Protein AF-A0A4Q1BHK3-F1 (afdb_monomer)

Radius of gyration: 21.24 Å; Cα contacts (8 Å, |Δi|>4): 429; chains: 1; bounding box: 51×48×65 Å

Organism: Tremella mesenterica (NCBI:txid5217)

Structure (mmCIF, N/CA/C/O backbone):
data_AF-A0A4Q1BHK3-F1
#
_entry.id   AF-A0A4Q1BHK3-F1
#
loop_
_atom_site.group_PDB
_atom_site.id
_atom_site.type_symbol
_atom_site.label_atom_id
_atom_site.label_alt_id
_atom_site.label_comp_id
_atom_site.label_asym_id
_atom_site.label_entity_id
_atom_site.label_seq_id
_atom_site.pdbx_PDB_ins_code
_atom_site.Cartn_x
_atom_site.Cartn_y
_atom_site.Cartn_z
_atom_site.occupancy
_atom_site.B_iso_or_equiv
_atom_site.auth_seq_id
_atom_site.auth_comp_id
_atom_site.auth_asym_id
_atom_site.auth_atom_id
_atom_site.pdbx_PDB_model_num
ATOM 1 N N . MET A 1 1 ? -4.646 9.595 -15.421 1.00 79.25 1 MET A N 1
ATOM 2 C CA . MET A 1 1 ? -4.174 10.794 -14.686 1.00 79.25 1 MET A CA 1
ATOM 3 C C . MET A 1 1 ? -5.323 11.740 -14.351 1.00 79.25 1 MET A C 1
ATOM 5 O O . MET A 1 1 ? -5.475 12.046 -13.177 1.00 79.25 1 MET A O 1
ATOM 9 N N . LEU A 1 2 ? -6.158 12.133 -15.327 1.00 90.75 2 LEU A N 1
ATOM 10 C CA . LEU A 1 2 ? -7.298 13.041 -15.104 1.00 90.75 2 LEU A CA 1
ATOM 11 C C . LEU A 1 2 ? -8.224 12.600 -13.963 1.00 90.75 2 LEU A C 1
ATOM 13 O O . LEU A 1 2 ? -8.441 13.387 -13.058 1.00 90.75 2 LEU A O 1
ATOM 17 N N . ALA A 1 3 ? -8.651 11.332 -13.921 1.00 91.81 3 ALA A N 1
ATOM 18 C CA . ALA A 1 3 ? -9.481 10.805 -12.828 1.00 91.81 3 ALA A CA 1
ATOM 19 C C . ALA A 1 3 ? -8.933 11.127 -11.424 1.00 91.81 3 ALA A C 1
ATOM 21 O O . ALA A 1 3 ? -9.648 11.621 -10.561 1.00 91.81 3 ALA A O 1
ATOM 22 N N . HIS A 1 4 ? -7.638 10.892 -11.206 1.00 90.06 4 HIS A N 1
ATOM 23 C CA . HIS A 1 4 ? -6.989 11.114 -9.916 1.00 90.06 4 HIS A CA 1
ATOM 24 C C . HIS A 1 4 ? -6.848 12.609 -9.587 1.00 90.06 4 HIS A C 1
ATOM 26 O O . HIS A 1 4 ? -7.145 13.021 -8.470 1.00 90.06 4 HIS A O 1
ATOM 32 N N . VAL A 1 5 ? -6.449 13.429 -10.565 1.00 90.69 5 VAL A N 1
ATOM 33 C CA . VAL A 1 5 ? -6.315 14.886 -10.388 1.00 90.69 5 VAL A CA 1
ATOM 34 C C . VAL A 1 5 ? -7.675 15.532 -10.123 1.00 90.69 5 VAL A C 1
ATOM 36 O O . VAL A 1 5 ? -7.808 16.290 -9.167 1.00 90.69 5 VAL A O 1
ATOM 39 N N . THR A 1 6 ? -8.694 15.184 -10.913 1.00 92.50 6 THR A N 1
ATOM 40 C CA . THR A 1 6 ? -10.071 15.654 -10.727 1.00 92.50 6 THR A CA 1
ATOM 41 C C . THR A 1 6 ? -10.613 15.228 -9.374 1.00 92.50 6 THR A C 1
ATOM 43 O O . THR A 1 6 ? -11.227 16.046 -8.697 1.00 92.50 6 THR A O 1
ATOM 46 N N . LEU A 1 7 ? -10.338 13.995 -8.932 1.00 90.25 7 LEU A N 1
ATOM 47 C CA . LEU A 1 7 ? -10.741 13.578 -7.596 1.00 90.25 7 LEU A CA 1
ATOM 48 C C . LEU A 1 7 ? -10.094 14.475 -6.539 1.00 90.25 7 LEU A C 1
ATOM 50 O O . LEU A 1 7 ? -10.815 15.035 -5.735 1.00 90.25 7 LEU A O 1
ATOM 54 N N . ILE A 1 8 ? -8.778 14.691 -6.571 1.00 88.75 8 ILE A N 1
ATOM 55 C CA . ILE A 1 8 ? -8.079 15.522 -5.573 1.00 88.75 8 ILE A CA 1
ATOM 56 C C . ILE A 1 8 ? -8.559 16.986 -5.576 1.00 88.75 8 ILE A C 1
ATOM 58 O O . ILE A 1 8 ? -8.608 17.609 -4.517 1.00 88.75 8 ILE A O 1
ATOM 62 N N . GLN A 1 9 ? -8.895 17.545 -6.739 1.00 89.50 9 GLN A N 1
ATOM 63 C CA . GLN A 1 9 ? -9.240 18.965 -6.878 1.00 89.50 9 GLN A CA 1
ATOM 64 C C . GLN A 1 9 ? -10.729 19.266 -6.674 1.00 89.50 9 GLN A C 1
ATOM 66 O O . GLN A 1 9 ? -11.065 20.301 -6.104 1.00 89.50 9 GLN A O 1
ATOM 71 N N . GLU A 1 10 ? -11.616 18.388 -7.146 1.00 90.06 10 GLU A N 1
ATOM 72 C CA . GLU A 1 10 ? -13.067 18.626 -7.213 1.00 90.06 10 GLU A CA 1
ATOM 73 C C . GLU A 1 10 ? -13.886 17.573 -6.443 1.00 90.06 10 GLU A C 1
ATOM 75 O O . GLU A 1 10 ? -15.105 17.702 -6.296 1.00 90.06 10 GLU A O 1
ATOM 80 N N . GLY A 1 11 ? -13.247 16.506 -5.953 1.00 84.81 11 GLY A N 1
ATOM 81 C CA . GLY A 1 11 ? -13.920 15.359 -5.341 1.00 84.81 11 GLY A CA 1
ATOM 82 C C . GLY A 1 11 ? -14.490 15.607 -3.944 1.00 84.81 11 GLY A C 1
ATOM 83 O O . GLY A 1 11 ? -15.094 14.705 -3.367 1.00 84.81 11 GLY A O 1
ATOM 84 N N . ASN A 1 12 ? -14.381 16.830 -3.427 1.00 83.44 12 ASN A N 1
ATOM 85 C CA . ASN A 1 12 ? -15.172 17.289 -2.287 1.00 83.44 12 ASN A CA 1
ATOM 86 C C . ASN A 1 12 ? -16.639 17.594 -2.653 1.00 83.44 12 ASN A C 1
ATOM 88 O O . ASN A 1 12 ? -17.452 17.892 -1.783 1.00 83.44 12 ASN A O 1
ATOM 92 N N . THR A 1 13 ? -16.994 17.524 -3.938 1.00 88.69 13 THR A N 1
ATOM 93 C CA . THR A 1 13 ? -18.364 17.694 -4.431 1.00 88.69 13 THR A CA 1
ATOM 94 C C . THR A 1 13 ? -18.832 16.449 -5.179 1.00 88.69 13 THR A C 1
ATOM 96 O O . THR A 1 13 ? -18.040 15.776 -5.840 1.00 88.69 13 THR A O 1
ATOM 99 N N . LEU A 1 14 ? -20.137 16.154 -5.139 1.00 88.69 14 LEU A N 1
ATOM 100 C CA . LEU A 1 14 ? -20.700 15.038 -5.908 1.00 88.69 14 LEU A CA 1
ATOM 101 C C . LEU A 1 14 ? -20.415 15.161 -7.423 1.00 88.69 14 LEU A C 1
ATOM 103 O O . LEU A 1 14 ? -19.957 14.176 -7.999 1.00 88.69 14 LEU A O 1
ATOM 107 N N . PRO A 1 15 ? -20.587 16.331 -8.080 1.00 93.31 15 PRO A N 1
ATOM 108 C CA . PRO A 1 15 ? -20.240 16.478 -9.494 1.00 93.31 15 PRO A CA 1
ATOM 109 C C . PRO A 1 15 ? -18.767 16.190 -9.806 1.00 93.31 15 PRO A C 1
ATOM 111 O O . PRO A 1 15 ? -18.480 15.531 -10.804 1.00 93.31 15 PRO A O 1
ATOM 114 N N . GLY A 1 16 ? -17.835 16.642 -8.962 1.00 92.56 16 GLY A N 1
ATOM 115 C CA . GLY A 1 16 ? -16.410 16.367 -9.154 1.00 92.56 16 GLY A CA 1
ATOM 116 C C . GLY A 1 16 ? -16.063 14.890 -8.968 1.00 92.56 16 GLY A C 1
ATOM 117 O O . GLY A 1 16 ? -15.279 14.338 -9.739 1.00 92.56 16 GLY A O 1
ATOM 118 N N . GLN A 1 17 ? -16.702 14.209 -8.010 1.00 91.00 17 GLN A N 1
ATOM 119 C CA . GLN A 1 17 ? -16.547 12.760 -7.839 1.00 91.00 17 GLN A CA 1
ATOM 120 C C . GLN A 1 17 ? -17.079 11.968 -9.038 1.00 91.00 17 GLN A C 1
ATOM 122 O O . GLN A 1 17 ? -16.397 11.055 -9.502 1.00 91.00 17 GLN A O 1
ATOM 127 N N . LEU A 1 18 ? -18.260 12.323 -9.557 1.00 93.44 18 LEU A N 1
ATOM 128 C CA . LEU A 1 18 ? -18.840 11.679 -10.741 1.00 93.44 18 LEU A CA 1
ATOM 129 C C . LEU A 1 18 ? -17.968 11.906 -11.980 1.00 93.44 18 LEU A C 1
ATOM 131 O O . LEU A 1 18 ? -17.665 10.963 -12.698 1.00 93.44 18 LEU A O 1
ATOM 135 N N . ARG A 1 19 ? -17.451 13.123 -12.175 1.00 95.25 19 ARG A N 1
ATOM 136 C CA . ARG A 1 19 ? -16.523 13.418 -13.275 1.00 95.25 19 ARG A CA 1
ATOM 137 C C . ARG A 1 19 ? -15.222 12.619 -13.169 1.00 95.25 19 ARG A C 1
ATOM 139 O O . ARG A 1 19 ? -14.713 12.112 -14.166 1.00 95.25 19 ARG A O 1
ATOM 146 N N . ALA A 1 20 ? -14.669 12.503 -11.963 1.00 94.88 20 ALA A N 1
ATOM 147 C CA . ALA A 1 20 ? -13.485 11.687 -11.723 1.00 94.88 20 ALA A CA 1
ATOM 148 C C . ALA A 1 20 ? -13.742 10.203 -12.033 1.00 94.88 20 ALA A C 1
ATOM 150 O O . ALA A 1 20 ? -12.866 9.537 -12.588 1.00 94.88 20 ALA A O 1
ATOM 151 N N . LEU A 1 21 ? -14.939 9.708 -11.701 1.00 94.44 21 LEU A N 1
ATOM 152 C CA . LEU A 1 21 ? -15.392 8.356 -12.022 1.00 94.44 21 LEU A CA 1
ATOM 153 C C . LEU A 1 21 ? -15.520 8.145 -13.536 1.00 94.44 21 LEU A C 1
ATOM 155 O O . LEU A 1 21 ? -14.950 7.185 -14.049 1.00 94.44 21 LEU A O 1
ATOM 159 N N . ASP A 1 22 ? -16.148 9.074 -14.258 1.00 96.06 22 ASP A N 1
ATOM 160 C CA . ASP A 1 22 ? -16.273 9.009 -15.720 1.00 96.06 22 ASP A CA 1
ATOM 161 C C . ASP A 1 22 ? -14.896 8.923 -16.398 1.00 96.06 22 ASP A C 1
ATOM 163 O O . ASP A 1 22 ? -14.675 8.104 -17.293 1.00 96.06 22 ASP A O 1
ATOM 167 N N . PHE A 1 23 ? -13.921 9.715 -15.932 1.00 97.25 23 PHE A N 1
ATOM 168 C CA . PHE A 1 23 ? -12.545 9.626 -16.424 1.00 97.25 23 PHE A CA 1
ATOM 169 C C . PHE A 1 23 ? -11.869 8.292 -16.094 1.00 97.25 23 PHE A C 1
ATOM 171 O O . PHE A 1 23 ? -11.034 7.829 -16.875 1.00 97.25 23 PHE A O 1
ATOM 178 N N . ALA A 1 24 ? -12.172 7.687 -14.943 1.00 96.25 24 ALA A N 1
ATOM 179 C CA . ALA A 1 24 ? -11.624 6.386 -14.571 1.00 96.25 24 ALA A CA 1
ATOM 180 C C . ALA A 1 24 ? -12.192 5.275 -15.468 1.00 96.25 24 ALA A C 1
ATOM 182 O O . ALA A 1 24 ? -11.433 4.440 -15.968 1.00 96.25 24 ALA A O 1
ATOM 183 N N . ASP A 1 25 ? -13.500 5.307 -15.723 1.00 96.00 25 ASP A N 1
ATOM 184 C CA . ASP A 1 25 ? -14.195 4.335 -16.565 1.00 96.00 25 ASP A CA 1
ATOM 185 C C . ASP A 1 25 ? -13.793 4.468 -18.041 1.00 96.00 25 ASP A C 1
ATOM 187 O O . ASP A 1 25 ? -13.564 3.462 -18.716 1.00 96.00 25 ASP A O 1
ATOM 191 N N . GLU A 1 26 ? -13.618 5.692 -18.546 1.00 97.56 26 GLU A N 1
ATOM 192 C CA . GLU A 1 26 ? -13.078 5.928 -19.890 1.00 97.56 26 GLU A CA 1
ATOM 193 C C . GLU A 1 26 ? -11.641 5.413 -20.024 1.00 97.56 26 GLU A C 1
ATOM 195 O O . GLU A 1 26 ? -11.322 4.681 -20.962 1.00 97.56 26 GLU A O 1
ATOM 200 N N . ALA A 1 27 ? -10.773 5.719 -19.054 1.00 97.00 27 ALA A N 1
ATOM 201 C CA . ALA A 1 27 ? -9.394 5.240 -19.070 1.00 97.00 27 ALA A CA 1
ATOM 202 C C . ALA A 1 27 ? -9.314 3.706 -19.039 1.00 97.00 27 ALA A C 1
ATOM 204 O O . ALA A 1 27 ? -8.468 3.123 -19.725 1.00 97.00 27 ALA A O 1
ATOM 205 N N . ARG A 1 28 ? -10.202 3.042 -18.284 1.00 96.62 28 ARG A N 1
ATOM 206 C CA . ARG A 1 28 ? -10.313 1.578 -18.295 1.00 96.62 28 ARG A CA 1
ATOM 207 C C . ARG A 1 28 ? -10.723 1.069 -19.677 1.00 96.62 28 ARG A C 1
ATOM 209 O O . ARG A 1 28 ? -10.004 0.238 -20.217 1.00 96.62 28 ARG A O 1
ATOM 216 N N . ARG A 1 29 ? -11.787 1.615 -20.281 1.00 97.38 29 ARG A N 1
ATOM 217 C CA . ARG A 1 29 ? -12.268 1.209 -21.618 1.00 97.38 29 ARG A CA 1
ATOM 218 C C . ARG A 1 29 ? -11.205 1.350 -22.707 1.00 97.38 29 ARG A C 1
ATOM 220 O O . ARG A 1 29 ? -11.032 0.436 -23.510 1.00 97.38 29 ARG A O 1
ATOM 227 N N . ILE A 1 30 ? -10.471 2.463 -22.717 1.00 96.88 30 ILE A N 1
ATOM 228 C CA . ILE A 1 30 ? -9.374 2.684 -23.670 1.00 96.88 30 ILE A CA 1
ATOM 229 C C . ILE A 1 30 ? -8.263 1.653 -23.450 1.00 96.88 30 ILE A C 1
ATOM 231 O O . ILE A 1 30 ? -7.786 1.043 -24.404 1.00 96.88 30 ILE A O 1
ATOM 235 N N . THR A 1 31 ? -7.873 1.423 -22.193 1.00 96.94 31 THR A N 1
ATOM 236 C CA . THR A 1 31 ? -6.829 0.444 -21.861 1.00 96.94 31 THR A CA 1
ATOM 237 C C . THR A 1 31 ? -7.243 -0.969 -22.283 1.00 96.94 31 THR A C 1
ATOM 239 O O . THR A 1 31 ? -6.446 -1.672 -22.903 1.00 96.94 31 THR A O 1
ATOM 242 N N . ASP A 1 32 ? -8.493 -1.360 -22.023 1.00 96.81 32 ASP A N 1
ATOM 243 C CA . ASP A 1 32 ? -9.063 -2.641 -22.448 1.00 96.81 32 ASP A CA 1
ATOM 244 C C . ASP A 1 32 ? -9.014 -2.803 -23.969 1.00 96.81 32 ASP A C 1
ATOM 246 O O . ASP A 1 32 ? -8.532 -3.820 -24.468 1.00 96.81 32 ASP A O 1
ATOM 250 N N . TYR A 1 33 ? -9.450 -1.785 -24.714 1.00 97.31 33 TYR A N 1
ATOM 251 C CA . TYR A 1 33 ? -9.403 -1.790 -26.174 1.00 97.31 33 TYR A CA 1
ATOM 252 C C . TYR A 1 33 ? -7.969 -1.953 -26.704 1.00 97.31 33 TYR A C 1
ATOM 254 O O . TYR A 1 33 ? -7.712 -2.778 -27.588 1.00 97.31 33 TYR A O 1
ATOM 262 N N . CYS A 1 34 ? -7.004 -1.223 -26.141 1.00 97.00 34 CYS A N 1
ATOM 263 C CA . CYS A 1 34 ? -5.602 -1.340 -26.537 1.00 97.00 34 CYS A CA 1
ATOM 264 C C . CYS A 1 34 ? -5.037 -2.741 -26.251 1.00 97.00 34 CYS A C 1
ATOM 266 O O . CYS A 1 34 ? -4.365 -3.330 -27.097 1.00 97.00 34 CYS A O 1
ATOM 268 N N . LEU A 1 35 ? -5.340 -3.322 -25.088 1.00 96.25 35 LEU A N 1
ATOM 269 C CA . LEU A 1 35 ? -4.883 -4.670 -24.742 1.00 96.25 35 LEU A CA 1
ATOM 270 C C . LEU A 1 35 ? -5.531 -5.744 -25.628 1.00 96.25 35 LEU A C 1
ATOM 272 O O . LEU A 1 35 ? -4.846 -6.680 -26.055 1.00 96.25 35 LEU A O 1
ATOM 276 N N . GLN A 1 36 ? -6.823 -5.609 -25.934 1.00 96.31 36 GLN A N 1
ATOM 277 C CA . GLN A 1 36 ? -7.566 -6.529 -26.801 1.00 96.31 36 GLN A CA 1
ATOM 278 C C . GLN A 1 36 ? -7.115 -6.452 -28.263 1.00 96.31 36 GLN A C 1
ATOM 280 O O . GLN A 1 36 ? -7.047 -7.479 -28.932 1.00 96.31 36 GLN A O 1
ATOM 285 N N . SER A 1 37 ? -6.728 -5.266 -28.739 1.00 96.88 37 SER A N 1
ATOM 286 C CA . SER A 1 37 ? -6.130 -5.081 -30.072 1.00 96.88 37 SER A CA 1
ATOM 287 C C . SER A 1 37 ? -4.673 -5.560 -30.168 1.00 96.88 37 SER A C 1
ATOM 289 O O . SER A 1 37 ? -4.075 -5.509 -31.240 1.00 96.88 37 SER A O 1
ATOM 291 N N . GLY A 1 38 ? -4.109 -6.080 -29.072 1.00 95.88 38 GLY A N 1
ATOM 292 C CA . GLY A 1 38 ? -2.796 -6.722 -29.044 1.00 95.88 38 GLY A CA 1
ATOM 293 C C . GLY A 1 38 ? -1.662 -5.838 -28.532 1.00 95.88 38 GLY A C 1
ATOM 294 O O . GLY A 1 38 ? -0.532 -6.316 -28.459 1.00 95.88 38 GLY A O 1
ATOM 295 N N . SER A 1 39 ? -1.931 -4.592 -28.124 1.00 96.50 39 SER A N 1
ATOM 296 C CA . SER A 1 39 ? -0.898 -3.731 -27.545 1.00 96.50 39 SER A CA 1
ATOM 297 C C . SER A 1 39 ? -0.375 -4.301 -26.225 1.00 96.50 39 SER A C 1
ATOM 299 O O . SER A 1 39 ? -1.128 -4.838 -25.407 1.00 96.50 39 SER A O 1
ATOM 301 N N . ARG A 1 40 ? 0.939 -4.210 -26.015 1.00 95.19 40 ARG A N 1
ATOM 302 C CA . ARG A 1 40 ? 1.636 -4.689 -24.807 1.00 95.19 40 ARG A CA 1
ATOM 303 C C . ARG A 1 40 ? 2.547 -3.621 -24.207 1.00 95.19 40 ARG A C 1
ATOM 305 O O . ARG A 1 40 ? 3.458 -3.938 -23.453 1.00 95.19 40 ARG A O 1
ATOM 312 N N . GLU A 1 41 ? 2.303 -2.352 -24.527 1.00 95.12 41 GLU A N 1
ATOM 313 C CA . GLU A 1 41 ? 3.148 -1.264 -24.036 1.00 95.12 41 GLU A CA 1
ATOM 314 C C . GLU A 1 41 ? 3.037 -1.099 -22.510 1.00 95.12 41 GLU A C 1
ATOM 316 O O . GLU A 1 41 ? 1.922 -1.166 -21.976 1.00 95.12 41 GLU A O 1
ATOM 321 N N . PRO A 1 42 ? 4.143 -0.798 -21.803 1.00 94.81 42 PRO A N 1
ATOM 322 C CA . PRO A 1 42 ? 4.137 -0.608 -20.350 1.00 94.81 42 PRO A CA 1
ATOM 323 C C . PRO A 1 42 ? 3.188 0.494 -19.851 1.00 94.81 42 PRO A C 1
ATOM 325 O O . PRO A 1 42 ? 2.707 0.425 -18.719 1.00 94.81 42 PRO A O 1
ATOM 328 N N . ALA A 1 43 ? 2.852 1.472 -20.698 1.00 94.69 43 ALA A N 1
ATOM 329 C CA . ALA A 1 43 ? 1.917 2.550 -20.373 1.00 94.69 43 ALA A CA 1
ATOM 330 C C . ALA A 1 43 ? 0.521 2.040 -19.956 1.00 94.69 43 ALA A C 1
ATOM 332 O O . ALA A 1 43 ? -0.134 2.655 -19.113 1.00 94.69 43 ALA A O 1
ATOM 333 N N . HIS A 1 44 ? 0.077 0.886 -20.467 1.00 95.94 44 HIS A N 1
ATOM 334 C CA . HIS A 1 44 ? -1.193 0.269 -20.063 1.00 95.94 44 HIS A CA 1
ATOM 335 C C . HIS A 1 44 ? -1.145 -0.238 -18.615 1.00 95.94 44 HIS A C 1
ATOM 337 O O . HIS A 1 44 ? -2.097 -0.045 -17.856 1.00 95.94 44 HIS A O 1
ATOM 343 N N . ALA A 1 45 ? -0.021 -0.831 -18.197 1.00 95.81 45 ALA A N 1
ATOM 344 C CA . ALA A 1 45 ? 0.188 -1.210 -16.801 1.00 95.81 45 ALA A CA 1
ATOM 345 C C . ALA A 1 45 ? 0.262 0.029 -15.900 1.00 95.81 45 ALA A C 1
ATOM 347 O O . ALA A 1 45 ? -0.359 0.046 -14.839 1.00 95.81 45 ALA A O 1
ATOM 348 N N . GLN A 1 46 ? 0.938 1.094 -16.342 1.00 95.50 46 GLN A N 1
ATOM 349 C CA . GLN A 1 46 ? 0.973 2.365 -15.616 1.00 95.50 46 GLN A CA 1
ATOM 350 C C . GLN A 1 46 ? -0.436 2.938 -15.404 1.00 95.50 46 GLN A C 1
ATOM 352 O O . GLN A 1 46 ? -0.791 3.322 -14.287 1.00 95.50 46 GLN A O 1
ATOM 357 N N . ALA A 1 47 ? -1.261 2.963 -16.456 1.00 96.25 47 ALA A N 1
ATOM 358 C CA . ALA A 1 47 ? -2.649 3.406 -16.373 1.00 96.25 47 ALA A CA 1
ATOM 359 C C . ALA A 1 47 ? -3.452 2.552 -15.381 1.00 96.25 47 ALA A C 1
ATOM 361 O O . ALA A 1 47 ? -4.157 3.098 -14.531 1.00 96.25 47 ALA A O 1
ATOM 362 N N . ALA A 1 48 ? -3.293 1.227 -15.428 1.00 96.94 48 ALA A N 1
ATOM 363 C CA . ALA A 1 48 ? -3.969 0.311 -14.518 1.00 96.94 48 ALA A CA 1
ATOM 364 C C . ALA A 1 48 ? -3.534 0.492 -13.050 1.00 96.94 48 ALA A C 1
ATOM 366 O O . ALA A 1 48 ? -4.382 0.435 -12.161 1.00 96.94 48 ALA A O 1
ATOM 367 N N . ILE A 1 49 ? -2.254 0.785 -12.784 1.00 96.75 49 ILE A N 1
ATOM 368 C CA . ILE A 1 49 ? -1.759 1.122 -11.436 1.00 96.75 49 ILE A CA 1
ATOM 369 C C . ILE A 1 49 ? -2.413 2.408 -10.926 1.00 96.75 49 ILE A C 1
ATOM 371 O O . ILE A 1 49 ? -2.898 2.446 -9.796 1.00 96.75 49 ILE A O 1
ATOM 375 N N . ILE A 1 50 ? -2.483 3.450 -11.760 1.00 95.44 50 ILE A N 1
ATOM 376 C CA . ILE A 1 50 ? -3.130 4.719 -11.392 1.00 95.44 50 ILE A CA 1
ATOM 377 C C . ILE A 1 50 ? -4.623 4.506 -11.102 1.00 95.44 50 ILE A C 1
ATOM 379 O O . ILE A 1 50 ? -5.143 5.091 -10.153 1.00 95.44 50 ILE A O 1
ATOM 383 N N . LEU A 1 51 ? -5.308 3.657 -11.874 1.00 95.56 51 LEU A N 1
ATOM 384 C CA . LEU A 1 51 ? -6.700 3.277 -11.607 1.00 95.56 51 LEU A CA 1
ATOM 385 C C . LEU A 1 51 ? -6.839 2.490 -10.294 1.00 95.56 51 LEU A C 1
ATOM 387 O O . LEU A 1 51 ? -7.774 2.735 -9.537 1.00 95.56 51 LEU A O 1
ATOM 391 N N . GLY A 1 52 ? -5.898 1.595 -9.984 1.00 95.56 52 GLY A N 1
ATOM 392 C CA . GLY A 1 52 ? -5.846 0.905 -8.693 1.00 95.56 52 GLY A CA 1
ATOM 393 C C . GLY A 1 52 ? -5.714 1.881 -7.520 1.00 95.56 52 GLY A C 1
ATOM 394 O O . GLY A 1 52 ? -6.459 1.784 -6.550 1.00 95.56 52 GLY A O 1
ATOM 395 N N . VAL A 1 53 ? -4.826 2.873 -7.637 1.00 94.12 53 VAL A N 1
ATOM 396 C CA . VAL A 1 53 ? -4.654 3.936 -6.633 1.00 94.12 53 VAL A CA 1
ATOM 397 C C . VAL A 1 53 ? -5.890 4.836 -6.543 1.00 94.12 53 VAL A C 1
ATOM 399 O O . VAL A 1 53 ? -6.271 5.227 -5.442 1.00 94.12 53 VAL A O 1
ATOM 402 N N . TYR A 1 54 ? -6.548 5.150 -7.663 1.00 94.56 54 TYR A N 1
ATOM 403 C CA . TYR A 1 54 ? -7.818 5.884 -7.665 1.00 94.56 54 TYR A CA 1
ATOM 404 C C . TYR A 1 54 ? -8.871 5.172 -6.805 1.00 94.56 54 TYR A C 1
ATOM 406 O O . TYR A 1 54 ? -9.447 5.801 -5.924 1.00 94.56 54 TYR A O 1
ATOM 414 N N . GLU A 1 55 ? -9.035 3.857 -6.960 1.00 94.56 55 GLU A N 1
ATOM 415 C CA . GLU A 1 55 ? -9.979 3.076 -6.146 1.00 94.56 55 GLU A CA 1
ATOM 416 C C . GLU A 1 55 ? -9.580 2.974 -4.668 1.00 94.56 55 GLU A C 1
ATOM 418 O O . GLU A 1 55 ? -10.405 2.603 -3.842 1.00 94.56 55 GLU A O 1
ATOM 423 N N . MET A 1 56 ? -8.342 3.316 -4.295 1.00 92.62 56 MET A N 1
ATOM 424 C CA . MET A 1 56 ? -7.945 3.461 -2.889 1.00 92.62 56 MET A CA 1
ATOM 425 C C . MET A 1 56 ? -8.342 4.815 -2.291 1.00 92.62 56 MET A C 1
ATOM 427 O O . MET A 1 56 ? -8.126 5.036 -1.105 1.00 92.62 56 MET A O 1
ATOM 431 N N . HIS A 1 57 ? -8.908 5.745 -3.056 1.00 91.75 57 HIS A N 1
ATOM 432 C CA . HIS A 1 57 ? -9.406 6.996 -2.489 1.00 91.75 57 HIS A CA 1
ATOM 433 C C . HIS A 1 57 ? -10.812 6.812 -1.907 1.00 91.75 57 HIS A C 1
ATOM 435 O O . HIS A 1 57 ? -11.584 5.984 -2.397 1.00 91.75 57 HIS A O 1
ATOM 441 N N . PRO A 1 58 ? -11.185 7.601 -0.886 1.00 91.12 58 PRO A N 1
ATOM 442 C CA . PRO A 1 58 ? -12.581 7.750 -0.521 1.00 91.12 58 PRO A CA 1
ATOM 443 C C . PRO A 1 58 ? -13.317 8.499 -1.639 1.00 91.12 58 PRO A C 1
ATOM 445 O O . PRO A 1 58 ? -12.921 9.592 -2.039 1.00 91.12 58 PRO A O 1
ATOM 448 N N . HIS A 1 59 ? -14.388 7.900 -2.146 1.00 90.44 59 HIS A N 1
ATOM 449 C CA . HIS A 1 59 ? -15.305 8.519 -3.100 1.00 90.44 59 HIS A CA 1
ATOM 450 C C . HIS A 1 59 ? -16.683 7.844 -2.995 1.00 90.44 59 HIS A C 1
ATOM 452 O O . HIS A 1 59 ? -16.797 6.717 -2.514 1.00 90.44 59 HIS A O 1
ATOM 458 N N . SER A 1 60 ? -17.733 8.505 -3.477 1.00 88.50 60 SER A N 1
ATOM 459 C CA . SER A 1 60 ? -19.143 8.086 -3.354 1.00 88.50 60 SER A CA 1
ATOM 460 C C . SER A 1 60 ? -19.424 6.657 -3.815 1.00 88.50 60 SER A C 1
ATOM 462 O O . SER A 1 60 ? -20.192 5.942 -3.178 1.00 88.50 60 SER A O 1
ATOM 464 N N . HIS A 1 61 ? -18.777 6.218 -4.894 1.00 91.56 61 HIS A N 1
ATOM 465 C CA . HIS A 1 61 ? -18.945 4.866 -5.437 1.00 91.56 61 HIS A CA 1
ATOM 466 C C . HIS A 1 61 ? -17.964 3.828 -4.870 1.00 91.56 61 HIS A C 1
ATOM 468 O O . HIS A 1 61 ? -17.902 2.705 -5.371 1.00 91.56 61 HIS A O 1
ATOM 474 N N . HIS A 1 62 ? -17.172 4.172 -3.851 1.00 93.62 62 HIS A N 1
ATOM 475 C CA . HIS A 1 62 ? -16.171 3.260 -3.308 1.00 93.62 62 HIS A CA 1
ATOM 476 C C . HIS A 1 62 ? -16.846 2.026 -2.716 1.00 93.62 62 HIS A C 1
ATOM 478 O O . HIS A 1 62 ? -17.791 2.110 -1.934 1.00 93.62 62 HIS A O 1
ATOM 484 N N . SER A 1 63 ? -16.329 0.852 -3.065 1.00 93.81 63 SER A N 1
ATOM 485 C CA . SER A 1 63 ? -16.737 -0.404 -2.449 1.00 93.81 63 SER A CA 1
ATOM 486 C C . SER A 1 63 ? -15.595 -1.407 -2.478 1.00 93.81 63 SER A C 1
ATOM 488 O O . SER A 1 63 ? -14.746 -1.386 -3.372 1.00 93.81 63 SER A O 1
ATOM 490 N N . ALA A 1 64 ? -15.627 -2.363 -1.546 1.00 92.62 64 ALA A N 1
ATOM 491 C CA . ALA A 1 64 ? -14.673 -3.466 -1.536 1.00 92.62 64 ALA A CA 1
ATOM 492 C C . ALA A 1 64 ? -14.680 -4.250 -2.862 1.00 92.62 64 ALA A C 1
ATOM 494 O O . ALA A 1 64 ? -13.634 -4.722 -3.300 1.00 92.62 64 ALA A O 1
ATOM 495 N N . ALA A 1 65 ? -15.839 -4.377 -3.519 1.00 94.88 65 ALA A N 1
ATOM 496 C CA . ALA A 1 65 ? -15.957 -5.047 -4.812 1.00 94.88 65 ALA A CA 1
ATOM 497 C C . ALA A 1 65 ? -15.206 -4.292 -5.922 1.00 94.88 65 ALA A C 1
ATOM 499 O O . ALA A 1 65 ? -14.425 -4.913 -6.643 1.00 94.88 65 ALA A O 1
ATOM 500 N N . ARG A 1 66 ? -15.383 -2.965 -6.021 1.00 95.31 66 ARG A N 1
ATOM 501 C CA . ARG A 1 66 ? -14.678 -2.138 -7.017 1.00 95.31 66 ARG A CA 1
ATOM 502 C C . ARG A 1 66 ? -13.171 -2.118 -6.781 1.00 95.31 66 ARG A C 1
ATOM 504 O O . ARG A 1 66 ? -12.424 -2.333 -7.733 1.00 95.31 66 ARG A O 1
ATOM 511 N N . LEU A 1 67 ? -12.736 -1.977 -5.526 1.00 95.44 67 LEU A N 1
ATOM 512 C CA . LEU A 1 67 ? -11.318 -2.049 -5.176 1.00 95.44 67 LEU A CA 1
ATOM 513 C C . LEU A 1 67 ? -10.716 -3.404 -5.575 1.00 95.44 67 LEU A C 1
ATOM 515 O O . LEU A 1 67 ? -9.706 -3.444 -6.270 1.00 95.44 67 LEU A O 1
ATOM 519 N N . ASN A 1 68 ? -11.355 -4.524 -5.215 1.00 96.25 68 ASN A N 1
ATOM 520 C CA . ASN A 1 68 ? -10.848 -5.851 -5.583 1.00 96.25 68 ASN A CA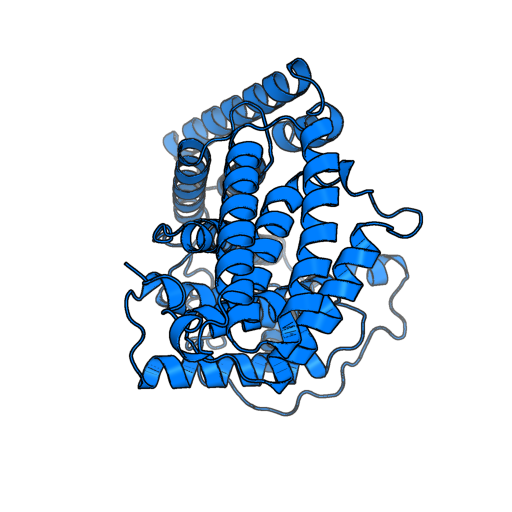 1
ATOM 521 C C . ASN A 1 68 ? -10.784 -6.039 -7.104 1.00 96.25 68 ASN A C 1
ATOM 523 O O . ASN A 1 68 ? -9.782 -6.537 -7.612 1.00 96.25 68 ASN A O 1
ATOM 527 N N . ALA A 1 69 ? -11.827 -5.623 -7.829 1.00 97.19 69 ALA A N 1
ATOM 528 C CA . ALA A 1 69 ? -11.855 -5.701 -9.285 1.00 97.19 69 ALA A CA 1
ATOM 529 C C . ALA A 1 69 ? -10.724 -4.876 -9.915 1.00 97.19 69 ALA A C 1
ATOM 531 O O . ALA A 1 69 ? -10.063 -5.346 -10.836 1.00 97.19 69 ALA A O 1
ATOM 532 N N . ALA A 1 70 ? -10.445 -3.682 -9.388 1.00 97.06 70 ALA A N 1
AT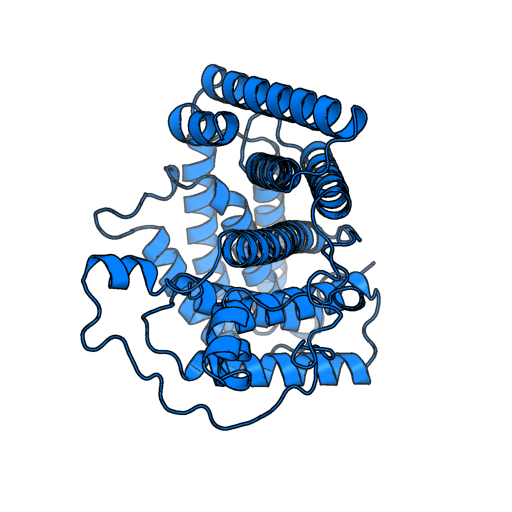OM 533 C CA . ALA A 1 70 ? -9.351 -2.849 -9.869 1.00 97.06 70 ALA A CA 1
ATOM 534 C C . ALA A 1 70 ? -7.967 -3.433 -9.570 1.00 97.06 70 ALA A C 1
ATOM 536 O O . ALA A 1 70 ? -7.082 -3.316 -10.410 1.00 97.06 70 ALA A O 1
ATOM 537 N N . LEU A 1 71 ? -7.776 -4.104 -8.430 1.00 97.62 71 LEU A N 1
ATOM 538 C CA . LEU A 1 71 ? -6.515 -4.784 -8.115 1.00 97.62 71 LEU A CA 1
ATOM 539 C C . LEU A 1 71 ? -6.282 -6.007 -9.012 1.00 97.62 71 LEU A C 1
ATOM 541 O O . LEU A 1 71 ? -5.172 -6.198 -9.503 1.00 97.62 71 LEU A O 1
ATOM 545 N N . VAL A 1 72 ? -7.325 -6.802 -9.276 1.00 97.88 72 VAL A N 1
ATOM 546 C CA . VAL A 1 72 ? -7.264 -7.929 -10.227 1.00 97.88 72 VAL A CA 1
ATOM 547 C C . VAL A 1 72 ? -6.982 -7.430 -11.645 1.00 97.88 72 VAL A C 1
ATOM 549 O O . VAL A 1 72 ? -6.164 -8.011 -12.363 1.00 97.88 72 VAL A O 1
ATOM 552 N N . TYR A 1 73 ? -7.632 -6.336 -12.043 1.00 97.62 73 TYR A N 1
ATOM 553 C CA . TYR A 1 73 ? -7.398 -5.679 -13.324 1.00 97.62 73 TYR A CA 1
ATOM 554 C C . TYR A 1 73 ? -5.955 -5.172 -13.438 1.00 97.62 73 TYR A C 1
ATOM 556 O O . TYR A 1 73 ? -5.264 -5.496 -14.399 1.00 97.62 73 TYR A O 1
ATOM 564 N N . MET A 1 74 ? -5.468 -4.460 -12.418 1.00 97.62 74 MET A N 1
ATOM 565 C CA . MET A 1 74 ? -4.089 -3.980 -12.338 1.00 97.62 74 MET A CA 1
ATOM 566 C C . MET A 1 74 ? -3.079 -5.122 -12.468 1.00 97.62 74 MET A C 1
ATOM 568 O O . MET A 1 74 ? -2.159 -5.007 -13.271 1.00 97.62 74 MET A O 1
ATOM 572 N N . ASP A 1 75 ? -3.256 -6.227 -11.737 1.00 96.56 75 ASP A N 1
ATOM 573 C CA . ASP A 1 75 ? -2.370 -7.395 -11.836 1.00 96.56 75 ASP A CA 1
ATOM 574 C C . ASP A 1 75 ? -2.392 -8.023 -13.238 1.00 96.56 75 ASP A C 1
ATOM 576 O O . ASP A 1 75 ? -1.350 -8.404 -13.772 1.00 96.56 75 ASP A O 1
ATOM 580 N N . SER A 1 76 ? -3.568 -8.086 -13.866 1.00 96.25 76 SER A N 1
ATOM 581 C CA . SER A 1 76 ? -3.724 -8.630 -15.219 1.00 96.25 76 SER A CA 1
ATOM 582 C C . SER A 1 76 ? -3.019 -7.764 -16.267 1.00 96.25 76 SER A C 1
ATOM 584 O O . SER A 1 76 ? -2.268 -8.292 -17.088 1.00 96.25 76 SER A O 1
ATOM 586 N N . CYS A 1 77 ? -3.189 -6.441 -16.205 1.00 96.62 77 CYS A N 1
ATOM 587 C CA . CYS A 1 77 ? -2.485 -5.497 -17.077 1.00 96.62 77 CYS A CA 1
ATOM 588 C C . CYS A 1 77 ? -0.976 -5.518 -16.828 1.00 96.62 77 CYS A C 1
ATOM 590 O O . CYS A 1 77 ? -0.191 -5.511 -17.775 1.00 96.62 77 CYS A O 1
ATOM 592 N N . LEU A 1 78 ? -0.560 -5.594 -15.560 1.00 95.25 78 LEU A N 1
ATOM 593 C CA . LEU A 1 78 ? 0.846 -5.699 -15.195 1.00 95.25 78 LEU A CA 1
ATOM 594 C C . LEU A 1 78 ? 1.470 -6.945 -15.823 1.00 95.25 78 LEU A C 1
ATOM 596 O O . LEU A 1 78 ? 2.485 -6.822 -16.490 1.00 95.25 78 LEU A O 1
ATOM 600 N N . ARG A 1 79 ? 0.839 -8.119 -15.700 1.00 94.00 79 ARG A N 1
ATOM 601 C CA . ARG A 1 79 ? 1.328 -9.357 -16.330 1.00 94.00 79 ARG A CA 1
ATOM 602 C C . ARG A 1 79 ? 1.357 -9.301 -17.854 1.00 94.00 79 ARG A C 1
ATOM 604 O O . ARG A 1 79 ? 2.218 -9.933 -18.458 1.00 94.00 79 ARG A O 1
ATOM 611 N N . ALA A 1 80 ? 0.419 -8.586 -18.471 1.00 95.06 80 ALA A N 1
ATOM 612 C CA . ALA A 1 80 ? 0.377 -8.444 -19.920 1.00 95.06 80 ALA A CA 1
ATOM 613 C C . ALA A 1 80 ? 1.510 -7.550 -20.450 1.00 95.06 80 ALA A C 1
ATOM 615 O O . ALA A 1 80 ? 2.049 -7.830 -21.517 1.00 95.06 80 ALA A O 1
ATOM 616 N N . CYS A 1 81 ? 1.874 -6.489 -19.726 1.00 95.12 81 CYS A N 1
ATOM 617 C CA . CYS A 1 81 ? 2.771 -5.444 -20.236 1.00 95.12 81 CYS A CA 1
ATOM 618 C C . CYS A 1 81 ? 4.157 -5.414 -19.576 1.00 95.12 81 CYS A C 1
ATOM 620 O O . CYS A 1 81 ? 5.078 -4.805 -20.114 1.00 95.12 81 CYS A O 1
ATOM 622 N N . VAL A 1 82 ? 4.320 -6.028 -18.403 1.00 92.44 82 VAL A N 1
ATOM 623 C CA . VAL A 1 82 ? 5.551 -5.996 -17.606 1.00 92.44 82 VAL A CA 1
ATOM 624 C C . VAL A 1 82 ? 5.897 -7.403 -17.127 1.00 92.44 82 VAL A C 1
ATOM 626 O O . VAL A 1 82 ? 5.177 -8.021 -16.344 1.00 92.44 82 VAL A O 1
ATOM 629 N N . SER A 1 83 ? 7.046 -7.913 -17.575 1.00 87.88 83 SER A N 1
ATOM 630 C CA . SER A 1 83 ? 7.532 -9.221 -17.137 1.00 87.88 83 SER A CA 1
ATOM 631 C C . SER A 1 83 ? 7.927 -9.188 -15.660 1.00 87.88 83 SER A C 1
ATOM 633 O O . SER A 1 83 ? 8.796 -8.419 -15.257 1.00 87.88 83 SER A O 1
ATOM 635 N N . GLN A 1 84 ? 7.365 -10.096 -14.860 1.00 84.94 84 GLN A N 1
ATOM 636 C CA . GLN A 1 84 ? 7.812 -10.349 -13.479 1.00 84.94 84 GLN A CA 1
ATOM 637 C C . GLN A 1 84 ? 9.189 -11.022 -13.418 1.00 84.94 84 GLN A C 1
ATOM 639 O O . GLN A 1 84 ? 9.743 -11.232 -12.344 1.00 84.94 84 GLN A O 1
ATOM 644 N N . ARG A 1 85 ? 9.732 -11.378 -14.583 1.00 87.31 85 ARG A N 1
ATOM 645 C CA . ARG A 1 85 ? 11.037 -12.001 -14.775 1.00 87.31 85 ARG A CA 1
ATOM 646 C C . ARG A 1 85 ? 11.954 -11.114 -15.619 1.00 87.31 85 ARG A C 1
ATOM 648 O O . ARG A 1 85 ? 12.778 -11.627 -16.368 1.00 87.31 85 ARG A O 1
ATOM 655 N N . LEU A 1 86 ? 11.757 -9.795 -15.547 1.00 91.12 86 LEU A N 1
ATOM 656 C CA . LEU A 1 86 ? 12.465 -8.800 -16.358 1.00 91.12 86 LEU A CA 1
ATOM 657 C C . LEU A 1 86 ? 13.991 -8.936 -16.280 1.00 91.12 86 LEU A C 1
ATOM 659 O O . LEU A 1 86 ? 14.672 -8.723 -17.276 1.00 91.12 86 LEU A O 1
ATOM 663 N N . ASP A 1 87 ? 14.508 -9.307 -15.111 1.00 93.19 87 ASP A N 1
ATOM 664 C CA . ASP A 1 87 ? 15.934 -9.407 -14.815 1.00 93.19 87 ASP A CA 1
ATOM 665 C C . ASP A 1 87 ? 16.362 -10.866 -14.553 1.00 93.19 87 ASP A C 1
ATOM 667 O O . ASP A 1 87 ? 17.322 -11.105 -13.829 1.00 93.19 87 ASP A O 1
ATOM 671 N N . VAL A 1 88 ? 15.657 -11.862 -15.109 1.00 91.44 88 VAL A N 1
ATOM 672 C CA . VAL A 1 88 ? 15.919 -13.299 -14.856 1.00 91.44 88 VAL A CA 1
ATOM 673 C C . VAL A 1 88 ? 17.354 -13.736 -15.157 1.00 91.44 88 VAL A C 1
ATOM 675 O O . VAL A 1 88 ? 17.886 -14.588 -14.451 1.00 91.44 88 VAL A O 1
ATOM 678 N N . ASP A 1 89 ? 17.980 -13.133 -16.164 1.00 90.94 89 ASP A N 1
ATOM 679 C CA . ASP A 1 89 ? 19.347 -13.458 -16.581 1.00 90.94 89 ASP A CA 1
ATOM 680 C C . ASP A 1 89 ? 20.410 -12.676 -15.791 1.00 90.94 89 ASP A C 1
ATOM 682 O O . ASP A 1 89 ? 21.609 -12.851 -16.010 1.00 90.94 89 ASP A O 1
ATOM 686 N N . ASN A 1 90 ? 20.001 -11.791 -14.875 1.00 89.69 90 ASN A N 1
ATOM 687 C CA . ASN A 1 90 ? 20.934 -11.019 -14.068 1.00 89.69 90 ASN A CA 1
ATOM 688 C C . ASN A 1 90 ? 21.420 -11.866 -12.871 1.00 89.69 90 ASN A C 1
ATOM 690 O O . ASN A 1 90 ? 20.619 -12.245 -12.015 1.00 89.69 90 ASN A O 1
ATOM 694 N N . PRO A 1 91 ? 22.732 -12.138 -12.747 1.00 87.50 91 PRO A N 1
ATOM 695 C CA . PRO A 1 91 ? 23.262 -13.010 -11.696 1.00 87.50 91 PRO A CA 1
ATOM 696 C C . PRO A 1 91 ? 23.170 -12.398 -10.291 1.00 87.50 91 PRO A C 1
ATOM 698 O O . PRO A 1 91 ? 23.324 -13.105 -9.297 1.00 87.50 91 PRO A O 1
ATOM 701 N N . HIS A 1 92 ? 22.929 -11.091 -10.192 1.00 85.06 92 HIS A N 1
ATOM 702 C CA . HIS A 1 92 ? 22.874 -10.361 -8.932 1.00 85.06 92 HIS A CA 1
ATOM 703 C C . HIS A 1 92 ? 21.452 -10.185 -8.393 1.00 85.06 92 HIS A C 1
ATOM 705 O O . HIS A 1 92 ? 21.301 -9.587 -7.324 1.00 85.06 92 HIS A O 1
ATOM 711 N N . ILE A 1 93 ? 20.415 -10.730 -9.050 1.00 86.00 93 ILE A N 1
ATOM 712 C CA . ILE A 1 93 ? 19.053 -10.689 -8.502 1.00 86.00 93 ILE A CA 1
ATOM 713 C C . ILE A 1 93 ? 19.003 -11.291 -7.096 1.00 86.00 93 ILE A C 1
ATOM 715 O O . ILE A 1 93 ? 19.737 -12.218 -6.744 1.00 86.00 93 ILE A O 1
ATOM 719 N N . SER A 1 94 ? 18.111 -10.767 -6.262 1.00 75.19 94 SER A N 1
ATOM 720 C CA . SER A 1 94 ? 17.840 -11.348 -4.948 1.00 75.19 94 SER A CA 1
ATOM 721 C C . SER A 1 94 ? 17.035 -12.644 -5.104 1.00 75.19 94 SER A C 1
ATOM 723 O O . SER A 1 94 ? 15.818 -12.644 -4.967 1.00 75.19 94 SER A O 1
ATOM 725 N N . ALA A 1 95 ? 17.726 -13.748 -5.410 1.00 65.19 95 ALA A N 1
ATOM 726 C CA . ALA A 1 95 ? 17.121 -15.071 -5.598 1.00 65.19 95 ALA A CA 1
ATOM 727 C C . ALA A 1 95 ? 16.487 -15.637 -4.313 1.00 65.19 95 ALA A C 1
ATOM 729 O O . ALA A 1 95 ? 15.577 -16.460 -4.381 1.00 65.19 95 ALA A O 1
ATOM 730 N N . SER A 1 96 ? 16.947 -15.183 -3.141 1.00 70.44 96 SER A N 1
ATOM 731 C CA . SER A 1 96 ? 16.314 -15.460 -1.852 1.00 70.44 96 SER A CA 1
ATOM 732 C C . SER A 1 96 ? 15.981 -14.160 -1.131 1.00 70.44 96 SER A C 1
ATOM 734 O O . SER A 1 96 ? 16.812 -13.259 -1.023 1.00 70.44 96 SER A O 1
ATOM 736 N N . LEU A 1 97 ? 14.762 -14.093 -0.599 1.00 72.94 97 LEU A N 1
ATOM 737 C CA . LEU A 1 97 ? 14.279 -12.979 0.221 1.00 72.94 97 LEU A CA 1
ATOM 738 C C . LEU A 1 97 ? 14.699 -13.093 1.684 1.00 72.94 97 LEU A C 1
ATOM 740 O O . LEU A 1 97 ? 14.549 -12.128 2.421 1.00 72.94 97 LEU A O 1
ATOM 744 N N . VAL A 1 98 ? 15.206 -14.259 2.095 1.00 64.56 98 VAL A N 1
ATOM 745 C CA . VAL A 1 98 ? 15.729 -14.509 3.440 1.00 64.56 98 VAL A CA 1
ATOM 746 C C . VAL A 1 98 ? 17.180 -14.966 3.353 1.00 64.56 98 VAL A C 1
ATOM 748 O O . VAL A 1 98 ? 17.554 -15.692 2.430 1.00 64.56 98 VAL A O 1
ATOM 751 N N . GLY A 1 99 ? 17.995 -14.560 4.325 1.00 57.88 99 GLY A N 1
ATOM 752 C CA . GLY A 1 99 ? 19.393 -14.983 4.409 1.00 57.88 99 GLY A CA 1
ATOM 753 C C . GLY A 1 99 ? 20.309 -14.166 3.503 1.00 57.88 99 GLY A C 1
ATOM 754 O O . GLY A 1 99 ? 21.403 -14.617 3.169 1.00 57.88 99 GLY A O 1
ATOM 755 N N . SER A 1 100 ? 19.863 -12.971 3.103 1.00 58.16 100 SER A N 1
ATOM 756 C CA . SER A 1 100 ? 20.679 -12.028 2.337 1.00 58.16 100 SER A CA 1
ATOM 757 C C . SER A 1 100 ? 21.839 -11.466 3.177 1.00 58.16 100 SER A C 1
ATOM 759 O O . SER A 1 100 ? 21.776 -11.395 4.406 1.00 58.16 100 SER A O 1
ATOM 761 N N . LEU A 1 101 ? 22.921 -11.110 2.480 1.00 52.62 101 LEU A N 1
ATOM 762 C CA . LEU A 1 101 ? 24.269 -10.851 2.997 1.00 52.62 101 LEU A CA 1
ATOM 763 C C . LEU A 1 101 ? 24.325 -9.789 4.109 1.00 52.62 101 LEU A C 1
ATOM 765 O O . LEU A 1 101 ? 23.766 -8.700 4.004 1.00 52.62 101 LEU A O 1
ATOM 769 N N . ARG A 1 102 ? 25.054 -10.131 5.181 1.00 53.91 102 ARG A N 1
ATOM 770 C CA . ARG A 1 102 ? 25.313 -9.306 6.374 1.00 53.91 102 ARG A CA 1
ATOM 771 C C . ARG A 1 102 ? 26.675 -8.617 6.280 1.00 53.91 102 ARG A C 1
ATOM 773 O O . ARG A 1 102 ? 27.533 -8.825 7.137 1.00 53.91 102 ARG A O 1
ATOM 780 N N . GLN A 1 103 ? 26.923 -7.863 5.215 1.00 53.28 103 GLN A N 1
ATOM 781 C CA . GLN A 1 103 ? 28.132 -7.043 5.162 1.00 53.28 103 GLN A CA 1
ATOM 782 C C . GLN A 1 103 ? 27.880 -5.688 5.820 1.00 53.28 103 GLN A C 1
ATOM 784 O O . GLN A 1 103 ? 26.834 -5.071 5.625 1.00 53.28 103 GLN A O 1
ATOM 789 N N . GLN A 1 104 ? 28.850 -5.245 6.622 1.00 49.41 104 GLN A N 1
ATOM 790 C CA . GLN A 1 104 ? 28.883 -3.890 7.159 1.00 49.41 104 GLN A CA 1
ATOM 791 C C . GLN A 1 104 ? 28.877 -2.915 5.982 1.00 49.41 104 GLN A C 1
ATOM 793 O O . GLN A 1 104 ? 29.822 -2.870 5.195 1.00 49.41 104 GLN A O 1
ATOM 798 N N . LEU A 1 105 ? 27.787 -2.163 5.848 1.00 53.12 105 LEU A N 1
ATOM 799 C CA . LEU A 1 105 ? 27.706 -1.062 4.902 1.00 53.12 105 LEU A CA 1
ATOM 800 C C . LEU A 1 105 ? 28.834 -0.066 5.198 1.00 53.12 105 LEU A C 1
ATOM 802 O O . LEU A 1 105 ? 29.031 0.297 6.362 1.00 53.12 105 LEU A O 1
ATOM 806 N N . PRO A 1 106 ? 29.532 0.444 4.171 1.00 46.66 106 PRO A N 1
ATOM 807 C CA . PRO A 1 106 ? 30.259 1.691 4.321 1.00 46.66 106 PRO A CA 1
ATOM 808 C C . PRO A 1 106 ? 29.283 2.775 4.799 1.00 46.66 106 PRO A C 1
ATOM 810 O O . PRO A 1 106 ? 28.116 2.775 4.392 1.00 46.66 106 PRO A O 1
ATOM 813 N N . SER A 1 107 ? 29.758 3.702 5.637 1.00 44.81 107 SER A N 1
ATOM 814 C CA . SER A 1 107 ? 28.995 4.879 6.072 1.00 44.81 107 SER A CA 1
ATOM 815 C C . SER A 1 107 ? 28.233 5.508 4.900 1.00 44.81 107 SER A C 1
ATOM 817 O O . SER A 1 107 ? 28.778 5.539 3.791 1.00 44.81 107 SER A O 1
ATOM 819 N N . PRO A 1 108 ? 27.013 6.037 5.109 1.00 48.16 108 PRO A N 1
ATOM 820 C CA . PRO A 1 108 ? 26.222 6.647 4.046 1.00 48.16 108 PRO A CA 1
ATOM 821 C C . PRO A 1 108 ? 26.950 7.872 3.473 1.00 48.16 108 PRO A C 1
ATOM 823 O O . PRO A 1 108 ? 26.753 9.003 3.902 1.00 48.16 108 PRO A O 1
ATOM 826 N N . SER A 1 109 ? 27.819 7.667 2.484 1.00 41.91 109 SER A N 1
ATOM 827 C CA . SER A 1 109 ? 28.459 8.748 1.752 1.00 41.91 109 SER A CA 1
ATOM 828 C C . SER A 1 109 ? 27.600 9.079 0.533 1.00 41.91 109 SER A C 1
ATOM 830 O O . SER A 1 109 ? 27.556 8.334 -0.448 1.00 41.91 109 SER A O 1
ATOM 832 N N . ARG A 1 110 ? 26.832 10.169 0.658 1.00 51.28 110 ARG A N 1
ATOM 833 C CA . ARG A 1 110 ? 27.008 11.441 -0.077 1.00 51.28 110 ARG A CA 1
ATOM 834 C C . ARG A 1 110 ? 25.677 12.176 -0.283 1.00 51.28 110 ARG A C 1
ATOM 836 O O . ARG A 1 110 ? 24.882 11.819 -1.143 1.00 51.28 110 ARG A O 1
ATOM 843 N N . THR A 1 111 ? 25.539 13.310 0.402 1.00 44.03 111 THR A N 1
ATOM 844 C CA . THR A 1 111 ? 24.846 14.508 -0.117 1.00 44.03 111 THR A CA 1
ATOM 845 C C . THR A 1 111 ? 25.702 15.772 -0.008 1.00 44.03 111 THR A C 1
ATOM 847 O O . THR A 1 111 ? 25.231 16.862 -0.341 1.00 44.03 111 THR A O 1
ATOM 850 N N . GLU A 1 112 ? 26.958 15.663 0.435 1.00 40.88 112 GLU A N 1
ATOM 851 C CA . GLU A 1 112 ? 27.900 16.780 0.380 1.00 40.88 112 GLU A CA 1
ATOM 852 C C . GLU A 1 112 ? 28.153 17.142 -1.091 1.00 40.88 112 GLU A C 1
ATOM 854 O O . GLU A 1 112 ? 28.705 16.351 -1.852 1.00 40.88 112 GLU A O 1
ATOM 859 N N . GLY A 1 113 ? 27.670 18.317 -1.503 1.00 42.88 113 GLY A N 1
ATOM 860 C CA . GLY A 1 113 ? 27.845 18.855 -2.857 1.00 42.88 113 GLY A CA 1
ATOM 861 C C . GLY A 1 113 ? 26.696 18.623 -3.848 1.00 42.88 113 GLY A C 1
ATOM 862 O O . GLY A 1 113 ? 26.764 19.148 -4.955 1.00 42.88 113 GLY A O 1
ATOM 863 N N . ALA A 1 114 ? 25.622 17.905 -3.492 1.00 47.53 114 ALA A N 1
ATOM 864 C CA . ALA A 1 114 ? 24.472 17.753 -4.393 1.00 47.53 114 ALA A CA 1
ATOM 865 C C . ALA A 1 114 ? 23.702 19.081 -4.542 1.00 47.53 114 ALA A C 1
ATOM 867 O O . ALA A 1 114 ? 23.377 19.737 -3.545 1.00 47.53 114 ALA A O 1
ATOM 868 N N . ALA A 1 115 ? 23.387 19.470 -5.781 1.00 46.69 115 ALA A N 1
ATOM 869 C CA . ALA A 1 115 ? 22.638 20.692 -6.064 1.00 46.69 115 ALA A CA 1
ATOM 870 C C . ALA A 1 115 ? 21.255 20.681 -5.366 1.00 46.69 115 ALA A C 1
ATOM 872 O O . ALA A 1 115 ? 20.656 19.615 -5.212 1.00 46.69 115 ALA A O 1
ATOM 873 N N . PRO A 1 116 ? 20.693 21.838 -4.961 1.00 50.75 116 PRO A N 1
ATOM 874 C CA . PRO A 1 116 ? 19.436 21.898 -4.202 1.00 50.75 116 PRO A CA 1
ATOM 875 C C . PRO A 1 116 ? 18.243 21.191 -4.863 1.00 50.75 116 PRO A C 1
ATOM 877 O O . PRO A 1 116 ? 17.415 20.608 -4.170 1.00 50.75 116 PRO A O 1
ATOM 880 N N . HIS A 1 117 ? 18.164 21.193 -6.198 1.00 47.84 117 HIS A N 1
ATOM 881 C CA . HIS A 1 117 ? 17.128 20.450 -6.914 1.00 47.84 117 HIS A CA 1
ATOM 882 C C . HIS A 1 117 ? 17.359 18.937 -6.804 1.00 47.84 117 HIS A C 1
ATOM 884 O O . HIS A 1 117 ? 16.411 18.228 -6.494 1.00 47.84 117 HIS A O 1
ATOM 890 N N . VAL A 1 118 ? 18.604 18.454 -6.929 1.00 43.53 118 VAL A N 1
ATOM 891 C CA . VAL A 1 118 ? 18.986 17.044 -6.715 1.00 43.53 118 VAL A CA 1
ATOM 892 C C . VAL A 1 118 ? 18.671 16.603 -5.290 1.00 43.53 118 VAL A C 1
ATOM 894 O O . VAL A 1 118 ? 18.144 15.514 -5.125 1.00 43.53 118 VAL A O 1
ATOM 897 N N . LYS A 1 119 ? 18.862 17.458 -4.271 1.00 48.09 119 LYS A N 1
ATOM 898 C CA . LYS A 1 119 ? 18.453 17.167 -2.879 1.00 48.09 119 LYS A CA 1
ATOM 899 C C . LYS A 1 119 ? 16.966 16.819 -2.743 1.00 48.09 119 LYS A C 1
ATOM 901 O O . LYS A 1 119 ? 16.615 16.002 -1.902 1.00 48.09 119 LYS A O 1
ATOM 906 N N . ARG A 1 120 ? 16.104 17.374 -3.601 1.00 46.47 120 ARG A N 1
ATOM 907 C CA . ARG A 1 120 ? 14.669 17.040 -3.670 1.00 46.47 120 ARG A CA 1
ATOM 908 C C . ARG A 1 120 ? 14.410 15.663 -4.299 1.00 46.47 120 ARG A C 1
ATOM 910 O O . ARG A 1 120 ? 13.382 15.054 -4.020 1.00 46.47 120 ARG A O 1
ATOM 917 N N . TRP A 1 121 ? 15.354 15.176 -5.107 1.00 48.66 121 TRP A N 1
ATOM 918 C CA . TRP A 1 121 ? 15.358 13.851 -5.735 1.00 48.66 121 TRP A CA 1
ATOM 919 C C . TRP A 1 121 ? 16.163 12.796 -4.964 1.00 48.66 121 TRP A C 1
ATOM 921 O O . TRP A 1 121 ? 16.047 11.620 -5.287 1.00 48.66 121 TRP A O 1
ATOM 931 N N . VAL A 1 122 ? 16.929 13.174 -3.929 1.00 48.16 122 VAL A N 1
ATOM 932 C CA . VAL A 1 122 ? 17.717 12.246 -3.080 1.00 48.16 122 VAL A CA 1
ATOM 933 C C . VAL A 1 122 ? 16.839 11.149 -2.458 1.00 48.16 122 VAL A C 1
ATOM 935 O O . VAL A 1 122 ? 17.331 10.074 -2.129 1.00 48.16 122 VAL A O 1
ATOM 938 N N . ASN A 1 123 ? 15.526 11.392 -2.381 1.00 54.22 123 ASN A N 1
ATOM 939 C CA . ASN A 1 123 ? 14.523 10.460 -1.863 1.00 54.22 123 ASN A CA 1
ATOM 940 C C . ASN A 1 123 ? 13.873 9.574 -2.929 1.00 54.22 123 ASN A C 1
ATOM 942 O O . ASN A 1 123 ? 12.938 8.825 -2.625 1.00 54.22 123 ASN A O 1
ATOM 946 N N . PHE A 1 124 ? 14.391 9.605 -4.152 1.00 64.19 124 PHE A N 1
ATOM 947 C CA . PHE A 1 124 ? 14.002 8.705 -5.221 1.00 64.19 124 PHE A CA 1
ATOM 948 C C . PHE A 1 124 ? 15.138 7.727 -5.519 1.00 64.19 124 PHE A C 1
ATOM 950 O O . PHE A 1 124 ? 16.309 8.098 -5.418 1.00 64.19 124 PHE A O 1
ATOM 957 N N . PRO A 1 125 ? 14.810 6.485 -5.917 1.00 67.75 125 PRO A N 1
ATOM 958 C CA . PRO A 1 125 ? 15.838 5.534 -6.298 1.00 67.75 125 PRO A CA 1
ATOM 959 C C . PRO A 1 125 ? 16.687 6.110 -7.435 1.00 67.75 125 PRO A C 1
ATOM 961 O O . PRO A 1 125 ? 16.158 6.791 -8.325 1.00 67.75 125 PRO A O 1
ATOM 964 N N . ALA A 1 126 ? 17.992 5.847 -7.384 1.00 69.75 126 ALA A N 1
ATOM 965 C CA . ALA A 1 126 ? 18.970 6.455 -8.275 1.00 69.75 126 ALA A CA 1
ATOM 966 C C . ALA A 1 126 ? 18.662 6.189 -9.760 1.00 69.75 126 ALA A C 1
ATOM 968 O O . ALA A 1 126 ? 18.183 5.115 -10.130 1.00 69.75 126 ALA A O 1
ATOM 969 N N . TRP A 1 127 ? 18.953 7.188 -10.591 1.00 79.31 127 TRP A N 1
ATOM 970 C CA . TRP A 1 127 ? 18.953 7.112 -12.051 1.00 79.31 127 TRP A CA 1
ATOM 971 C C . TRP A 1 127 ? 20.371 7.382 -12.550 1.00 79.31 127 TRP A C 1
ATOM 973 O O . TRP A 1 127 ? 21.089 8.176 -11.942 1.00 79.31 127 TRP A O 1
ATOM 983 N N . SER A 1 128 ? 20.765 6.750 -13.654 1.00 81.38 128 SER A N 1
ATOM 984 C CA . SER A 1 128 ? 22.011 7.093 -14.344 1.00 81.38 128 SER A CA 1
ATOM 985 C C . SER A 1 128 ? 21.716 8.050 -15.491 1.00 81.38 128 SER A C 1
ATOM 987 O O . SER A 1 128 ? 20.840 7.773 -16.307 1.00 81.38 128 SER A O 1
ATOM 989 N N . GLU A 1 129 ? 22.476 9.139 -15.599 1.00 80.75 129 GLU A N 1
ATOM 990 C CA . GLU A 1 129 ? 22.452 10.003 -16.792 1.00 80.75 129 GLU A CA 1
ATOM 991 C C . GLU A 1 129 ? 23.055 9.300 -18.019 1.00 80.75 129 GLU A C 1
ATOM 993 O O . GLU A 1 129 ? 22.789 9.678 -19.155 1.00 80.75 129 GLU A O 1
ATOM 998 N N . GLU A 1 130 ? 23.845 8.248 -17.789 1.00 85.69 130 GLU A N 1
ATOM 999 C CA . GLU A 1 130 ? 24.496 7.447 -18.828 1.00 85.69 130 GLU A CA 1
ATOM 1000 C C . GLU A 1 130 ? 23.557 6.381 -19.430 1.00 85.69 130 GLU A C 1
ATOM 1002 O O . GLU A 1 130 ? 23.957 5.667 -20.348 1.00 85.69 130 GLU A O 1
ATOM 1007 N N . TRP A 1 131 ? 22.330 6.230 -18.914 1.00 87.62 131 TRP A N 1
ATOM 1008 C CA . TRP A 1 131 ? 21.403 5.202 -19.386 1.00 87.62 131 TRP A CA 1
ATOM 1009 C C . TRP A 1 131 ? 20.813 5.520 -20.754 1.00 87.62 131 TRP A C 1
ATOM 1011 O O . TRP A 1 131 ? 20.301 6.605 -21.028 1.00 87.62 131 TRP A O 1
ATOM 1021 N N . THR A 1 132 ? 20.796 4.496 -21.597 1.00 92.94 132 THR A N 1
ATOM 1022 C CA . THR A 1 132 ? 20.040 4.486 -22.844 1.00 92.94 132 THR A CA 1
ATOM 1023 C C . THR A 1 132 ? 18.530 4.564 -22.574 1.00 92.94 132 THR A C 1
ATOM 1025 O O . THR A 1 132 ? 18.062 4.134 -21.514 1.00 92.94 132 THR A O 1
ATOM 1028 N N . PRO A 1 133 ? 17.712 5.006 -23.549 1.00 91.56 133 PRO A N 1
ATOM 1029 C CA . PRO A 1 133 ? 16.253 4.997 -23.410 1.00 91.56 133 PRO A CA 1
ATOM 1030 C C . PRO A 1 133 ? 15.674 3.623 -23.030 1.00 91.56 133 PRO A C 1
ATOM 1032 O O . PRO A 1 133 ? 14.713 3.542 -22.271 1.00 91.56 133 PRO A O 1
ATOM 1035 N N . ALA A 1 134 ? 16.284 2.533 -23.504 1.00 91.25 134 ALA A N 1
ATOM 1036 C CA . ALA A 1 134 ? 15.873 1.173 -23.157 1.00 91.25 134 ALA A CA 1
ATOM 1037 C C . ALA A 1 134 ? 16.205 0.802 -21.698 1.00 91.25 134 ALA A C 1
ATOM 1039 O O . ALA A 1 134 ? 15.469 0.055 -21.058 1.00 91.25 134 ALA A O 1
ATOM 1040 N N . GLU A 1 135 ? 17.313 1.298 -21.147 1.00 90.75 135 GLU A N 1
ATOM 1041 C CA . GLU A 1 135 ? 17.652 1.118 -19.728 1.00 90.75 135 GLU A CA 1
ATOM 1042 C C . GLU A 1 135 ? 16.741 1.937 -18.822 1.00 90.75 135 GLU A C 1
ATOM 1044 O O . GLU A 1 135 ? 16.267 1.408 -17.816 1.00 90.75 135 GLU A O 1
ATOM 1049 N N . VAL A 1 136 ? 16.427 3.171 -19.228 1.00 90.19 136 VAL A N 1
ATOM 1050 C CA . VAL A 1 136 ? 15.433 4.010 -18.553 1.00 90.19 136 VAL A CA 1
ATOM 1051 C C . VAL A 1 136 ? 14.085 3.293 -18.517 1.00 90.19 136 VAL A C 1
ATOM 1053 O O . VAL A 1 136 ? 13.544 3.075 -17.437 1.00 90.19 136 VAL A O 1
ATOM 1056 N N . GLN A 1 137 ? 13.591 2.824 -19.666 1.00 91.19 137 GLN A N 1
ATOM 1057 C CA . GLN A 1 137 ? 12.321 2.102 -19.748 1.00 91.19 137 GLN A CA 1
ATOM 1058 C C . GLN A 1 137 ? 12.318 0.824 -18.895 1.00 91.19 137 GLN A C 1
ATOM 1060 O O . GLN A 1 137 ? 11.332 0.532 -18.215 1.00 91.19 137 GLN A O 1
ATOM 1065 N N . ARG A 1 138 ? 13.422 0.062 -18.873 1.00 93.06 138 ARG A N 1
ATOM 1066 C CA . ARG A 1 138 ? 13.545 -1.107 -17.985 1.00 93.06 138 ARG A CA 1
ATOM 1067 C C . ARG A 1 138 ? 13.429 -0.706 -16.518 1.00 93.06 138 ARG A C 1
ATOM 1069 O O . ARG A 1 138 ? 12.706 -1.362 -15.774 1.00 93.06 138 ARG A O 1
ATOM 1076 N N . GLU A 1 139 ? 14.086 0.370 -16.098 1.00 92.44 139 GLU A N 1
ATOM 1077 C CA . GLU A 1 139 ? 13.973 0.870 -14.727 1.00 92.44 139 GLU A CA 1
ATOM 1078 C C . GLU A 1 139 ? 12.555 1.362 -14.390 1.00 92.44 139 GLU A C 1
ATOM 1080 O O . GLU A 1 139 ? 12.041 1.069 -13.307 1.00 92.44 139 GLU A O 1
ATOM 1085 N N . GLU A 1 140 ? 11.872 2.034 -15.319 1.00 92.44 140 GLU A N 1
ATOM 1086 C CA . GLU A 1 140 ? 10.460 2.404 -15.164 1.00 92.44 140 GLU A CA 1
ATOM 1087 C C . GLU A 1 140 ? 9.581 1.166 -14.950 1.00 92.44 140 GLU A C 1
ATOM 1089 O O . GLU A 1 140 ? 8.742 1.147 -14.046 1.00 92.44 140 GLU A O 1
ATOM 1094 N N . MET A 1 141 ? 9.804 0.099 -15.723 1.00 94.69 141 MET A N 1
ATOM 1095 C CA . MET A 1 141 ? 9.084 -1.170 -15.587 1.00 94.69 141 MET A CA 1
ATOM 1096 C C . MET A 1 141 ? 9.301 -1.829 -14.222 1.00 94.69 141 MET A C 1
ATOM 1098 O O . MET A 1 141 ? 8.328 -2.290 -13.616 1.00 94.69 141 MET A O 1
ATOM 1102 N N . ARG A 1 142 ? 10.528 -1.809 -13.681 1.00 94.06 142 ARG A N 1
ATOM 1103 C CA . ARG A 1 142 ? 10.800 -2.282 -12.309 1.00 94.06 142 ARG A CA 1
ATOM 1104 C C . ARG A 1 142 ? 10.008 -1.484 -11.284 1.00 94.06 142 ARG A C 1
ATOM 1106 O O . ARG A 1 142 ? 9.355 -2.056 -10.413 1.00 94.06 142 ARG A O 1
ATOM 1113 N N . ARG A 1 143 ? 10.021 -0.154 -11.397 1.00 92.56 143 ARG A N 1
ATOM 1114 C CA . ARG A 1 143 ? 9.300 0.741 -10.479 1.00 92.56 143 ARG A CA 1
ATOM 1115 C C . ARG A 1 143 ? 7.792 0.552 -10.562 1.00 92.56 143 ARG A C 1
ATOM 1117 O O . ARG A 1 143 ? 7.136 0.554 -9.522 1.00 92.56 143 ARG A O 1
ATOM 1124 N N . MET A 1 144 ? 7.243 0.339 -11.757 1.00 94.12 144 MET A N 1
ATOM 1125 C CA . MET A 1 144 ? 5.829 0.004 -11.942 1.00 94.12 144 MET A CA 1
ATOM 1126 C C . MET A 1 144 ? 5.470 -1.301 -11.234 1.00 94.12 144 MET A C 1
ATOM 1128 O O . MET A 1 144 ? 4.515 -1.334 -10.459 1.00 94.12 144 MET A O 1
ATOM 1132 N N . PHE A 1 145 ? 6.266 -2.349 -11.440 1.00 95.31 145 PHE A N 1
ATOM 1133 C CA . PHE A 1 145 ? 6.072 -3.637 -10.783 1.00 95.31 145 PHE A CA 1
ATOM 1134 C C . PHE A 1 145 ? 6.076 -3.511 -9.250 1.00 95.31 145 PHE A C 1
ATOM 1136 O O . PHE A 1 145 ? 5.130 -3.930 -8.578 1.00 95.31 145 PHE A O 1
ATOM 1143 N N . TRP A 1 146 ? 7.101 -2.865 -8.694 1.00 94.38 146 TRP A N 1
ATOM 1144 C CA . TRP A 1 146 ? 7.232 -2.686 -7.249 1.00 94.38 146 TRP A CA 1
ATOM 1145 C C . TRP A 1 146 ? 6.156 -1.764 -6.656 1.00 94.38 146 TRP A C 1
ATOM 1147 O O . TRP A 1 146 ? 5.694 -2.003 -5.538 1.00 94.38 146 TRP A O 1
ATOM 1157 N N . SER A 1 147 ? 5.679 -0.775 -7.418 1.00 94.44 147 SER A N 1
ATOM 1158 C CA . SER A 1 147 ? 4.535 0.065 -7.035 1.00 94.44 147 SER A CA 1
ATOM 1159 C C . SER A 1 147 ? 3.238 -0.741 -6.973 1.00 94.44 147 SER A C 1
ATOM 1161 O O . SER A 1 147 ? 2.505 -0.650 -5.990 1.00 94.44 147 SER A O 1
ATOM 1163 N N . ALA A 1 148 ? 2.972 -1.585 -7.974 1.00 96.00 148 ALA A N 1
ATOM 1164 C CA . ALA A 1 148 ? 1.814 -2.478 -7.967 1.00 96.00 148 ALA A CA 1
ATOM 1165 C C . ALA A 1 148 ? 1.857 -3.458 -6.778 1.00 96.00 148 ALA A C 1
ATOM 1167 O O . ALA A 1 148 ? 0.836 -3.700 -6.125 1.00 96.00 148 ALA A O 1
ATOM 1168 N N . SER A 1 149 ? 3.043 -3.976 -6.435 1.00 95.62 149 SER A N 1
ATOM 1169 C CA . SER A 1 149 ? 3.220 -4.831 -5.254 1.00 95.62 149 SER A CA 1
ATOM 1170 C C . SER A 1 149 ? 2.939 -4.082 -3.940 1.00 95.62 149 SER A C 1
ATOM 1172 O O . SER A 1 149 ? 2.285 -4.628 -3.054 1.00 95.62 149 SER A O 1
ATOM 1174 N N . ALA A 1 150 ? 3.345 -2.813 -3.819 1.00 95.12 150 ALA A N 1
ATOM 1175 C CA . ALA A 1 150 ? 3.053 -1.984 -2.643 1.00 95.12 150 ALA A CA 1
ATOM 1176 C C . ALA A 1 150 ? 1.559 -1.615 -2.518 1.00 95.12 150 ALA A C 1
ATOM 1178 O O . ALA A 1 150 ? 0.992 -1.643 -1.420 1.00 95.12 150 ALA A O 1
ATOM 1179 N N . VAL A 1 151 ? 0.892 -1.326 -3.643 1.00 95.50 151 VAL A N 1
ATOM 1180 C CA . VAL A 1 151 ? -0.562 -1.083 -3.703 1.00 95.50 151 VAL A CA 1
ATOM 1181 C C . VAL A 1 151 ? -1.331 -2.328 -3.256 1.00 95.50 151 VAL A C 1
ATOM 1183 O O . VAL A 1 151 ? -2.186 -2.252 -2.371 1.00 95.50 151 VAL A O 1
ATOM 1186 N N . THR A 1 152 ? -0.987 -3.495 -3.808 1.00 96.19 152 THR A N 1
ATOM 1187 C CA . THR A 1 152 ? -1.617 -4.768 -3.419 1.00 96.19 152 THR A CA 1
ATOM 1188 C C . THR A 1 152 ? -1.319 -5.154 -1.974 1.00 96.19 152 THR A C 1
ATOM 1190 O O . THR A 1 152 ? -2.217 -5.649 -1.296 1.00 96.19 152 THR A O 1
ATOM 1193 N N . ALA A 1 153 ? -0.119 -4.870 -1.458 1.00 95.81 153 ALA A N 1
ATOM 1194 C CA . ALA A 1 153 ? 0.207 -5.073 -0.048 1.00 95.81 153 ALA A CA 1
ATOM 1195 C C . ALA A 1 153 ? -0.688 -4.234 0.867 1.00 95.81 153 ALA A C 1
ATOM 1197 O O . ALA A 1 153 ? -1.281 -4.778 1.794 1.00 95.81 153 ALA A O 1
ATOM 1198 N N . SER A 1 154 ? -0.836 -2.939 0.574 1.00 94.31 154 SER A N 1
ATOM 1199 C CA . SER A 1 154 ? -1.653 -2.015 1.373 1.00 94.31 154 SER A CA 1
ATOM 1200 C C . SER A 1 154 ? -3.125 -2.435 1.402 1.00 94.31 154 SER A C 1
ATOM 1202 O O . SER A 1 154 ? -3.742 -2.488 2.465 1.00 94.31 154 SER A O 1
ATOM 1204 N N . ALA A 1 155 ? -3.681 -2.815 0.248 1.00 94.19 155 ALA A N 1
ATOM 1205 C CA . ALA A 1 155 ? -5.030 -3.370 0.185 1.00 94.19 155 ALA A CA 1
ATOM 1206 C C . ALA A 1 155 ? -5.138 -4.724 0.909 1.00 94.19 155 ALA A C 1
ATOM 1208 O O . ALA A 1 155 ? -6.140 -4.996 1.570 1.00 94.19 155 ALA A O 1
ATOM 1209 N N . GLY A 1 156 ? -4.105 -5.566 0.817 1.00 93.50 156 GLY A N 1
ATOM 1210 C CA . GLY A 1 156 ? -4.006 -6.829 1.545 1.00 93.50 156 GLY A CA 1
ATOM 1211 C C . GLY A 1 156 ? -4.030 -6.628 3.059 1.00 93.50 156 GLY A C 1
ATOM 1212 O O . GLY A 1 156 ? -4.794 -7.302 3.742 1.00 93.50 156 GLY A O 1
ATOM 1213 N N . LEU A 1 157 ? -3.273 -5.656 3.577 1.00 92.69 157 LEU A N 1
ATOM 1214 C CA . LEU A 1 157 ? -3.288 -5.289 4.992 1.00 92.69 157 LEU A CA 1
ATOM 1215 C C . LEU A 1 157 ? -4.684 -4.860 5.430 1.00 92.69 157 LEU A C 1
ATOM 1217 O O . LEU A 1 157 ? -5.208 -5.422 6.388 1.00 92.69 157 LEU A O 1
ATOM 1221 N N . TRP A 1 158 ? -5.319 -3.946 4.690 1.00 91.56 158 TRP A N 1
ATOM 1222 C CA . TRP A 1 158 ? -6.687 -3.524 4.985 1.00 91.56 158 TRP A CA 1
ATOM 1223 C C . TRP A 1 158 ? -7.655 -4.714 5.066 1.00 91.56 158 TRP A C 1
ATOM 1225 O O . TRP A 1 158 ? -8.419 -4.830 6.024 1.00 91.56 158 TRP A O 1
ATOM 1235 N N . ARG A 1 159 ? -7.583 -5.644 4.104 1.00 91.94 159 ARG A N 1
ATOM 1236 C CA . ARG A 1 159 ? -8.399 -6.867 4.098 1.00 91.94 159 ARG A CA 1
ATOM 1237 C C . ARG A 1 159 ? -8.150 -7.723 5.337 1.00 91.94 159 ARG A C 1
ATOM 1239 O O . ARG A 1 159 ? -9.113 -8.082 6.016 1.00 91.94 159 ARG A O 1
ATOM 1246 N N . CYS A 1 160 ? -6.890 -7.988 5.671 1.00 89.50 160 CYS A N 1
ATOM 1247 C CA . CYS A 1 160 ? -6.537 -8.754 6.863 1.00 89.50 160 CYS A CA 1
ATOM 1248 C C . CYS A 1 160 ? -7.050 -8.076 8.145 1.00 89.50 160 CYS A C 1
ATOM 1250 O O . CYS A 1 160 ? -7.592 -8.742 9.025 1.00 89.50 160 CYS A O 1
ATOM 1252 N N . THR A 1 161 ? -6.964 -6.745 8.234 1.00 85.00 161 THR A N 1
ATOM 1253 C CA . THR A 1 161 ? -7.461 -5.951 9.369 1.00 85.00 161 THR A CA 1
ATOM 1254 C C . THR A 1 161 ? -8.967 -6.111 9.603 1.00 85.00 161 THR A C 1
ATOM 1256 O O . THR A 1 161 ? -9.417 -6.096 10.754 1.00 85.00 161 THR A O 1
ATOM 1259 N N . ILE A 1 162 ? -9.751 -6.309 8.541 1.00 84.75 162 ILE A N 1
ATOM 1260 C CA . ILE A 1 162 ? -11.198 -6.567 8.620 1.00 84.75 162 ILE A CA 1
ATOM 1261 C C . ILE A 1 162 ? -11.547 -8.066 8.602 1.00 84.75 162 ILE A C 1
ATOM 1263 O O . ILE A 1 162 ? -12.703 -8.426 8.379 1.00 84.75 162 ILE A O 1
ATOM 1267 N N . GLY A 1 163 ? -10.569 -8.949 8.836 1.00 84.75 163 GLY A N 1
ATOM 1268 C CA . GLY A 1 163 ? -10.779 -10.398 8.909 1.00 84.75 163 GLY A CA 1
ATOM 1269 C C . GLY A 1 163 ? -11.082 -11.053 7.559 1.00 84.75 163 GLY A C 1
ATOM 1270 O O . GLY A 1 163 ? -11.802 -12.047 7.497 1.00 84.75 163 GLY A O 1
ATOM 1271 N N . ARG A 1 164 ? -10.587 -10.481 6.459 1.00 88.56 164 ARG A N 1
ATOM 1272 C CA . ARG A 1 164 ? -10.692 -11.049 5.110 1.00 88.56 164 ARG A CA 1
ATOM 1273 C C . ARG A 1 164 ? -9.315 -11.497 4.637 1.00 88.56 164 ARG A C 1
ATOM 1275 O O . ARG A 1 164 ? -8.344 -10.765 4.793 1.00 88.56 164 ARG A O 1
ATOM 1282 N N . ALA A 1 165 ? -9.251 -12.654 3.983 1.00 89.06 165 ALA A N 1
ATOM 1283 C CA . ALA A 1 165 ? -8.024 -13.110 3.339 1.00 89.06 165 ALA A CA 1
ATOM 1284 C C . ALA A 1 165 ? -7.533 -12.085 2.294 1.00 89.06 165 ALA A C 1
ATOM 1286 O O . ALA A 1 165 ? -8.372 -11.466 1.610 1.00 89.06 165 ALA A O 1
ATOM 1287 N N . PRO A 1 166 ? -6.209 -11.891 2.150 1.00 91.69 166 PRO A N 1
ATOM 1288 C CA . PRO A 1 166 ? -5.641 -11.058 1.095 1.00 91.69 166 PRO A CA 1
ATOM 1289 C C . PRO A 1 166 ? -5.994 -11.626 -0.288 1.00 91.69 166 PRO A C 1
ATOM 1291 O O . PRO A 1 166 ? -6.375 -12.788 -0.430 1.00 91.69 166 PRO A O 1
ATOM 1294 N N . LEU A 1 167 ? -5.898 -10.794 -1.325 1.00 92.31 167 LEU A N 1
ATOM 1295 C CA . LEU A 1 167 ? -6.007 -11.289 -2.696 1.00 92.31 167 LEU A CA 1
ATOM 1296 C C . LEU A 1 167 ? -4.678 -11.931 -3.090 1.00 92.31 167 LEU A C 1
ATOM 1298 O O . LEU A 1 167 ? -3.642 -11.272 -3.026 1.00 92.31 167 LEU A O 1
ATOM 1302 N N . VAL A 1 168 ? -4.723 -13.186 -3.532 1.00 92.62 168 VAL A N 1
ATOM 1303 C CA . VAL A 1 168 ? -3.555 -13.861 -4.101 1.00 92.62 168 VAL A CA 1
ATOM 1304 C C . VAL A 1 168 ? -3.458 -13.469 -5.573 1.00 92.62 168 VAL A C 1
ATOM 1306 O O . VAL A 1 168 ? -4.194 -13.980 -6.415 1.00 92.62 168 VAL A O 1
ATOM 1309 N N . LEU A 1 169 ? -2.582 -12.512 -5.864 1.00 94.25 169 LEU A N 1
ATOM 1310 C CA . LEU A 1 169 ? -2.320 -11.980 -7.200 1.00 94.25 169 LEU A CA 1
ATOM 1311 C C . LEU A 1 169 ? -0.881 -12.305 -7.598 1.00 94.25 169 LEU A C 1
ATOM 1313 O O . LEU A 1 169 ? -0.044 -12.627 -6.755 1.00 94.25 169 LEU A O 1
ATOM 1317 N N . SER A 1 170 ? -0.541 -12.197 -8.879 1.00 92.31 170 SER A N 1
ATOM 1318 C CA . SER A 1 170 ? 0.841 -12.455 -9.284 1.00 92.31 170 SER A CA 1
ATOM 1319 C C . SER A 1 170 ? 1.811 -11.429 -8.691 1.00 92.31 170 SER A C 1
ATOM 1321 O O . SER A 1 170 ? 2.930 -11.797 -8.360 1.00 92.31 170 SER A O 1
ATOM 1323 N N . SER A 1 171 ? 1.401 -10.175 -8.477 1.00 91.94 171 SER A N 1
ATOM 1324 C CA . SER A 1 171 ? 2.202 -9.140 -7.799 1.00 91.94 171 SER A CA 1
ATOM 1325 C C . SER A 1 171 ? 2.365 -9.338 -6.283 1.00 91.94 171 SER A C 1
ATOM 1327 O O . SER A 1 171 ? 3.057 -8.545 -5.639 1.00 91.94 171 SER A O 1
ATOM 1329 N N . THR A 1 172 ? 1.729 -10.361 -5.702 1.00 93.88 172 THR A N 1
ATOM 1330 C CA . THR A 1 172 ? 1.807 -10.706 -4.272 1.00 93.88 172 THR A CA 1
ATOM 1331 C C . THR A 1 172 ? 2.521 -12.038 -4.040 1.00 93.88 172 THR A C 1
ATOM 1333 O O . THR A 1 172 ? 2.460 -12.588 -2.945 1.00 93.88 172 THR A O 1
ATOM 1336 N N . LEU A 1 173 ? 3.188 -12.600 -5.051 1.00 91.31 173 LEU A N 1
ATOM 1337 C CA . LEU A 1 173 ? 3.884 -13.885 -4.955 1.00 91.31 173 LEU A CA 1
ATOM 1338 C C . LEU A 1 173 ? 5.390 -13.694 -5.160 1.00 91.31 173 LEU A C 1
ATOM 1340 O O . LEU A 1 173 ? 5.883 -13.954 -6.256 1.00 91.31 173 LEU A O 1
ATOM 1344 N N . PRO A 1 174 ? 6.142 -13.283 -4.120 1.00 88.50 174 PRO A N 1
ATOM 1345 C CA . PRO A 1 174 ? 7.554 -12.938 -4.266 1.00 88.50 174 PRO A CA 1
ATOM 1346 C C . PRO A 1 174 ? 8.450 -14.058 -4.801 1.00 88.50 174 PRO A C 1
ATOM 1348 O O . PRO A 1 174 ? 9.478 -13.785 -5.407 1.00 88.50 174 PRO A O 1
ATOM 1351 N N . VAL A 1 175 ? 8.036 -15.319 -4.642 1.00 83.88 175 VAL A N 1
ATOM 1352 C CA . VAL A 1 175 ? 8.684 -16.496 -5.250 1.00 83.88 175 VAL A CA 1
ATOM 1353 C C . VAL A 1 175 ? 8.757 -16.432 -6.783 1.00 83.88 175 VAL A C 1
ATOM 1355 O O . VAL A 1 175 ? 9.628 -17.051 -7.384 1.00 83.88 175 VAL A O 1
ATOM 1358 N N . ASN A 1 176 ? 7.877 -15.662 -7.423 1.00 85.25 176 ASN A N 1
ATOM 1359 C CA . ASN A 1 176 ? 7.829 -15.517 -8.877 1.00 85.25 176 ASN A CA 1
ATOM 1360 C C . ASN A 1 176 ? 8.652 -14.327 -9.389 1.00 85.25 176 ASN A C 1
ATOM 1362 O O . ASN A 1 176 ? 8.669 -14.078 -10.595 1.00 85.25 176 ASN A O 1
ATOM 1366 N N . PHE A 1 177 ? 9.287 -13.556 -8.501 1.00 89.69 177 PHE A N 1
ATOM 1367 C CA . PHE A 1 177 ? 9.933 -12.304 -8.877 1.00 89.69 177 PHE A CA 1
ATOM 1368 C C . PHE A 1 177 ? 11.371 -12.573 -9.322 1.00 89.69 177 PHE A C 1
ATOM 1370 O O . PHE A 1 177 ? 12.176 -13.153 -8.599 1.00 89.69 177 PHE A O 1
ATOM 1377 N N . SER A 1 178 ? 11.721 -12.105 -10.514 1.00 90.50 178 SER A N 1
ATOM 1378 C CA . SER A 1 178 ? 13.108 -11.943 -10.958 1.00 90.50 178 SER A CA 1
ATOM 1379 C C . SER A 1 178 ? 13.255 -10.526 -11.499 1.00 90.50 178 SER A C 1
ATOM 1381 O O . SER A 1 178 ? 13.363 -10.305 -12.703 1.00 90.50 178 SER A O 1
ATOM 1383 N N . VAL A 1 179 ? 13.133 -9.563 -10.583 1.00 90.94 179 VAL A N 1
ATOM 1384 C CA . VAL A 1 179 ? 13.141 -8.120 -10.849 1.00 90.94 179 VAL A CA 1
ATOM 1385 C C . VAL A 1 179 ? 14.064 -7.464 -9.830 1.00 90.94 179 VAL A C 1
ATOM 1387 O O . VAL A 1 179 ? 13.933 -7.723 -8.632 1.00 90.94 179 VAL A O 1
ATOM 1390 N N . LEU A 1 180 ? 14.986 -6.621 -10.289 1.00 92.75 180 LEU A N 1
ATOM 1391 C CA . LEU A 1 180 ? 15.837 -5.835 -9.396 1.00 92.75 180 LEU A CA 1
ATOM 1392 C C . LEU A 1 180 ? 15.001 -4.839 -8.583 1.00 92.75 180 LEU A C 1
ATOM 1394 O O . LEU A 1 180 ? 13.956 -4.364 -9.042 1.00 92.75 180 LEU A O 1
ATOM 1398 N N . TYR A 1 181 ? 15.459 -4.492 -7.381 1.00 91.62 181 TYR A N 1
ATOM 1399 C CA . TYR A 1 181 ? 14.818 -3.433 -6.606 1.00 91.62 181 TYR A CA 1
ATOM 1400 C C . TYR A 1 181 ? 14.983 -2.069 -7.296 1.00 91.62 181 TYR A C 1
ATOM 1402 O O . TYR A 1 181 ? 15.936 -1.871 -8.057 1.00 91.62 181 TYR A O 1
ATOM 1410 N N . PRO A 1 182 ? 14.084 -1.099 -7.040 1.00 89.19 182 PRO A N 1
ATOM 1411 C CA . PRO A 1 182 ? 14.204 0.232 -7.625 1.00 89.19 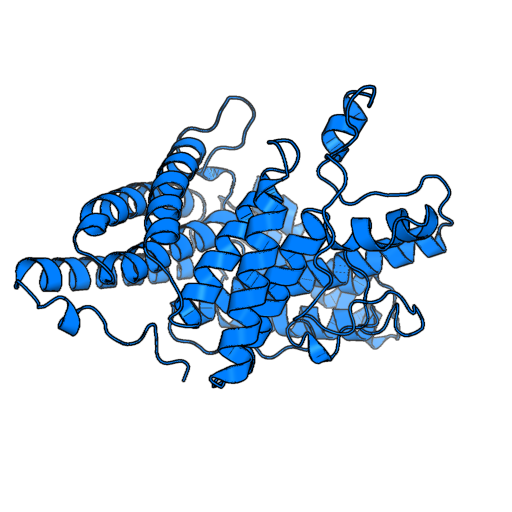182 PRO A CA 1
ATOM 1412 C C . PRO A 1 182 ? 15.579 0.853 -7.347 1.00 89.19 182 PRO A C 1
ATOM 1414 O O . PRO A 1 182 ? 16.022 0.906 -6.200 1.00 89.19 182 PRO A O 1
ATOM 1417 N N . GLY A 1 183 ? 16.249 1.330 -8.397 1.00 85.31 183 GLY A N 1
ATOM 1418 C CA . GLY A 1 183 ? 17.581 1.935 -8.339 1.00 85.31 183 GLY A CA 1
ATOM 1419 C C . GLY A 1 183 ? 18.747 0.947 -8.216 1.00 85.31 183 GLY A C 1
ATOM 1420 O O . GLY A 1 183 ? 19.896 1.365 -8.320 1.00 85.31 183 GLY A O 1
ATOM 1421 N N . GLU A 1 184 ? 18.510 -0.355 -8.037 1.00 89.06 184 GLU A N 1
ATOM 1422 C CA . GLU A 1 184 ? 19.587 -1.344 -7.879 1.00 89.06 184 GLU A CA 1
ATOM 1423 C C . GLU A 1 184 ? 20.468 -1.441 -9.136 1.00 89.06 184 GLU A C 1
ATOM 1425 O O . GLU A 1 184 ? 21.690 -1.526 -9.023 1.00 89.06 184 GLU A O 1
ATOM 1430 N N . ALA A 1 185 ? 19.876 -1.323 -10.331 1.00 89.94 185 ALA A N 1
ATOM 1431 C CA . ALA A 1 185 ? 20.608 -1.327 -11.600 1.00 89.94 185 ALA A CA 1
ATOM 1432 C C . ALA A 1 185 ? 21.673 -0.215 -11.682 1.00 89.94 185 ALA A C 1
ATOM 1434 O O . ALA A 1 185 ? 22.740 -0.423 -12.258 1.00 89.94 185 ALA A O 1
ATOM 1435 N N . TYR A 1 186 ? 21.418 0.945 -11.066 1.00 88.00 186 TYR A N 1
ATOM 1436 C CA . TYR A 1 186 ? 22.375 2.055 -11.030 1.00 88.00 186 TYR A CA 1
ATOM 1437 C C . TYR A 1 186 ? 23.622 1.674 -10.229 1.00 88.00 186 TYR A C 1
ATOM 1439 O O . TYR A 1 186 ? 24.750 1.865 -10.681 1.00 88.00 186 TYR A O 1
ATOM 1447 N N . TYR A 1 187 ? 23.424 1.071 -9.057 1.00 85.50 187 TYR A N 1
ATOM 1448 C CA . TYR A 1 187 ? 24.529 0.614 -8.221 1.00 85.50 187 TYR A CA 1
ATOM 1449 C C . TYR A 1 187 ? 25.291 -0.542 -8.872 1.00 85.50 187 TYR A C 1
ATOM 1451 O O . TYR A 1 187 ? 26.519 -0.562 -8.818 1.00 85.50 187 TYR A O 1
ATOM 1459 N N . GLN A 1 188 ? 24.598 -1.457 -9.559 1.00 88.06 188 GLN A N 1
ATOM 1460 C CA . GLN A 1 188 ? 25.248 -2.523 -10.326 1.00 88.06 188 GLN A CA 1
ATOM 1461 C C . GLN A 1 188 ? 26.149 -1.970 -11.440 1.00 88.06 188 GLN A C 1
ATOM 1463 O O . GLN A 1 188 ? 27.277 -2.437 -11.581 1.00 88.06 188 GLN A O 1
ATOM 1468 N N . GLN A 1 189 ? 25.715 -0.934 -12.170 1.00 86.56 189 GLN A N 1
ATOM 1469 C CA . GLN A 1 189 ? 26.537 -0.274 -13.196 1.00 86.56 189 GLN A CA 1
ATOM 1470 C C . GLN A 1 189 ? 27.843 0.301 -12.619 1.00 86.56 189 GLN A C 1
ATOM 1472 O O . GLN A 1 189 ? 28.870 0.304 -13.294 1.00 86.56 189 GLN A O 1
ATOM 1477 N N . LYS A 1 190 ? 27.827 0.767 -11.364 1.00 85.31 190 LYS A N 1
ATOM 1478 C CA . LYS A 1 190 ? 29.016 1.281 -10.661 1.00 85.31 190 LYS A CA 1
ATOM 1479 C C . LYS A 1 190 ? 29.832 0.185 -9.952 1.00 85.31 190 LYS A C 1
ATOM 1481 O O . LYS A 1 190 ? 30.802 0.500 -9.273 1.00 85.31 190 LYS A O 1
ATOM 1486 N N . GLY A 1 191 ? 29.464 -1.090 -10.103 1.00 85.50 191 GLY A N 1
ATOM 1487 C CA . GLY A 1 191 ? 30.113 -2.216 -9.423 1.00 85.50 191 GLY A CA 1
ATOM 1488 C C . GLY A 1 191 ? 29.741 -2.363 -7.940 1.00 85.50 191 GLY A C 1
ATOM 1489 O O . GLY A 1 191 ? 30.314 -3.197 -7.247 1.00 85.50 191 GLY A O 1
ATOM 1490 N N . GLU A 1 192 ? 28.761 -1.600 -7.449 1.00 84.00 192 GLU A N 1
ATOM 1491 C CA . GLU A 1 192 ? 28.316 -1.549 -6.048 1.00 84.00 192 GLU A CA 1
ATOM 1492 C C . GLU A 1 192 ? 27.046 -2.392 -5.808 1.00 84.00 192 GLU A C 1
ATOM 1494 O O . GLU A 1 192 ? 26.109 -1.968 -5.129 1.00 84.00 192 GLU A O 1
ATOM 1499 N N . TRP A 1 193 ? 26.975 -3.593 -6.384 1.00 82.00 193 TRP A N 1
ATOM 1500 C CA . TRP A 1 193 ? 25.758 -4.418 -6.399 1.00 82.00 193 TRP A CA 1
ATOM 1501 C C . TRP A 1 193 ? 25.186 -4.725 -4.998 1.00 82.00 193 TRP A C 1
ATOM 1503 O O . TRP A 1 193 ? 23.969 -4.688 -4.825 1.00 82.00 193 TRP A O 1
ATOM 1513 N N . GLU A 1 194 ? 26.028 -4.936 -3.980 1.00 81.56 194 GLU A N 1
ATOM 1514 C CA . GLU A 1 194 ? 25.583 -5.122 -2.584 1.00 81.56 194 GLU A CA 1
ATOM 1515 C C . GLU A 1 194 ? 24.892 -3.880 -2.016 1.00 81.56 194 GLU A C 1
ATOM 1517 O O . GLU A 1 194 ? 23.870 -3.965 -1.331 1.00 81.56 194 GLU A O 1
ATOM 1522 N N . ARG A 1 195 ? 25.417 -2.692 -2.337 1.00 80.44 195 ARG A N 1
ATOM 1523 C CA . ARG A 1 195 ? 24.870 -1.425 -1.847 1.00 80.44 195 ARG A CA 1
ATOM 1524 C C . ARG A 1 195 ? 23.469 -1.177 -2.397 1.00 80.44 195 ARG A C 1
ATOM 1526 O O . ARG A 1 195 ? 22.612 -0.680 -1.668 1.00 80.44 195 ARG A O 1
ATOM 1533 N N . GLY A 1 196 ? 23.214 -1.572 -3.646 1.00 81.31 196 GLY A N 1
ATOM 1534 C CA . GLY A 1 196 ? 21.896 -1.454 -4.275 1.00 81.31 196 GLY A CA 1
ATOM 1535 C C . GLY A 1 196 ? 20.782 -2.148 -3.480 1.00 81.31 196 GLY A C 1
ATOM 1536 O O . GLY A 1 196 ? 19.684 -1.603 -3.349 1.00 81.31 196 GLY A O 1
ATOM 1537 N N . LYS A 1 197 ? 21.091 -3.290 -2.851 1.00 85.12 197 LYS A N 1
ATOM 1538 C CA . LYS A 1 197 ? 20.149 -4.103 -2.052 1.00 85.12 197 LYS A CA 1
ATOM 1539 C C . LYS A 1 197 ? 19.847 -3.543 -0.665 1.00 85.12 197 LYS A C 1
ATOM 1541 O O . LYS A 1 197 ? 18.947 -4.031 0.028 1.00 85.12 197 LYS A O 1
ATOM 1546 N N . LEU A 1 198 ? 20.619 -2.545 -0.253 1.00 82.25 198 LEU A N 1
ATOM 1547 C CA . LEU A 1 198 ? 20.570 -1.944 1.071 1.00 82.25 198 LEU A CA 1
ATOM 1548 C C . LEU A 1 198 ? 20.052 -0.509 1.035 1.00 82.25 198 LEU A C 1
ATOM 1550 O O . LEU A 1 198 ? 19.961 0.127 2.076 1.00 82.25 198 LEU A O 1
ATOM 1554 N N . THR A 1 199 ? 19.665 -0.005 -0.136 1.00 82.19 199 THR A N 1
ATOM 1555 C CA . THR A 1 199 ? 19.000 1.294 -0.249 1.00 82.19 199 THR A CA 1
ATOM 1556 C C . THR A 1 199 ? 17.661 1.304 0.508 1.00 82.19 199 THR A C 1
ATOM 1558 O O . THR A 1 199 ? 17.007 0.260 0.606 1.00 82.19 199 THR A O 1
ATOM 1561 N N . PRO A 1 200 ? 17.180 2.466 0.992 1.00 84.12 200 PRO A N 1
ATOM 1562 C CA . PRO A 1 200 ? 15.884 2.556 1.667 1.00 84.12 200 PRO A CA 1
ATOM 1563 C C . PRO A 1 200 ? 14.715 1.979 0.850 1.00 84.12 200 PRO A C 1
ATOM 1565 O O . PRO A 1 200 ? 13.825 1.350 1.421 1.00 84.12 200 PRO A O 1
ATOM 1568 N N . TRP A 1 201 ? 14.732 2.119 -0.483 1.00 86.00 201 TRP A N 1
ATOM 1569 C CA . TRP A 1 201 ? 13.711 1.545 -1.375 1.00 86.00 201 TRP A CA 1
ATOM 1570 C C . TRP A 1 201 ? 13.787 0.024 -1.446 1.00 86.00 201 TRP A C 1
ATOM 1572 O O . TRP A 1 201 ? 12.758 -0.641 -1.342 1.00 86.00 201 TRP A O 1
ATOM 1582 N N . ALA A 1 202 ? 14.993 -0.533 -1.594 1.00 88.06 202 ALA A N 1
ATOM 1583 C CA . ALA A 1 202 ? 15.182 -1.979 -1.595 1.00 88.06 202 ALA A CA 1
ATOM 1584 C C . ALA A 1 202 ? 14.742 -2.585 -0.256 1.00 88.06 202 ALA A C 1
ATOM 1586 O O . ALA A 1 202 ? 13.996 -3.561 -0.235 1.00 88.06 202 ALA A O 1
ATOM 1587 N N . LEU A 1 203 ? 15.121 -1.964 0.865 1.00 90.19 203 LEU A N 1
ATOM 1588 C CA . LEU A 1 203 ? 14.708 -2.393 2.203 1.00 90.19 203 LEU A CA 1
ATOM 1589 C C . LEU A 1 203 ? 13.184 -2.322 2.386 1.00 90.19 203 LEU A C 1
ATOM 1591 O O . LEU A 1 203 ? 12.592 -3.276 2.886 1.00 90.19 203 LEU A O 1
ATOM 1595 N N . TYR A 1 204 ? 12.530 -1.256 1.922 1.00 92.12 204 TYR A N 1
ATOM 1596 C CA . TYR A 1 204 ? 11.068 -1.148 1.922 1.00 92.12 204 TYR A CA 1
ATOM 1597 C C . TYR A 1 204 ? 10.387 -2.247 1.089 1.00 92.12 204 TYR A C 1
ATOM 1599 O O . TYR A 1 204 ? 9.481 -2.926 1.563 1.00 92.12 204 TYR A O 1
ATOM 1607 N N . HIS A 1 205 ? 10.830 -2.493 -0.144 1.00 93.00 205 HIS A N 1
ATOM 1608 C CA . HIS A 1 205 ? 10.214 -3.528 -0.980 1.00 93.00 205 HIS A CA 1
ATOM 1609 C C . HIS A 1 205 ? 10.511 -4.955 -0.491 1.00 93.00 205 HIS A C 1
ATOM 1611 O O . HIS A 1 205 ? 9.694 -5.863 -0.687 1.00 93.00 205 HIS A O 1
ATOM 1617 N N . ARG A 1 206 ? 11.622 -5.158 0.226 1.00 93.06 206 ARG A N 1
ATOM 1618 C CA . ARG A 1 206 ? 11.892 -6.402 0.959 1.00 93.06 206 ARG A CA 1
ATOM 1619 C C . ARG A 1 206 ? 10.879 -6.620 2.078 1.00 93.06 206 ARG A C 1
ATOM 1621 O O . ARG A 1 206 ? 10.335 -7.718 2.167 1.00 93.06 206 ARG A O 1
ATOM 1628 N N . THR A 1 207 ? 10.548 -5.605 2.883 1.00 94.94 207 THR A N 1
ATOM 1629 C CA . THR A 1 207 ? 9.525 -5.764 3.939 1.00 94.94 207 THR A CA 1
ATOM 1630 C C . THR A 1 207 ? 8.141 -6.043 3.354 1.00 94.94 207 THR A C 1
ATOM 1632 O O . THR A 1 207 ? 7.443 -6.916 3.864 1.00 94.94 207 THR A O 1
ATOM 1635 N N . ILE A 1 208 ? 7.780 -5.404 2.235 1.00 95.44 208 ILE A N 1
ATOM 1636 C CA . ILE A 1 208 ? 6.559 -5.715 1.468 1.00 95.44 208 ILE A CA 1
ATOM 1637 C C . ILE A 1 208 ? 6.544 -7.178 0.997 1.00 95.44 208 ILE A C 1
ATOM 1639 O O . ILE A 1 208 ? 5.526 -7.863 1.096 1.00 95.44 208 ILE A O 1
ATOM 1643 N N . SER A 1 209 ? 7.674 -7.689 0.510 1.00 94.31 209 SER A N 1
ATOM 1644 C CA . SER A 1 209 ? 7.783 -9.083 0.065 1.00 94.31 209 SER A CA 1
ATOM 1645 C C . SER A 1 209 ? 7.630 -10.067 1.231 1.00 94.31 209 SER A C 1
ATOM 1647 O O . SER A 1 209 ? 6.910 -11.058 1.117 1.00 94.31 209 SER A O 1
ATOM 1649 N N . LEU A 1 210 ? 8.235 -9.774 2.385 1.00 94.38 210 LEU A N 1
ATOM 1650 C CA . LEU A 1 210 ? 8.076 -10.579 3.602 1.00 94.38 210 LEU A CA 1
ATOM 1651 C C . LEU A 1 210 ? 6.637 -10.545 4.136 1.00 94.38 210 LEU A C 1
ATOM 1653 O O . LEU A 1 210 ? 6.132 -11.569 4.605 1.00 94.38 210 LEU A O 1
ATOM 1657 N N . TRP A 1 211 ? 5.956 -9.402 4.018 1.00 94.94 211 TRP A N 1
ATOM 1658 C CA . TRP A 1 211 ? 4.527 -9.286 4.297 1.00 94.94 211 TRP A CA 1
ATOM 1659 C C . TRP A 1 211 ? 3.715 -10.232 3.408 1.00 94.94 211 TRP A C 1
ATOM 1661 O O . TRP A 1 211 ? 2.974 -11.068 3.924 1.00 94.94 211 TRP A O 1
ATOM 1671 N N . HIS A 1 212 ? 3.904 -10.169 2.088 1.00 94.12 212 HIS A N 1
ATOM 1672 C CA . HIS A 1 212 ? 3.211 -11.047 1.140 1.00 94.12 212 HIS A CA 1
ATOM 1673 C C . HIS A 1 212 ? 3.445 -12.527 1.446 1.00 94.12 212 HIS A C 1
ATOM 1675 O O . HIS A 1 212 ? 2.500 -13.312 1.473 1.00 94.12 212 HIS A O 1
ATOM 1681 N N . MET A 1 213 ? 4.690 -12.910 1.743 1.00 90.75 213 MET A N 1
ATOM 1682 C CA . MET A 1 213 ? 5.021 -14.275 2.160 1.00 90.75 213 MET A CA 1
ATOM 1683 C C . MET A 1 213 ? 4.295 -14.688 3.442 1.00 90.75 213 MET A C 1
ATOM 1685 O O . MET A 1 213 ? 3.879 -15.839 3.565 1.00 90.75 213 MET A O 1
ATOM 1689 N N . THR A 1 214 ? 4.132 -13.759 4.384 1.00 91.50 214 THR A N 1
ATOM 1690 C CA . THR A 1 214 ? 3.454 -14.013 5.657 1.00 91.50 214 THR A CA 1
ATOM 1691 C C . THR A 1 214 ? 1.974 -14.308 5.453 1.00 91.50 214 THR A C 1
ATOM 1693 O O . THR A 1 214 ? 1.466 -15.276 6.012 1.00 91.50 214 THR A O 1
ATOM 1696 N N . VAL A 1 215 ? 1.283 -13.508 4.638 1.00 89.94 215 VAL A N 1
ATOM 1697 C CA . VAL A 1 215 ? -0.182 -13.592 4.531 1.00 89.94 215 VAL A CA 1
ATOM 1698 C C . VAL A 1 215 ? -0.693 -14.509 3.424 1.00 89.94 215 VAL A C 1
ATOM 1700 O O . VAL A 1 215 ? -1.819 -14.986 3.520 1.00 89.94 215 VAL A O 1
ATOM 1703 N N . ASN A 1 216 ? 0.114 -14.804 2.401 1.00 86.81 216 ASN A N 1
ATOM 1704 C CA . ASN A 1 216 ? -0.310 -15.681 1.301 1.00 86.81 216 ASN A CA 1
ATOM 1705 C C . ASN A 1 216 ? -0.015 -17.162 1.552 1.00 86.81 216 ASN A C 1
ATOM 1707 O O . ASN A 1 216 ? -0.581 -18.014 0.874 1.00 86.81 216 ASN A O 1
ATOM 1711 N N . SER A 1 217 ? 0.843 -17.487 2.522 1.00 69.81 217 SER A N 1
ATOM 1712 C CA . SER A 1 217 ? 1.224 -18.879 2.800 1.00 69.81 217 SER A CA 1
ATOM 1713 C C . SER A 1 217 ? 0.194 -19.641 3.649 1.00 69.81 217 SER A C 1
ATOM 1715 O O . SER A 1 217 ? 0.403 -20.819 3.926 1.00 69.81 217 SER A O 1
ATOM 1717 N N . GLY A 1 218 ? -0.908 -18.998 4.066 1.00 66.25 218 GLY A N 1
ATOM 1718 C CA . GLY A 1 218 ? -1.949 -19.558 4.940 1.00 66.25 218 GLY A CA 1
ATOM 1719 C C . GLY A 1 218 ? -1.451 -19.806 6.367 1.00 66.25 218 GLY A C 1
ATOM 1720 O O . GLY A 1 218 ? -1.877 -19.139 7.304 1.00 66.25 218 GLY A O 1
ATOM 1721 N N . ASN A 1 219 ? -0.487 -20.717 6.522 1.00 70.19 219 ASN A N 1
ATOM 1722 C CA . ASN A 1 219 ? 0.188 -21.020 7.776 1.00 70.19 219 ASN A CA 1
ATOM 1723 C C . ASN A 1 219 ? 1.709 -21.068 7.566 1.00 70.19 219 ASN A C 1
ATOM 1725 O O . ASN A 1 219 ? 2.242 -21.977 6.929 1.00 70.19 219 ASN A O 1
ATOM 1729 N N . VAL A 1 220 ? 2.411 -20.067 8.095 1.00 81.25 220 VAL A N 1
ATOM 1730 C CA . VAL A 1 220 ? 3.875 -20.018 8.064 1.00 81.25 220 VAL A CA 1
ATOM 1731 C C . VAL A 1 220 ? 4.410 -20.966 9.137 1.00 81.25 220 VAL A C 1
ATOM 1733 O O . VAL A 1 220 ? 4.225 -20.720 10.331 1.00 81.25 220 VAL A O 1
ATOM 1736 N N . ASP A 1 221 ? 5.087 -22.041 8.725 1.00 87.00 221 ASP A N 1
ATOM 1737 C CA . ASP A 1 221 ? 5.685 -22.988 9.667 1.00 87.00 221 ASP A CA 1
ATOM 1738 C C . ASP A 1 221 ? 6.734 -22.325 10.585 1.00 87.00 221 ASP A C 1
ATOM 1740 O O . ASP A 1 221 ? 7.184 -21.194 10.376 1.00 87.00 221 ASP A O 1
ATOM 1744 N N . ARG A 1 222 ? 7.146 -23.033 11.642 1.00 87.31 222 ARG A N 1
ATOM 1745 C CA . ARG A 1 222 ? 8.074 -22.488 12.644 1.00 87.31 222 ARG A CA 1
ATOM 1746 C C . ARG A 1 222 ? 9.430 -22.085 12.050 1.00 87.31 222 ARG A C 1
ATOM 1748 O O . ARG A 1 222 ? 9.997 -21.086 12.499 1.00 87.31 222 ARG A O 1
ATOM 1755 N N . ALA A 1 223 ? 9.954 -22.850 11.094 1.00 89.19 223 ALA A N 1
ATOM 1756 C CA . ALA A 1 223 ? 11.253 -22.584 10.485 1.00 89.19 223 ALA A CA 1
ATOM 1757 C C . ALA A 1 223 ? 11.176 -21.326 9.612 1.00 89.19 223 ALA A C 1
ATOM 1759 O O . ALA A 1 223 ? 11.925 -20.372 9.831 1.00 89.19 223 ALA A O 1
ATOM 1760 N N . ARG A 1 224 ? 10.174 -21.262 8.733 1.00 87.69 224 ARG A N 1
ATOM 1761 C CA . ARG A 1 224 ? 9.913 -20.123 7.855 1.00 87.69 224 ARG A CA 1
ATOM 1762 C C . ARG A 1 224 ? 9.570 -18.855 8.632 1.00 87.69 224 ARG A C 1
ATOM 1764 O O . ARG A 1 224 ? 9.998 -17.762 8.270 1.00 87.69 224 ARG A O 1
ATOM 1771 N N . ARG A 1 225 ? 8.848 -18.984 9.747 1.00 90.31 225 ARG A N 1
ATOM 1772 C CA . ARG A 1 225 ? 8.575 -17.873 10.666 1.00 90.31 225 ARG A CA 1
ATOM 1773 C C . ARG A 1 225 ? 9.868 -17.329 11.266 1.00 90.31 225 ARG A C 1
ATOM 1775 O O . ARG A 1 225 ? 10.048 -16.116 11.303 1.00 90.31 225 ARG A O 1
ATOM 1782 N N . SER A 1 226 ? 10.762 -18.205 11.729 1.00 90.88 226 SER A N 1
ATOM 1783 C CA . SER A 1 226 ? 12.066 -17.800 12.267 1.00 90.88 226 SER A CA 1
ATOM 1784 C C . SER A 1 226 ? 12.905 -17.078 11.211 1.00 90.88 226 SER A C 1
ATOM 1786 O O . SER A 1 226 ? 13.467 -16.024 11.489 1.00 90.88 226 SER A O 1
ATOM 1788 N N . GLU A 1 227 ? 12.940 -17.616 9.996 1.00 90.94 227 GLU A N 1
ATOM 1789 C CA . GLU A 1 227 ? 13.579 -17.023 8.820 1.00 90.94 227 GLU A CA 1
ATOM 1790 C C . GLU A 1 227 ? 13.091 -15.593 8.539 1.00 90.94 227 GLU A C 1
ATOM 1792 O O . GLU A 1 227 ? 13.895 -14.662 8.491 1.00 90.94 227 GLU A O 1
ATOM 1797 N N . ILE A 1 228 ? 11.773 -15.392 8.432 1.00 91.88 228 ILE A N 1
ATOM 1798 C CA . ILE A 1 228 ? 11.192 -14.066 8.178 1.00 91.88 228 ILE A CA 1
ATOM 1799 C C . ILE A 1 228 ? 11.515 -13.100 9.325 1.00 91.88 228 ILE A C 1
ATOM 1801 O O . ILE A 1 228 ? 11.885 -11.955 9.082 1.00 91.88 228 ILE A O 1
ATOM 1805 N N . VAL A 1 229 ? 11.410 -13.538 10.584 1.00 91.94 229 VAL A N 1
ATOM 1806 C CA . VAL A 1 229 ? 11.695 -12.678 11.746 1.00 91.94 229 VAL A CA 1
ATOM 1807 C C . VAL A 1 229 ? 13.165 -12.249 11.795 1.00 91.94 229 VAL A C 1
ATOM 1809 O O . VAL A 1 229 ? 13.442 -11.091 12.117 1.00 91.94 229 VAL A O 1
ATOM 1812 N N . GLN A 1 230 ? 14.096 -13.148 11.464 1.00 91.38 230 GLN A N 1
ATOM 1813 C CA . GLN A 1 230 ? 15.522 -12.825 11.362 1.00 91.38 230 GLN A CA 1
ATOM 1814 C C . GLN A 1 230 ? 15.791 -11.823 10.237 1.00 91.38 230 GLN A C 1
ATOM 1816 O O . GLN A 1 230 ? 16.558 -10.881 10.426 1.00 91.38 230 GLN A O 1
ATOM 1821 N N . GLU A 1 231 ? 15.124 -11.978 9.096 1.00 91.94 231 GLU A N 1
ATOM 1822 C CA . GLU A 1 231 ? 15.254 -11.049 7.977 1.00 91.94 231 GLU A CA 1
ATOM 1823 C C . GLU A 1 231 ? 14.706 -9.655 8.319 1.00 91.94 231 GLU A C 1
ATOM 1825 O O . GLU A 1 231 ? 15.372 -8.648 8.087 1.00 91.94 231 GLU A O 1
ATOM 1830 N N . LEU A 1 232 ? 13.530 -9.578 8.958 1.00 92.94 232 LEU A N 1
ATOM 1831 C CA . LEU A 1 232 ? 12.969 -8.313 9.447 1.00 92.94 232 LEU A CA 1
ATOM 1832 C C . LEU A 1 232 ? 13.915 -7.617 10.431 1.00 92.94 232 LEU A C 1
ATOM 1834 O O . LEU A 1 232 ? 13.971 -6.389 10.456 1.00 92.94 232 LEU A O 1
ATOM 1838 N N . GLN A 1 233 ? 14.655 -8.386 11.237 1.00 91.06 233 GLN A N 1
ATOM 1839 C CA . GLN A 1 233 ? 15.663 -7.833 12.136 1.00 91.06 233 GLN A CA 1
ATOM 1840 C C . GLN A 1 233 ? 16.849 -7.233 11.380 1.00 91.06 233 GLN A C 1
ATOM 1842 O O . GLN A 1 233 ? 17.233 -6.103 11.668 1.00 91.06 233 GLN A O 1
ATOM 1847 N N . ALA A 1 234 ? 17.385 -7.950 10.394 1.00 88.56 234 ALA A N 1
ATOM 1848 C CA . ALA A 1 234 ? 18.489 -7.453 9.579 1.00 88.56 234 ALA A CA 1
ATOM 1849 C C . ALA A 1 234 ? 18.103 -6.177 8.809 1.00 88.56 234 ALA A C 1
ATOM 1851 O O . ALA A 1 234 ? 18.887 -5.233 8.725 1.00 88.56 234 ALA A O 1
ATOM 1852 N N . ILE A 1 235 ? 16.872 -6.116 8.288 1.00 90.62 235 ILE A N 1
ATOM 1853 C CA . ILE A 1 235 ? 16.356 -4.914 7.622 1.00 90.62 235 ILE A CA 1
ATOM 1854 C C . ILE A 1 235 ? 16.245 -3.748 8.611 1.00 90.62 235 ILE A C 1
ATOM 1856 O O . ILE A 1 235 ? 16.644 -2.635 8.286 1.00 90.62 235 ILE A O 1
ATOM 1860 N N . GLU A 1 236 ? 15.719 -3.978 9.816 1.00 88.75 236 GLU A N 1
ATOM 1861 C CA . GLU A 1 236 ? 15.595 -2.941 10.849 1.00 88.75 236 GLU A CA 1
ATOM 1862 C C . GLU A 1 236 ? 16.960 -2.374 11.273 1.00 88.75 236 GLU A C 1
ATOM 1864 O O . GLU A 1 236 ? 17.103 -1.157 11.405 1.00 88.75 236 GLU A O 1
ATOM 1869 N N . GLU A 1 237 ? 17.970 -3.235 11.417 1.00 86.75 237 GLU A N 1
ATOM 1870 C CA . GLU A 1 237 ? 19.359 -2.838 11.678 1.00 86.75 237 GLU A CA 1
ATOM 1871 C C . GLU A 1 237 ? 19.923 -1.994 10.529 1.00 86.75 237 GLU A C 1
ATOM 1873 O O . GLU A 1 237 ? 20.458 -0.914 10.775 1.00 86.75 237 GLU A O 1
ATOM 1878 N N . ALA A 1 238 ? 19.725 -2.405 9.274 1.00 84.75 238 ALA A N 1
ATOM 1879 C CA . ALA A 1 238 ? 20.160 -1.624 8.115 1.00 84.75 238 ALA A CA 1
ATOM 1880 C C . ALA A 1 238 ? 19.457 -0.255 8.037 1.00 84.75 238 ALA A C 1
ATOM 1882 O O . ALA A 1 238 ? 20.097 0.762 7.781 1.00 84.75 238 ALA A O 1
ATOM 1883 N N . LEU A 1 239 ? 18.154 -0.200 8.333 1.00 84.31 239 LEU A N 1
ATOM 1884 C CA . LEU A 1 239 ? 17.385 1.048 8.383 1.00 84.31 239 LEU A CA 1
ATOM 1885 C C . LEU A 1 239 ? 17.866 2.002 9.485 1.00 84.31 239 LEU A C 1
ATOM 1887 O O . LEU A 1 239 ? 17.667 3.208 9.361 1.00 84.31 239 LEU A O 1
ATOM 1891 N N . SER A 1 240 ? 18.476 1.489 10.559 1.00 81.75 240 SER A N 1
ATOM 1892 C CA . SER A 1 240 ? 19.031 2.315 11.641 1.00 81.75 240 SER A CA 1
ATOM 1893 C C . SER A 1 240 ? 20.298 3.079 11.235 1.00 81.75 240 SER A C 1
ATOM 1895 O O . SER A 1 240 ? 20.660 4.048 11.894 1.00 81.75 240 SER A O 1
ATOM 1897 N N . MET A 1 241 ? 20.944 2.676 10.134 1.00 76.69 241 MET A N 1
ATOM 1898 C CA . MET A 1 241 ? 22.170 3.303 9.627 1.00 76.69 241 MET A CA 1
ATOM 1899 C C . MET A 1 241 ? 21.914 4.561 8.788 1.00 76.69 241 MET A C 1
ATOM 1901 O O . MET A 1 241 ? 22.855 5.291 8.473 1.00 76.69 241 MET A O 1
ATOM 1905 N N . PHE A 1 242 ? 20.666 4.810 8.388 1.00 74.12 242 PHE A N 1
ATOM 1906 C CA . PHE A 1 242 ? 20.296 5.983 7.604 1.00 74.12 242 PHE A CA 1
ATOM 1907 C C . PHE A 1 242 ? 19.966 7.163 8.520 1.00 74.12 242 PHE A C 1
ATOM 1909 O O . PHE A 1 242 ? 19.178 7.021 9.453 1.00 74.12 242 PHE A O 1
ATOM 1916 N N . SER A 1 243 ? 20.542 8.331 8.220 1.00 61.38 243 SER A N 1
ATOM 1917 C CA . SER A 1 243 ? 20.061 9.616 8.737 1.00 61.38 243 SER A CA 1
ATOM 1918 C C . SER A 1 243 ? 18.828 10.093 7.956 1.00 61.38 243 SER A C 1
ATOM 1920 O O . SER A 1 243 ? 18.534 9.555 6.884 1.00 61.38 243 SER A O 1
ATOM 1922 N N . ASP A 1 244 ? 18.146 11.112 8.490 1.00 55.47 244 ASP A N 1
ATOM 1923 C CA . ASP A 1 244 ? 16.829 11.688 8.127 1.00 55.47 244 ASP A CA 1
ATOM 1924 C C . ASP A 1 244 ? 16.582 12.056 6.641 1.00 55.47 244 ASP A C 1
ATOM 1926 O O . ASP A 1 244 ? 15.583 12.667 6.276 1.00 55.47 244 ASP A O 1
ATOM 1930 N N . MET A 1 245 ? 17.495 11.742 5.723 1.00 49.19 245 MET A N 1
ATOM 1931 C CA . MET A 1 245 ? 17.350 12.121 4.322 1.00 49.19 245 MET A CA 1
ATOM 1932 C C . MET A 1 245 ? 16.203 11.352 3.648 1.00 49.19 245 MET A C 1
ATOM 1934 O O . MET A 1 245 ? 15.389 11.992 2.999 1.00 49.19 245 MET A O 1
ATOM 1938 N N . ALA A 1 246 ? 16.052 10.035 3.864 1.00 54.34 246 ALA A N 1
ATOM 1939 C CA . ALA A 1 246 ? 15.054 9.179 3.192 1.00 54.34 246 ALA A CA 1
ATOM 1940 C C . ALA A 1 246 ? 13.830 8.812 4.065 1.00 54.34 246 ALA A C 1
ATOM 1942 O O . ALA A 1 246 ? 13.352 7.670 4.044 1.00 54.34 246 ALA A O 1
ATOM 1943 N N . ASP A 1 247 ? 13.313 9.782 4.820 1.00 67.25 247 ASP A N 1
ATOM 1944 C CA . ASP A 1 247 ? 12.336 9.572 5.898 1.00 67.25 247 ASP A CA 1
ATOM 1945 C C . ASP A 1 247 ? 11.117 8.728 5.519 1.00 67.25 247 ASP A C 1
ATOM 1947 O O . ASP A 1 247 ? 10.736 7.829 6.265 1.00 67.25 247 ASP A O 1
ATOM 1951 N N . TYR A 1 248 ? 10.510 8.958 4.352 1.00 74.31 248 TYR A N 1
ATOM 1952 C CA . TYR A 1 248 ? 9.224 8.337 4.023 1.00 74.31 248 TYR A CA 1
ATOM 1953 C C . TYR A 1 248 ? 9.301 6.813 3.839 1.00 74.31 248 TYR A C 1
ATOM 1955 O O . TYR A 1 248 ? 8.477 6.081 4.388 1.00 74.31 248 TYR A O 1
ATOM 1963 N N . TYR A 1 249 ? 10.290 6.315 3.089 1.00 78.31 249 TYR A N 1
ATOM 1964 C CA . TYR A 1 249 ? 10.441 4.874 2.847 1.00 78.31 249 TYR A CA 1
ATOM 1965 C C . TYR A 1 249 ? 10.998 4.152 4.070 1.00 78.31 249 TYR A C 1
ATOM 1967 O O . TYR A 1 249 ? 10.585 3.028 4.348 1.00 78.31 249 TYR A O 1
ATOM 1975 N N . ILE A 1 250 ? 11.878 4.806 4.837 1.00 82.81 250 ILE A N 1
ATOM 1976 C CA . ILE A 1 250 ? 12.363 4.279 6.117 1.00 82.81 250 ILE A CA 1
ATOM 1977 C C . ILE A 1 250 ? 11.191 4.124 7.085 1.00 82.81 250 ILE A C 1
ATOM 1979 O O . ILE A 1 250 ? 11.015 3.067 7.692 1.00 82.81 250 ILE A O 1
ATOM 1983 N N . TRP A 1 251 ? 10.371 5.166 7.212 1.00 83.38 251 TRP A N 1
ATOM 1984 C CA . TRP A 1 251 ? 9.185 5.160 8.052 1.00 83.38 251 TRP A CA 1
ATOM 1985 C C . TRP A 1 251 ? 8.201 4.064 7.625 1.00 83.38 251 TRP A C 1
ATOM 1987 O O . TRP A 1 251 ? 7.842 3.218 8.447 1.00 83.38 251 TRP A O 1
ATOM 1997 N N . GLN A 1 252 ? 7.853 3.990 6.336 1.00 87.31 252 GLN A N 1
ATOM 1998 C CA . GLN A 1 252 ? 6.982 2.931 5.828 1.00 87.31 252 GLN A CA 1
ATOM 1999 C C . GLN A 1 252 ? 7.559 1.531 6.057 1.00 87.31 252 GLN A C 1
ATOM 2001 O O . GLN A 1 252 ? 6.832 0.624 6.455 1.00 87.31 252 GLN A O 1
ATOM 2006 N N . ALA A 1 253 ? 8.857 1.325 5.828 1.00 91.12 253 ALA A N 1
ATOM 2007 C CA . ALA A 1 253 ? 9.483 0.027 6.045 1.00 91.12 253 ALA A CA 1
ATOM 2008 C C . ALA A 1 253 ? 9.369 -0.407 7.514 1.00 91.12 253 ALA A C 1
ATOM 2010 O O . ALA A 1 253 ? 9.033 -1.561 7.782 1.00 91.12 253 ALA A O 1
ATOM 2011 N N . LYS A 1 254 ? 9.565 0.520 8.463 1.00 89.25 254 LYS A N 1
ATOM 2012 C CA . LYS A 1 254 ? 9.386 0.258 9.900 1.00 89.25 254 LYS A CA 1
ATOM 2013 C C . LYS A 1 254 ? 7.925 -0.060 10.261 1.00 89.25 254 LYS A C 1
ATOM 2015 O O . LYS A 1 254 ? 7.703 -0.920 11.115 1.00 89.25 254 LYS A O 1
ATOM 2020 N N . ASP A 1 255 ? 6.947 0.549 9.589 1.00 88.56 255 ASP A N 1
ATOM 2021 C CA . ASP A 1 255 ? 5.521 0.204 9.737 1.00 88.56 255 ASP A CA 1
ATOM 2022 C C . ASP A 1 255 ? 5.220 -1.215 9.241 1.00 88.56 255 ASP A C 1
ATOM 2024 O O . ASP A 1 255 ? 4.590 -2.010 9.940 1.00 88.56 255 ASP A O 1
ATOM 2028 N N . TRP A 1 256 ? 5.737 -1.585 8.070 1.00 93.81 256 TRP A N 1
ATOM 2029 C CA . TRP A 1 256 ? 5.580 -2.944 7.551 1.00 93.81 256 TRP A CA 1
ATOM 2030 C C . TRP A 1 256 ? 6.277 -3.990 8.418 1.00 93.81 256 TRP A C 1
ATOM 2032 O O . TRP A 1 256 ? 5.755 -5.093 8.581 1.00 93.81 256 TRP A O 1
ATOM 2042 N N . ILE A 1 257 ? 7.415 -3.651 9.028 1.00 93.81 257 ILE A N 1
ATOM 2043 C CA . ILE A 1 257 ? 8.122 -4.537 9.956 1.00 93.81 257 ILE A CA 1
ATOM 2044 C C . ILE A 1 257 ? 7.247 -4.894 11.163 1.00 93.81 257 ILE A C 1
ATOM 2046 O O . ILE A 1 257 ? 7.110 -6.078 11.486 1.00 93.81 257 ILE A O 1
ATOM 2050 N N . ILE A 1 258 ? 6.649 -3.905 11.836 1.00 91.38 258 ILE A N 1
ATOM 2051 C CA . ILE A 1 258 ? 5.828 -4.178 13.025 1.00 91.38 258 ILE A CA 1
ATOM 2052 C C . ILE A 1 258 ? 4.540 -4.919 12.657 1.00 91.38 258 ILE A C 1
ATOM 2054 O O . ILE A 1 258 ? 4.173 -5.868 13.346 1.00 91.38 258 ILE A O 1
ATOM 2058 N N . VAL A 1 259 ? 3.902 -4.555 11.539 1.00 91.75 259 VAL A N 1
ATOM 2059 C CA . VAL A 1 259 ? 2.685 -5.214 11.054 1.00 91.75 259 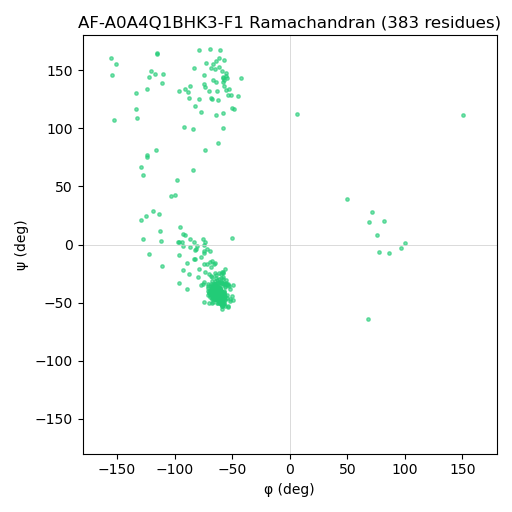VAL A CA 1
ATOM 2060 C C . VAL A 1 259 ? 2.981 -6.672 10.716 1.00 91.75 259 VAL A C 1
ATOM 2062 O O . VAL A 1 259 ? 2.278 -7.566 11.177 1.00 91.75 259 VAL A O 1
ATOM 2065 N N . THR A 1 260 ? 4.066 -6.946 9.995 1.00 93.25 260 THR A N 1
ATOM 2066 C CA . THR A 1 260 ? 4.451 -8.322 9.654 1.00 93.25 260 THR A CA 1
ATOM 2067 C C . THR A 1 260 ? 4.748 -9.138 10.915 1.00 93.25 260 THR A C 1
ATOM 2069 O O . THR A 1 260 ? 4.269 -10.263 11.053 1.00 93.25 260 THR A O 1
ATOM 2072 N N . ARG A 1 261 ? 5.458 -8.564 11.900 1.00 91.62 261 ARG A N 1
ATOM 2073 C CA . ARG A 1 261 ? 5.697 -9.224 13.198 1.00 91.62 261 ARG A CA 1
ATOM 2074 C C . ARG A 1 261 ? 4.408 -9.485 13.972 1.00 91.62 261 ARG A C 1
ATOM 2076 O O . ARG A 1 261 ? 4.308 -10.536 14.598 1.00 91.62 261 ARG A O 1
ATOM 2083 N N . MET A 1 262 ? 3.437 -8.575 13.924 1.00 88.94 262 MET A N 1
ATOM 2084 C CA . MET A 1 262 ? 2.125 -8.751 14.554 1.00 88.94 262 MET A CA 1
ATOM 2085 C C . MET A 1 262 ? 1.407 -9.981 13.985 1.00 88.94 262 MET A C 1
ATOM 2087 O O . MET A 1 262 ? 0.993 -10.849 14.749 1.00 88.94 262 MET A O 1
ATOM 2091 N N . PHE A 1 263 ? 1.348 -10.121 12.657 1.00 88.25 263 PHE A N 1
ATOM 2092 C CA . PHE A 1 263 ? 0.733 -11.285 12.000 1.00 88.25 263 PHE A CA 1
ATOM 2093 C C . PHE A 1 263 ? 1.508 -12.591 12.215 1.00 88.25 263 PHE A C 1
ATOM 2095 O O . PHE A 1 263 ? 0.916 -13.664 12.260 1.00 88.25 263 PHE A O 1
ATOM 2102 N N . LEU A 1 264 ? 2.822 -12.511 12.425 1.00 89.38 264 LEU A N 1
ATOM 2103 C CA . LEU A 1 264 ? 3.647 -13.653 12.823 1.00 89.38 264 LEU A CA 1
ATOM 2104 C C . LEU A 1 264 ? 3.619 -13.923 14.334 1.00 89.38 264 LEU A C 1
ATOM 2106 O O . LEU A 1 264 ? 4.35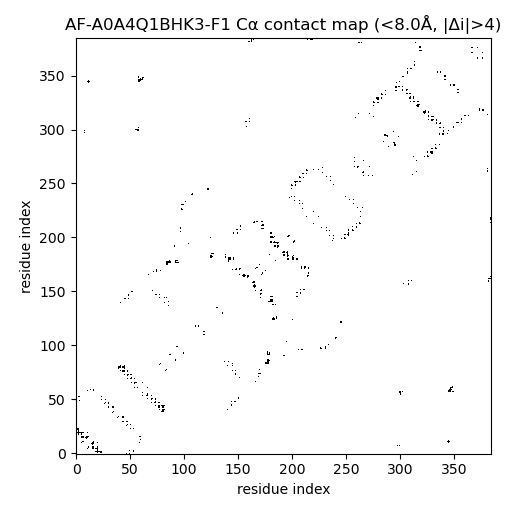3 -14.797 14.789 1.00 89.38 264 LEU A O 1
ATOM 2110 N N . ASN A 1 265 ? 2.856 -13.174 15.137 1.00 86.69 265 ASN A N 1
ATOM 2111 C CA . ASN A 1 265 ? 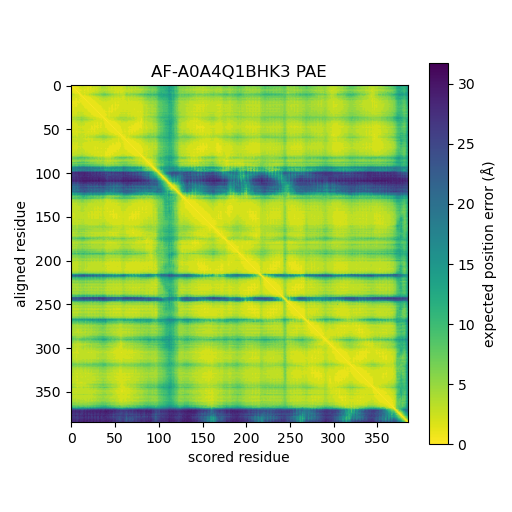2.886 -13.243 16.603 1.00 86.69 265 ASN A CA 1
ATOM 2112 C C . ASN A 1 265 ? 4.323 -13.161 17.182 1.00 86.69 265 ASN A C 1
ATOM 2114 O O . ASN A 1 265 ? 4.712 -13.928 18.060 1.00 86.69 265 ASN A O 1
ATOM 2118 N N . ALA A 1 266 ? 5.172 -12.310 16.603 1.00 88.50 266 ALA A N 1
ATOM 2119 C CA . ALA A 1 266 ? 6.612 -12.215 16.872 1.00 88.50 266 ALA A CA 1
ATOM 2120 C C . ALA A 1 266 ? 7.053 -10.796 17.288 1.00 88.50 266 ALA A C 1
ATOM 2122 O O . ALA A 1 266 ? 8.204 -10.400 17.087 1.00 88.50 266 ALA A O 1
ATOM 2123 N N . VAL A 1 267 ? 6.128 -10.005 17.834 1.00 87.12 267 VAL A N 1
ATOM 2124 C CA . VAL A 1 267 ? 6.412 -8.672 18.384 1.00 87.12 267 VAL A CA 1
ATOM 2125 C C . VAL A 1 267 ? 7.141 -8.822 19.725 1.00 87.12 267 VAL A C 1
ATOM 2127 O O . VAL A 1 267 ? 6.779 -9.677 20.528 1.00 87.12 267 VAL A O 1
ATOM 2130 N N . ASN A 1 268 ? 8.168 -8.003 19.975 1.00 83.31 268 ASN A N 1
ATOM 2131 C CA . ASN A 1 268 ? 8.858 -7.942 21.269 1.00 83.31 268 ASN A CA 1
ATOM 2132 C C . ASN A 1 268 ? 8.658 -6.571 21.944 1.00 83.31 268 ASN A C 1
ATOM 2134 O O . ASN A 1 268 ? 8.271 -5.602 21.290 1.00 83.31 268 ASN A O 1
ATOM 2138 N N . TRP A 1 269 ? 8.956 -6.498 23.244 1.00 77.12 269 TRP A N 1
ATOM 2139 C CA . TRP A 1 269 ? 8.673 -5.327 24.082 1.00 77.12 269 TRP A CA 1
ATOM 2140 C C . TRP A 1 269 ? 9.381 -4.044 23.633 1.00 77.12 269 TRP A C 1
ATOM 2142 O O . TRP A 1 269 ? 8.724 -3.031 23.425 1.00 77.12 269 TRP A O 1
ATOM 2152 N N . SER A 1 270 ? 10.695 -4.085 23.378 1.00 77.12 270 SER A N 1
ATOM 2153 C CA . SER A 1 270 ? 11.450 -2.877 23.001 1.00 77.12 270 SER A CA 1
ATOM 2154 C C . SER A 1 270 ? 10.962 -2.233 21.697 1.00 77.12 270 SER A C 1
ATOM 2156 O O . SER A 1 270 ? 10.992 -1.010 21.536 1.00 77.12 270 SER A O 1
ATOM 2158 N N . ARG A 1 271 ? 10.481 -3.045 20.750 1.00 80.88 271 ARG A N 1
ATOM 2159 C CA . ARG A 1 271 ? 9.931 -2.554 19.480 1.00 80.88 271 ARG A CA 1
ATOM 2160 C C . ARG A 1 271 ? 8.503 -2.048 19.620 1.00 80.88 271 ARG A C 1
ATOM 2162 O O . ARG A 1 271 ? 8.109 -1.176 18.850 1.00 80.88 271 ARG A O 1
ATOM 2169 N N . LEU A 1 272 ? 7.755 -2.584 20.580 1.00 85.75 272 LEU A N 1
ATOM 2170 C CA . LEU A 1 272 ? 6.406 -2.143 20.901 1.00 85.75 272 LEU A CA 1
ATOM 2171 C C . LEU A 1 272 ? 6.428 -0.721 21.480 1.00 85.75 272 LEU A C 1
ATOM 2173 O O . LEU A 1 272 ? 5.764 0.150 20.921 1.00 85.75 272 LEU A O 1
ATOM 2177 N N . ASP A 1 273 ? 7.289 -0.461 22.473 1.00 87.44 273 ASP A N 1
ATOM 2178 C CA . ASP A 1 273 ? 7.538 0.890 23.016 1.00 87.44 273 ASP A CA 1
ATOM 2179 C C . ASP A 1 273 ? 7.903 1.877 21.905 1.00 87.44 273 ASP A C 1
ATOM 2181 O O . ASP A 1 273 ? 7.266 2.917 21.715 1.00 87.44 273 ASP A O 1
ATOM 2185 N N . SER A 1 274 ? 8.902 1.499 21.104 1.00 86.50 274 SER A N 1
ATOM 2186 C CA . SER A 1 274 ? 9.400 2.328 20.008 1.00 86.50 274 SER A CA 1
ATOM 2187 C C . SER A 1 274 ? 8.329 2.612 18.954 1.00 86.50 274 SER A C 1
ATOM 2189 O O . SER A 1 274 ? 8.411 3.624 18.258 1.00 86.50 274 SER A O 1
ATOM 2191 N N . TRP A 1 275 ? 7.362 1.712 18.753 1.00 90.31 275 TRP A N 1
ATOM 2192 C CA . TRP A 1 275 ? 6.280 1.925 17.797 1.00 90.31 275 TRP A CA 1
ATOM 2193 C C . TRP A 1 275 ? 5.252 2.927 18.320 1.00 90.31 275 TRP A C 1
ATOM 2195 O O . TRP A 1 275 ? 4.950 3.876 17.598 1.00 90.31 275 TRP A O 1
ATOM 2205 N N . PHE A 1 276 ? 4.763 2.761 19.555 1.00 92.75 276 PHE A N 1
ATOM 2206 C CA . PHE A 1 276 ? 3.775 3.670 20.149 1.00 92.75 276 PHE A CA 1
ATOM 2207 C C . PHE A 1 276 ? 4.308 5.104 20.225 1.00 92.75 276 PHE A C 1
ATOM 2209 O O . PHE A 1 276 ? 3.662 6.025 19.723 1.00 92.75 276 PHE A O 1
ATOM 2216 N N . GLN A 1 277 ? 5.534 5.286 20.728 1.00 90.50 277 GLN A N 1
ATOM 2217 C CA . GLN A 1 277 ? 6.168 6.605 20.819 1.00 90.50 277 GLN A CA 1
ATOM 2218 C C . GLN A 1 277 ? 6.281 7.288 19.452 1.00 90.50 277 GLN A C 1
ATOM 2220 O O . GLN A 1 277 ? 5.867 8.435 19.282 1.00 90.50 277 GLN A O 1
ATOM 2225 N N . ARG A 1 278 ? 6.798 6.574 18.443 1.00 88.56 278 ARG A N 1
ATOM 2226 C CA . ARG A 1 278 ? 6.916 7.128 17.086 1.00 88.56 278 ARG A CA 1
ATOM 2227 C C . ARG A 1 278 ? 5.556 7.408 16.464 1.00 88.56 278 ARG A C 1
ATOM 2229 O O . ARG A 1 278 ? 5.414 8.415 15.780 1.00 88.56 278 ARG A O 1
ATOM 2236 N N . ARG A 1 279 ? 4.558 6.550 16.699 1.00 92.00 279 ARG A N 1
ATOM 2237 C CA . ARG A 1 279 ? 3.212 6.730 16.147 1.00 92.00 279 ARG A CA 1
ATOM 2238 C C . ARG A 1 279 ? 2.567 8.010 16.651 1.00 92.00 279 ARG A C 1
ATOM 2240 O O . ARG A 1 279 ? 2.007 8.739 15.838 1.00 92.00 279 ARG A O 1
ATOM 2247 N N . LEU A 1 280 ? 2.675 8.286 17.947 1.00 94.06 280 LEU A N 1
ATOM 2248 C CA . LEU A 1 280 ? 2.151 9.512 18.546 1.00 94.06 280 LEU A CA 1
ATOM 2249 C C . LEU A 1 280 ? 2.808 10.754 17.936 1.00 94.06 280 LEU A C 1
ATOM 2251 O O . LEU A 1 280 ? 2.104 11.663 17.506 1.00 94.06 280 LEU A O 1
ATOM 2255 N N . VAL A 1 281 ? 4.139 10.754 17.796 1.00 91.44 281 VAL A N 1
ATOM 2256 C CA . VAL A 1 281 ? 4.871 11.859 17.149 1.00 91.44 281 VAL A CA 1
ATOM 2257 C C . VAL A 1 281 ? 4.425 12.049 15.696 1.00 91.44 281 VAL A C 1
ATOM 2259 O O . VAL A 1 281 ? 4.128 13.169 15.285 1.00 91.44 281 VAL A O 1
ATOM 2262 N N . THR A 1 282 ? 4.332 10.969 14.914 1.00 89.56 282 THR A N 1
ATOM 2263 C CA . THR A 1 282 ? 3.901 11.046 13.511 1.00 89.56 282 THR A CA 1
ATOM 2264 C C . THR A 1 282 ? 2.464 11.548 13.384 1.00 89.56 282 THR A C 1
ATOM 2266 O O . THR A 1 282 ? 2.186 12.384 12.530 1.00 89.56 282 THR A O 1
ATOM 2269 N N . LEU A 1 283 ? 1.535 11.062 14.210 1.00 92.88 283 LEU A N 1
ATOM 2270 C CA . LEU A 1 283 ? 0.138 11.496 14.150 1.00 92.88 283 LEU A CA 1
ATOM 2271 C C . LEU A 1 283 ? -0.022 12.961 14.561 1.00 92.88 283 LEU A C 1
ATOM 2273 O O . LEU A 1 283 ? -0.752 13.679 13.882 1.00 92.88 283 LEU A O 1
ATOM 2277 N N . ALA A 1 284 ? 0.725 13.424 15.566 1.00 92.44 284 ALA A N 1
ATOM 2278 C CA . ALA A 1 284 ? 0.767 14.834 15.943 1.00 92.44 284 ALA A CA 1
ATOM 2279 C C . ALA A 1 284 ? 1.252 15.721 14.780 1.00 92.44 284 ALA A C 1
ATOM 2281 O O . ALA A 1 284 ? 0.586 16.689 14.424 1.00 92.44 284 ALA A O 1
ATOM 2282 N N . GLN A 1 285 ? 2.346 15.339 14.108 1.00 89.44 285 GLN A N 1
ATOM 2283 C CA . GLN A 1 285 ? 2.846 16.045 12.916 1.00 89.44 285 GLN A CA 1
ATOM 2284 C C . GLN A 1 285 ? 1.862 16.011 11.739 1.00 89.44 285 GLN A C 1
ATOM 2286 O O . GLN A 1 285 ? 1.847 16.908 10.902 1.00 89.44 285 GLN A O 1
ATOM 2291 N N . PHE A 1 286 ? 1.059 14.954 11.618 1.00 89.56 286 PHE A N 1
ATOM 2292 C CA . PHE A 1 286 ? 0.045 14.873 10.572 1.00 89.56 286 PHE A CA 1
ATOM 2293 C C . PHE A 1 286 ? -1.179 15.731 10.891 1.00 89.56 286 PHE A C 1
ATOM 2295 O O . PHE A 1 286 ? -1.768 16.265 9.948 1.00 89.56 286 PHE A O 1
ATOM 2302 N N . ALA A 1 287 ? -1.551 15.836 12.167 1.00 90.75 287 ALA A N 1
ATOM 2303 C CA . ALA A 1 287 ? -2.646 16.669 12.647 1.00 90.75 287 ALA A CA 1
ATOM 2304 C C . ALA A 1 287 ? -2.322 18.163 12.503 1.00 90.75 287 ALA A C 1
ATOM 2306 O O . ALA A 1 287 ? -3.164 18.911 12.008 1.00 90.75 287 ALA A O 1
ATOM 2307 N N . ASP A 1 288 ? -1.089 18.559 12.833 1.00 89.88 288 ASP A N 1
ATOM 2308 C CA . ASP A 1 288 ? -0.585 19.928 12.693 1.00 89.88 288 ASP A CA 1
ATOM 2309 C C . ASP A 1 288 ? 0.691 19.967 11.828 1.00 89.88 288 ASP A C 1
ATOM 2311 O O . ASP A 1 288 ? 1.815 20.009 12.340 1.00 89.88 288 ASP A O 1
ATOM 2315 N N . PRO A 1 289 ? 0.547 19.852 10.495 1.00 88.25 289 PRO A N 1
ATOM 2316 C CA . PRO A 1 289 ? 1.692 19.814 9.602 1.00 88.25 289 PRO A CA 1
ATOM 2317 C C . PRO A 1 289 ? 2.330 21.207 9.445 1.00 88.25 289 PRO A C 1
ATOM 2319 O O . PRO A 1 289 ? 1.602 22.200 9.391 1.00 88.25 289 PRO A O 1
ATOM 2322 N N . PRO A 1 290 ? 3.667 21.297 9.284 1.00 83.69 290 PRO A N 1
ATOM 2323 C CA . PRO A 1 290 ? 4.349 22.563 9.017 1.00 83.69 290 PRO A CA 1
ATOM 2324 C C . PRO A 1 290 ? 3.829 23.281 7.765 1.00 83.69 290 PRO A C 1
ATOM 2326 O O . PRO A 1 290 ? 3.302 22.653 6.840 1.00 83.69 290 PRO A O 1
ATOM 2329 N N . ASP A 1 291 ? 4.066 24.592 7.692 1.00 82.75 291 ASP A N 1
ATOM 2330 C CA . ASP A 1 291 ? 3.687 25.408 6.539 1.00 82.75 291 ASP A CA 1
ATOM 2331 C C . ASP A 1 291 ? 4.204 24.825 5.214 1.00 82.75 291 ASP A C 1
ATOM 2333 O O . ASP A 1 291 ? 5.363 24.428 5.070 1.00 82.75 291 ASP A O 1
ATOM 2337 N N . GLY A 1 292 ? 3.320 24.779 4.216 1.00 81.19 292 GLY A N 1
ATOM 2338 C CA . GLY A 1 292 ? 3.610 24.221 2.892 1.00 81.19 292 GLY A CA 1
ATOM 2339 C C . GLY A 1 292 ? 3.408 22.707 2.769 1.00 81.19 292 GLY A C 1
ATOM 2340 O O . GLY A 1 292 ? 3.435 22.192 1.649 1.00 81.19 292 GLY A O 1
ATOM 2341 N N . ILE A 1 293 ? 3.147 21.992 3.867 1.00 82.00 293 ILE A N 1
ATOM 2342 C CA . ILE A 1 293 ? 2.727 20.587 3.833 1.00 82.00 293 ILE A CA 1
ATOM 2343 C C . ILE A 1 293 ? 1.188 20.513 3.794 1.00 82.00 293 ILE A C 1
ATOM 2345 O O . ILE A 1 293 ? 0.522 21.203 4.567 1.00 82.00 293 ILE A O 1
ATOM 2349 N N . PRO A 1 294 ? 0.585 19.688 2.911 1.00 85.19 294 PRO A N 1
ATOM 2350 C CA . PRO A 1 294 ? -0.869 19.582 2.825 1.00 85.19 294 PRO A CA 1
ATOM 2351 C C . PRO A 1 294 ? -1.516 19.168 4.151 1.00 85.19 294 PRO A C 1
ATOM 2353 O O . PRO A 1 294 ? -1.031 18.264 4.834 1.00 85.19 294 PRO A O 1
ATOM 2356 N N . LYS A 1 295 ? -2.657 19.781 4.483 1.00 89.06 295 LYS A N 1
ATOM 2357 C CA . LYS A 1 295 ? -3.446 19.465 5.686 1.00 89.06 295 LYS A CA 1
ATOM 2358 C C . LYS A 1 295 ? -4.096 18.083 5.592 1.00 89.06 295 LYS A C 1
ATOM 2360 O O . LYS A 1 295 ? -4.124 17.455 4.534 1.00 89.06 295 LYS A O 1
ATOM 2365 N N . VAL A 1 296 ? -4.636 17.581 6.705 1.00 90.69 296 VAL A N 1
ATOM 2366 C CA . VAL A 1 296 ? -5.347 16.285 6.763 1.00 90.69 296 VAL A CA 1
ATOM 2367 C C . VAL A 1 296 ? -6.450 16.186 5.698 1.00 90.69 296 VAL A C 1
ATOM 2369 O O . VAL A 1 296 ? -6.487 15.224 4.935 1.00 90.69 296 VAL A O 1
ATOM 2372 N N . THR A 1 297 ? -7.273 17.227 5.557 1.00 90.69 297 THR A N 1
ATOM 2373 C CA . THR A 1 297 ? -8.379 17.282 4.583 1.00 90.69 297 THR A CA 1
ATOM 2374 C C . THR A 1 297 ? -7.929 17.288 3.120 1.00 90.69 297 THR A C 1
ATOM 2376 O O . THR A 1 297 ? -8.724 16.990 2.235 1.00 90.69 297 THR A O 1
ATOM 2379 N N . GLN A 1 298 ? -6.658 17.589 2.845 1.00 88.62 298 GLN A N 1
ATOM 2380 C CA . GLN A 1 298 ? -6.080 17.611 1.497 1.00 88.62 298 GLN A CA 1
ATOM 2381 C C . GLN A 1 298 ? -5.414 16.282 1.120 1.00 88.62 298 GLN A C 1
ATOM 2383 O O . GLN A 1 298 ? -4.829 16.164 0.045 1.00 88.62 2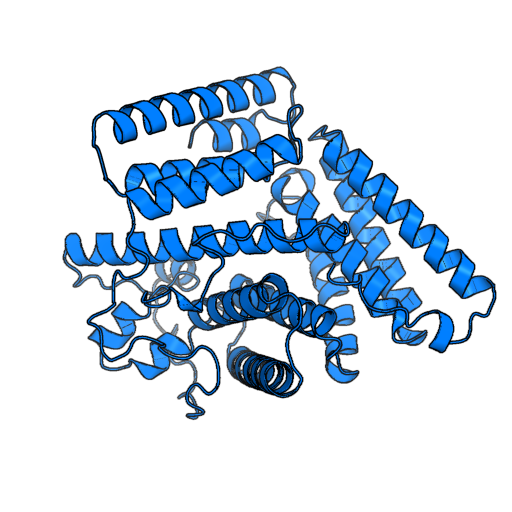98 GLN A O 1
ATOM 2388 N N . ARG A 1 299 ? -5.464 15.279 2.005 1.00 88.12 299 ARG A N 1
ATOM 2389 C CA . ARG A 1 299 ? -4.809 13.984 1.804 1.00 88.12 299 ARG A CA 1
ATOM 2390 C C . ARG A 1 299 ? -5.796 12.821 2.001 1.00 88.12 299 ARG A C 1
ATOM 2392 O O . ARG A 1 299 ? -5.570 11.965 2.858 1.00 88.12 299 ARG A O 1
ATOM 2399 N N . PRO A 1 300 ? -6.880 12.752 1.203 1.00 89.31 300 PRO A N 1
ATOM 2400 C CA . PRO A 1 300 ? -7.959 11.776 1.391 1.00 89.31 300 PRO A CA 1
ATOM 2401 C C . PRO A 1 300 ? -7.493 10.316 1.313 1.00 89.31 300 PRO A C 1
ATOM 2403 O O . PRO A 1 300 ? -8.056 9.455 1.986 1.00 89.31 300 PRO A O 1
ATOM 2406 N N . LEU A 1 301 ? -6.426 10.030 0.560 1.00 89.38 301 LEU A N 1
ATOM 2407 C CA . LEU A 1 301 ? -5.831 8.693 0.463 1.00 89.38 301 LEU A CA 1
ATOM 2408 C C . LEU A 1 301 ? -5.385 8.128 1.827 1.00 89.38 301 LEU A C 1
ATOM 2410 O O . LEU A 1 301 ? -5.399 6.913 2.020 1.00 89.38 301 LEU A O 1
ATOM 2414 N N . TYR A 1 302 ? -5.032 8.983 2.796 1.00 91.44 302 TYR A N 1
ATOM 2415 C CA . TYR A 1 302 ? -4.604 8.527 4.120 1.00 91.44 302 TYR A CA 1
ATOM 2416 C C . TYR A 1 302 ? -5.750 8.029 5.009 1.00 91.44 302 TYR A C 1
ATOM 2418 O O . TYR A 1 302 ? -5.451 7.455 6.053 1.00 91.44 302 TYR A O 1
ATOM 2426 N N . CYS A 1 303 ? -7.031 8.161 4.634 1.00 93.06 303 CYS A N 1
ATOM 2427 C CA . CYS A 1 303 ? -8.141 7.658 5.463 1.00 93.06 303 CYS A CA 1
ATOM 2428 C C . CYS A 1 303 ? -7.984 6.168 5.819 1.00 93.06 303 CYS A C 1
ATOM 2430 O O . CYS A 1 303 ? -8.109 5.786 6.982 1.00 93.06 303 CYS A O 1
ATOM 2432 N N . TRP A 1 304 ? -7.600 5.333 4.850 1.00 92.75 304 TRP A N 1
ATOM 2433 C CA . TRP A 1 304 ? -7.345 3.911 5.081 1.00 92.75 304 TRP A CA 1
ATOM 2434 C C . TRP A 1 304 ? -6.126 3.679 5.962 1.00 92.75 304 TRP A C 1
ATOM 2436 O O . TRP A 1 304 ? -6.129 2.769 6.785 1.00 92.75 304 TRP A O 1
ATOM 2446 N N . TRP A 1 305 ? -5.094 4.513 5.828 1.00 92.69 305 TRP A N 1
ATOM 2447 C CA . TRP A 1 305 ? -3.933 4.449 6.707 1.00 92.69 305 TRP A CA 1
ATOM 2448 C C . TRP A 1 305 ? -4.312 4.783 8.151 1.00 92.69 305 TRP A C 1
ATOM 2450 O O . TRP A 1 305 ? -3.980 3.991 9.025 1.00 92.69 305 TRP A O 1
ATOM 2460 N N . TYR A 1 306 ? -5.074 5.853 8.407 1.00 95.50 306 TYR A N 1
ATOM 2461 C CA . TYR A 1 306 ? -5.574 6.175 9.751 1.00 95.50 306 TYR A CA 1
ATOM 2462 C C . TYR A 1 306 ? -6.391 5.022 10.344 1.00 95.50 306 TYR A C 1
ATOM 2464 O O . TYR A 1 306 ? -6.142 4.616 11.478 1.00 95.50 306 TYR A O 1
ATOM 2472 N N . LEU A 1 307 ? -7.303 4.435 9.559 1.00 94.81 307 LEU A N 1
ATOM 2473 C CA . LEU A 1 307 ? -8.049 3.245 9.974 1.00 94.81 307 LEU A CA 1
ATOM 2474 C C . LEU A 1 307 ? -7.099 2.109 10.370 1.00 94.81 307 LEU A C 1
ATOM 2476 O O . LEU A 1 307 ? -7.200 1.589 11.481 1.00 94.81 307 LEU A O 1
ATOM 2480 N N . MET A 1 308 ? -6.147 1.752 9.501 1.00 93.25 308 MET A N 1
ATOM 2481 C CA . MET A 1 308 ? -5.159 0.706 9.780 1.00 93.25 308 MET A CA 1
ATOM 2482 C C . MET A 1 308 ? -4.348 1.006 11.048 1.00 93.25 308 MET A C 1
ATOM 2484 O O . MET A 1 308 ? -4.169 0.100 11.858 1.00 93.25 308 MET A O 1
ATOM 2488 N N . GLN A 1 309 ? -3.927 2.257 11.275 1.00 93.56 309 GLN A N 1
ATOM 2489 C CA . GLN A 1 309 ? -3.222 2.644 12.502 1.00 93.56 309 GLN A CA 1
ATOM 2490 C C . GLN A 1 309 ? -4.081 2.440 13.752 1.00 93.56 309 GLN A C 1
ATOM 2492 O O . GLN A 1 309 ? -3.591 1.876 14.729 1.00 93.56 309 GLN A O 1
ATOM 2497 N N . GLY A 1 310 ? -5.361 2.819 13.714 1.00 95.44 310 GLY A N 1
ATOM 2498 C CA . GLY A 1 310 ? -6.286 2.597 14.826 1.00 95.44 310 GLY A CA 1
ATOM 2499 C C . GLY A 1 310 ? -6.474 1.112 15.141 1.00 95.44 310 GLY A C 1
ATOM 2500 O O . GLY A 1 310 ? -6.361 0.696 16.294 1.00 95.44 310 GLY A O 1
ATOM 2501 N N . PHE A 1 311 ? -6.683 0.274 14.120 1.00 93.75 311 PHE A N 1
ATOM 2502 C CA . PHE A 1 311 ? -6.799 -1.171 14.331 1.00 93.75 311 PHE A CA 1
ATOM 2503 C C . PHE A 1 311 ? -5.499 -1.786 14.865 1.00 93.75 311 PHE A C 1
ATOM 2505 O O . PHE A 1 311 ? -5.558 -2.605 15.781 1.00 93.75 311 PHE A O 1
ATOM 2512 N N . VAL A 1 312 ? -4.339 -1.406 14.319 1.00 91.69 312 VAL A N 1
ATOM 2513 C CA . VAL A 1 312 ? -3.032 -1.893 14.789 1.00 91.69 312 VAL A CA 1
ATOM 2514 C C . VAL A 1 312 ? -2.793 -1.468 16.240 1.00 91.69 312 VAL A C 1
ATOM 2516 O O . VAL A 1 312 ? -2.413 -2.315 17.044 1.00 91.69 312 VAL A O 1
ATOM 2519 N N . ALA A 1 313 ? -3.096 -0.220 16.611 1.00 94.19 313 ALA A N 1
ATOM 2520 C CA . ALA A 1 313 ? -2.975 0.268 17.986 1.00 94.19 313 ALA A CA 1
ATOM 2521 C C . ALA A 1 313 ? -3.840 -0.541 18.959 1.00 94.19 313 ALA A C 1
ATOM 2523 O O . ALA A 1 313 ? -3.341 -1.000 19.987 1.00 94.19 313 ALA A O 1
ATOM 2524 N N . ILE A 1 314 ? -5.107 -0.799 18.604 1.00 92.25 314 ILE A N 1
ATOM 2525 C CA . ILE A 1 314 ? -5.995 -1.652 19.405 1.00 92.25 314 ILE A CA 1
ATOM 2526 C C . ILE A 1 314 ? -5.367 -3.033 19.600 1.00 92.25 314 ILE A C 1
ATOM 2528 O O . ILE A 1 314 ? -5.265 -3.486 20.738 1.00 92.25 314 ILE A O 1
ATOM 2532 N N . GLN A 1 315 ? -4.917 -3.690 18.525 1.00 87.75 315 GLN A N 1
ATOM 2533 C CA . GLN A 1 315 ? -4.353 -5.040 18.618 1.00 87.75 315 GLN A CA 1
ATOM 2534 C C . GLN A 1 315 ? -3.070 -5.082 19.450 1.00 87.75 315 GLN A C 1
ATOM 2536 O O . GLN A 1 315 ? -2.945 -5.921 20.339 1.00 87.75 315 GLN A O 1
ATOM 2541 N N . LEU A 1 316 ? -2.138 -4.166 19.202 1.00 88.81 316 LEU A N 1
ATOM 2542 C CA . LEU A 1 316 ? -0.869 -4.091 19.919 1.00 88.81 316 LEU A CA 1
ATOM 2543 C C . LEU A 1 316 ? -1.061 -3.757 21.408 1.00 88.81 316 LEU A C 1
ATOM 2545 O O . LEU A 1 316 ? -0.371 -4.321 22.255 1.00 88.81 316 LEU A O 1
ATOM 2549 N N . SER A 1 317 ? -2.061 -2.937 21.754 1.00 90.25 317 SER A N 1
ATOM 2550 C CA . SER A 1 317 ? -2.378 -2.594 23.151 1.00 90.25 317 SER A CA 1
ATOM 2551 C C . SER A 1 317 ? -2.855 -3.781 23.996 1.00 90.25 317 SER A C 1
ATOM 2553 O O . SER A 1 317 ? -2.861 -3.714 25.223 1.00 90.25 317 SER A O 1
ATOM 2555 N N . ARG A 1 318 ? -3.247 -4.893 23.361 1.00 85.56 318 ARG A N 1
ATOM 2556 C CA . ARG A 1 318 ? -3.660 -6.118 24.064 1.00 85.56 318 ARG A CA 1
ATOM 2557 C C . ARG A 1 318 ? -2.479 -6.876 24.660 1.00 85.56 318 ARG A C 1
ATOM 2559 O O . ARG A 1 318 ? -2.695 -7.721 25.521 1.00 85.56 318 ARG A O 1
ATOM 2566 N N . MET A 1 319 ? -1.255 -6.584 24.214 1.00 83.44 319 MET A N 1
ATOM 2567 C CA . MET A 1 319 ? -0.049 -7.255 24.698 1.00 83.44 319 MET A CA 1
ATOM 2568 C C . MET A 1 319 ? 0.306 -6.856 26.134 1.00 83.44 319 MET A C 1
ATOM 2570 O O . MET A 1 319 ? 0.786 -7.697 26.880 1.00 83.44 319 MET A O 1
ATOM 2574 N N . SER A 1 320 ? 0.073 -5.600 26.529 1.00 84.69 320 SER A N 1
ATOM 2575 C CA . SER A 1 320 ? 0.319 -5.115 27.893 1.00 84.69 320 SER A CA 1
ATOM 2576 C C . SER A 1 320 ? -0.577 -3.929 28.226 1.00 84.69 320 SER A C 1
ATOM 2578 O O . SER A 1 320 ? -0.828 -3.063 27.385 1.00 84.69 320 SER A O 1
ATOM 2580 N N . ARG A 1 321 ? -0.985 -3.851 29.498 1.00 86.69 321 ARG A N 1
ATOM 2581 C CA . ARG A 1 321 ? -1.766 -2.731 30.039 1.00 86.69 321 ARG A CA 1
ATOM 2582 C C . ARG A 1 321 ? -1.038 -1.388 29.952 1.00 86.69 321 ARG A C 1
ATOM 2584 O O . ARG A 1 321 ? -1.695 -0.354 29.883 1.00 86.69 321 ARG A O 1
ATOM 2591 N N . SER A 1 322 ? 0.298 -1.398 29.906 1.00 89.56 322 SER A N 1
ATOM 2592 C CA . SER A 1 322 ? 1.117 -0.183 29.796 1.00 89.56 322 SER A CA 1
ATOM 2593 C C . SER A 1 322 ? 0.821 0.638 28.537 1.00 89.56 322 SER A C 1
ATOM 2595 O O . SER A 1 322 ? 1.009 1.846 28.559 1.00 89.56 322 SER A O 1
ATOM 2597 N N . TYR A 1 323 ? 0.312 0.013 27.470 1.00 91.00 323 TYR A N 1
ATOM 2598 C CA . TYR A 1 323 ? 0.049 0.677 26.186 1.00 91.00 323 TYR A CA 1
ATOM 2599 C C . TYR A 1 323 ? -1.399 1.124 25.992 1.00 91.00 323 TYR A C 1
ATOM 2601 O O . TYR A 1 323 ? -1.755 1.606 24.919 1.00 91.00 323 TYR A O 1
ATOM 2609 N N . TRP A 1 324 ? -2.277 0.931 26.980 1.00 92.38 324 TRP A N 1
ATOM 2610 C CA . TRP A 1 324 ? -3.687 1.293 26.822 1.00 92.38 324 TRP A CA 1
ATOM 2611 C C . TRP A 1 324 ? -3.870 2.791 26.600 1.00 92.38 324 TRP A C 1
ATOM 2613 O O . TRP A 1 324 ? -4.603 3.167 25.690 1.00 92.38 324 TRP A O 1
ATOM 2623 N N . LYS A 1 325 ? -3.150 3.620 27.367 1.00 93.75 325 LYS A N 1
ATOM 2624 C CA . LYS A 1 325 ? -3.183 5.079 27.225 1.00 93.75 325 LYS A CA 1
ATOM 2625 C C . LYS A 1 325 ? -2.664 5.524 25.860 1.00 93.75 325 LYS A C 1
ATOM 2627 O O . LYS A 1 325 ? -3.365 6.248 25.166 1.00 93.75 325 LYS A O 1
ATOM 2632 N N . ASP A 1 326 ? -1.496 5.031 25.450 1.00 95.44 326 ASP A N 1
ATOM 2633 C CA . ASP A 1 326 ? -0.912 5.379 24.149 1.00 95.44 326 ASP A CA 1
ATOM 2634 C C . ASP A 1 326 ? -1.823 4.960 22.984 1.00 95.44 326 ASP A C 1
ATOM 2636 O O . ASP A 1 326 ? -1.929 5.662 21.982 1.00 95.44 326 ASP A O 1
ATOM 2640 N N . ALA A 1 327 ? -2.505 3.816 23.103 1.00 95.56 327 ALA A N 1
ATOM 2641 C CA . ALA A 1 327 ? -3.465 3.367 22.101 1.00 95.56 327 ALA A CA 1
ATOM 2642 C C . ALA A 1 327 ? -4.709 4.259 22.035 1.00 95.56 327 ALA A C 1
ATOM 2644 O O . ALA A 1 327 ? -5.191 4.527 20.935 1.00 95.56 327 ALA A O 1
ATOM 2645 N N . ASP A 1 328 ? -5.215 4.718 23.180 1.00 96.31 328 ASP A N 1
ATOM 2646 C CA . ASP A 1 328 ? -6.344 5.648 23.231 1.00 96.31 328 ASP A CA 1
ATOM 2647 C C . ASP A 1 328 ? -5.959 7.011 22.626 1.00 96.31 328 ASP A C 1
ATOM 2649 O O . ASP A 1 328 ? -6.719 7.548 21.823 1.00 96.31 328 ASP A O 1
ATOM 2653 N N . ASP A 1 329 ? -4.743 7.498 22.888 1.00 97.38 329 ASP A N 1
ATOM 2654 C CA . ASP A 1 329 ? -4.211 8.738 22.300 1.00 97.38 329 ASP A CA 1
ATOM 2655 C C . ASP A 1 329 ? -4.042 8.627 20.777 1.00 97.38 329 ASP A C 1
ATOM 2657 O O . ASP A 1 329 ? -4.389 9.537 20.024 1.00 97.38 329 ASP A O 1
ATOM 2661 N N . ILE A 1 330 ? -3.554 7.482 20.283 1.00 97.62 330 ILE A N 1
ATOM 2662 C CA . ILE A 1 330 ? -3.508 7.201 18.840 1.00 97.62 330 ILE A CA 1
ATOM 2663 C C . ILE A 1 330 ? -4.917 7.222 18.238 1.00 97.62 330 ILE A C 1
ATOM 2665 O O . ILE A 1 330 ? -5.109 7.761 17.145 1.00 97.62 330 ILE A O 1
ATOM 2669 N N . LEU A 1 331 ? -5.895 6.618 18.917 1.00 97.50 331 LEU A N 1
ATOM 2670 C CA . LEU A 1 331 ? -7.272 6.557 18.433 1.00 97.50 331 LEU A CA 1
ATOM 2671 C C . LEU A 1 331 ? -7.930 7.936 18.393 1.00 97.50 331 LEU A C 1
ATOM 2673 O O . LEU A 1 331 ? -8.687 8.186 17.460 1.00 97.50 331 LEU A O 1
ATOM 2677 N N . GLU A 1 332 ? -7.611 8.835 19.324 1.00 97.50 332 GLU A N 1
ATOM 2678 C CA . GLU A 1 332 ? -8.066 10.230 19.295 1.00 97.50 332 GLU A CA 1
ATOM 2679 C C . GLU A 1 332 ? -7.612 10.933 18.007 1.00 97.50 332 GLU A C 1
ATOM 2681 O O . GLU A 1 332 ? -8.453 11.371 17.218 1.00 97.50 332 GLU A O 1
ATOM 2686 N N . TYR A 1 333 ? -6.309 10.894 17.696 1.00 97.44 333 TYR A N 1
ATOM 2687 C CA . TYR A 1 333 ? -5.787 11.429 16.431 1.00 97.44 333 TYR A CA 1
ATOM 2688 C C . TYR A 1 333 ? -6.436 10.788 15.198 1.00 97.44 333 TYR A C 1
ATOM 2690 O O . TYR A 1 333 ? -6.708 11.465 14.203 1.00 97.44 333 TYR A O 1
ATOM 2698 N N . VAL A 1 334 ? -6.662 9.471 15.231 1.00 97.31 334 VAL A N 1
ATOM 2699 C CA . VAL A 1 334 ? -7.302 8.740 14.130 1.00 97.31 334 VAL A CA 1
ATOM 2700 C C . VAL A 1 334 ? -8.748 9.193 13.943 1.00 97.31 334 VAL A C 1
ATOM 2702 O O . VAL A 1 334 ? -9.157 9.433 12.807 1.00 97.31 334 VAL A O 1
ATOM 2705 N N . TYR A 1 335 ? -9.526 9.324 15.016 1.00 97.12 335 TYR A N 1
ATOM 2706 C CA . TYR A 1 335 ? -10.922 9.748 14.934 1.00 97.12 335 TYR A CA 1
ATOM 2707 C C . TYR A 1 335 ? -11.051 11.191 14.456 1.00 97.12 335 TYR A C 1
ATOM 2709 O O . TYR A 1 335 ? -11.869 11.447 13.573 1.00 97.12 335 TYR A O 1
ATOM 2717 N N . ASP A 1 336 ? -10.218 12.102 14.954 1.00 96.00 336 ASP A N 1
ATOM 2718 C CA . ASP A 1 336 ? -10.222 13.498 14.514 1.00 96.00 336 ASP A CA 1
ATOM 2719 C C . ASP A 1 336 ? -9.860 13.623 13.033 1.00 96.00 336 ASP A C 1
ATOM 2721 O O . ASP A 1 336 ? -10.536 14.324 12.272 1.00 96.00 336 ASP A O 1
ATOM 2725 N N . ALA A 1 337 ? -8.847 12.878 12.583 1.00 95.75 337 ALA A N 1
ATOM 2726 C CA . ALA A 1 337 ? -8.460 12.869 11.181 1.00 95.75 337 ALA A CA 1
ATOM 2727 C C . ALA A 1 337 ? -9.550 12.275 10.276 1.00 95.75 337 ALA A C 1
ATOM 2729 O O . ALA A 1 337 ? -9.859 12.847 9.229 1.00 95.75 337 ALA A O 1
ATOM 2730 N N . LEU A 1 338 ? -10.156 11.148 10.665 1.00 95.50 338 LEU A N 1
ATOM 2731 C CA . LEU A 1 338 ? -11.240 10.525 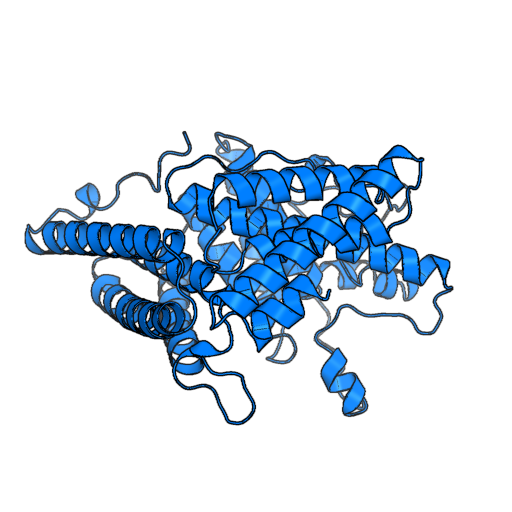9.900 1.00 95.50 338 LEU A CA 1
ATOM 2732 C C . LEU A 1 338 ? -12.481 11.415 9.847 1.00 95.50 338 LEU A C 1
ATOM 2734 O O . LEU A 1 338 ? -13.103 11.509 8.787 1.00 95.50 338 LEU A O 1
ATOM 2738 N N . LYS A 1 339 ? -12.798 12.119 10.938 1.00 94.38 339 LYS A N 1
ATOM 2739 C CA . LYS A 1 339 ? -13.861 13.125 10.973 1.00 94.38 339 LYS A CA 1
ATOM 2740 C C . LYS A 1 339 ? -13.605 14.223 9.950 1.00 94.38 339 LYS A C 1
ATOM 2742 O O . LYS A 1 339 ? -14.419 14.421 9.054 1.00 94.38 339 LYS A O 1
ATOM 2747 N N . ALA A 1 340 ? -12.435 14.853 10.021 1.00 93.62 340 ALA A N 1
ATOM 2748 C CA . ALA A 1 340 ? -12.066 15.931 9.114 1.00 93.62 340 ALA A CA 1
ATOM 2749 C C . ALA A 1 340 ? -12.065 15.481 7.641 1.00 93.62 340 ALA A C 1
ATOM 2751 O O . ALA A 1 340 ? -12.512 16.217 6.763 1.00 93.62 340 ALA A O 1
ATOM 2752 N N . ILE A 1 341 ? -11.577 14.268 7.347 1.00 92.50 341 ILE A N 1
ATOM 2753 C CA . ILE A 1 341 ? -11.576 13.739 5.977 1.00 92.50 341 ILE A CA 1
ATOM 2754 C C . ILE A 1 341 ? -13.002 13.466 5.500 1.00 92.50 341 ILE A C 1
ATOM 2756 O O . ILE A 1 341 ? -13.343 13.902 4.409 1.00 92.50 341 ILE A O 1
ATOM 2760 N N . THR A 1 342 ? -13.830 12.760 6.270 1.00 90.88 342 THR A N 1
ATOM 2761 C CA . THR A 1 342 ? -15.179 12.355 5.824 1.00 90.88 342 THR A CA 1
ATOM 2762 C C . THR A 1 342 ? -16.148 13.527 5.675 1.00 90.88 342 THR A C 1
ATOM 2764 O O . THR A 1 342 ? -17.015 13.472 4.808 1.00 90.88 342 THR A O 1
ATOM 2767 N N . GLU A 1 343 ? -15.951 14.619 6.422 1.00 90.19 343 GLU A N 1
ATOM 2768 C CA . GLU A 1 343 ? -16.685 15.880 6.228 1.00 90.19 343 GLU A CA 1
ATOM 2769 C C . GLU A 1 343 ? -16.442 16.500 4.841 1.00 90.19 343 GLU A C 1
ATOM 2771 O O . GLU A 1 343 ? -17.338 17.120 4.270 1.00 90.19 343 GLU A O 1
ATOM 2776 N N . VAL A 1 344 ? -15.241 16.321 4.282 1.00 90.38 344 VAL A N 1
ATOM 2777 C CA . VAL A 1 344 ? -14.864 16.847 2.959 1.00 90.38 344 VAL A CA 1
ATOM 2778 C C . VAL A 1 344 ? -15.038 15.796 1.858 1.00 90.38 344 VAL A C 1
ATOM 2780 O O . VAL A 1 344 ? -15.380 16.134 0.730 1.00 90.38 344 VAL A O 1
ATOM 2783 N N . TRP A 1 345 ? -14.820 14.522 2.176 1.00 89.62 345 TRP A N 1
ATOM 2784 C CA . TRP A 1 345 ? -14.755 13.394 1.247 1.00 89.62 345 TRP A CA 1
ATOM 2785 C C . TRP A 1 345 ? -15.767 12.314 1.651 1.00 89.62 345 TRP A C 1
ATOM 2787 O O . TRP A 1 345 ? -15.375 11.282 2.210 1.00 89.62 345 TRP A O 1
ATOM 2797 N N . PRO A 1 346 ? -17.070 12.524 1.387 1.00 86.00 346 PRO A N 1
ATOM 2798 C CA . PRO A 1 346 ? -18.105 11.594 1.817 1.00 86.00 346 PRO A CA 1
ATOM 2799 C C . PRO A 1 346 ? -17.906 10.224 1.157 1.00 86.00 346 PRO A C 1
ATOM 2801 O O . PRO A 1 346 ? -17.830 10.103 -0.069 1.00 86.00 346 PRO A O 1
ATOM 2804 N N . CYS A 1 347 ? -17.807 9.186 1.987 1.00 91.19 347 CYS A N 1
ATOM 2805 C CA . CYS A 1 347 ? -17.563 7.813 1.561 1.00 91.19 347 CYS A CA 1
ATOM 2806 C C . CYS A 1 347 ? -18.160 6.835 2.579 1.00 91.19 347 CYS A C 1
ATOM 2808 O O . CYS A 1 347 ? -17.601 6.612 3.656 1.00 91.19 347 CYS A O 1
ATOM 2810 N N . SER A 1 348 ? -19.265 6.191 2.204 1.00 91.75 348 SER A N 1
ATOM 2811 C CA . SER A 1 348 ? -19.990 5.260 3.078 1.00 91.75 348 SER A CA 1
ATOM 2812 C C . SER A 1 348 ? -19.129 4.079 3.540 1.00 91.75 348 SER A C 1
ATOM 2814 O O . SER A 1 348 ? -19.274 3.603 4.664 1.00 91.75 348 SER A O 1
ATOM 2816 N N . ALA A 1 349 ? -18.185 3.622 2.713 1.00 92.69 349 ALA A N 1
ATOM 2817 C CA . ALA A 1 349 ? -17.264 2.550 3.082 1.00 92.69 349 ALA A CA 1
ATOM 2818 C C . ALA A 1 349 ? -16.303 2.964 4.210 1.00 92.69 349 ALA A C 1
ATOM 2820 O O . ALA A 1 349 ? -16.029 2.163 5.106 1.00 92.69 349 ALA A O 1
ATOM 2821 N N . VAL A 1 350 ? -15.819 4.212 4.198 1.00 93.06 350 VAL A N 1
ATOM 2822 C CA . VAL A 1 350 ? -14.969 4.748 5.273 1.00 93.06 350 VAL A CA 1
ATOM 2823 C C . VAL A 1 350 ? -15.785 4.943 6.547 1.00 93.06 350 VAL A C 1
ATOM 2825 O O . VAL A 1 350 ? -15.324 4.567 7.621 1.00 93.06 350 VAL A O 1
ATOM 2828 N N . GLU A 1 351 ? -17.018 5.441 6.447 1.00 92.75 351 GLU A N 1
ATOM 2829 C CA . GLU A 1 351 ? -17.925 5.585 7.596 1.00 92.75 351 GLU A CA 1
ATOM 2830 C C . GLU A 1 351 ? -18.241 4.234 8.263 1.00 92.75 351 GLU A C 1
ATOM 2832 O O . GLU A 1 351 ? -18.190 4.101 9.490 1.00 92.75 351 GLU A O 1
ATOM 2837 N N . GLN A 1 352 ? -18.507 3.193 7.467 1.00 93.25 352 GLN A N 1
ATOM 2838 C CA . GLN A 1 352 ? -18.718 1.830 7.966 1.00 93.25 352 GLN A CA 1
ATOM 2839 C C . GLN A 1 352 ? -17.463 1.263 8.645 1.00 93.25 352 GLN A C 1
ATOM 2841 O O . GLN A 1 352 ? -17.543 0.660 9.722 1.00 93.25 352 GLN A O 1
ATOM 2846 N N . ALA A 1 353 ? -16.292 1.468 8.037 1.00 93.12 353 ALA A N 1
ATOM 2847 C CA . ALA A 1 353 ? -15.009 1.060 8.596 1.00 93.12 353 ALA A CA 1
ATOM 2848 C C . ALA A 1 353 ? -14.709 1.769 9.925 1.00 93.12 353 ALA A C 1
ATOM 2850 O O . ALA A 1 353 ? -14.314 1.122 10.897 1.00 93.12 353 ALA A O 1
ATOM 2851 N N . TRP A 1 354 ? -14.961 3.076 9.995 1.00 93.44 354 TRP A N 1
ATOM 2852 C CA . TRP A 1 354 ? -14.817 3.862 11.215 1.00 93.44 354 TRP A CA 1
ATOM 2853 C C . TRP A 1 354 ? -15.784 3.377 12.301 1.00 93.44 354 TRP A C 1
ATOM 2855 O O . TRP A 1 354 ? -15.366 3.110 13.427 1.00 93.44 354 TRP A O 1
ATOM 2865 N N . THR A 1 355 ? -17.054 3.146 11.970 1.00 93.31 355 THR A N 1
ATOM 2866 C CA . THR A 1 355 ? -18.039 2.602 12.921 1.00 93.31 355 THR A CA 1
ATOM 2867 C C . THR A 1 355 ? -17.579 1.259 13.496 1.00 93.31 355 THR A C 1
ATOM 2869 O O . THR A 1 355 ? -17.686 1.009 14.697 1.00 93.31 355 THR A O 1
ATOM 2872 N N . THR A 1 356 ? -16.988 0.413 12.651 1.00 92.94 356 THR A N 1
ATOM 2873 C CA . THR A 1 356 ? -16.407 -0.870 13.065 1.00 92.94 356 THR A CA 1
ATOM 2874 C C . THR A 1 356 ? -15.214 -0.683 14.005 1.00 92.94 356 THR A C 1
ATOM 2876 O O . THR A 1 356 ? -15.104 -1.403 14.999 1.00 92.94 356 THR A O 1
ATOM 2879 N N . LEU A 1 357 ? -14.333 0.281 13.721 1.00 94.25 357 LEU A N 1
ATOM 2880 C CA . LEU A 1 357 ? -13.199 0.615 14.583 1.00 94.25 357 LEU A CA 1
ATOM 2881 C C . LEU A 1 357 ? -13.669 1.071 15.973 1.00 94.25 357 LEU A C 1
ATOM 2883 O O . LEU A 1 357 ? -13.184 0.538 16.969 1.00 94.25 357 LEU A O 1
ATOM 2887 N N . ARG A 1 358 ? -14.665 1.970 16.045 1.00 94.81 358 ARG A N 1
ATOM 2888 C CA . ARG A 1 358 ? -15.240 2.433 17.324 1.00 94.81 358 ARG A CA 1
ATOM 2889 C C . ARG A 1 358 ? -15.830 1.281 18.125 1.00 94.81 358 ARG A C 1
ATOM 2891 O O . ARG A 1 358 ? -15.525 1.141 19.301 1.00 94.81 358 ARG A O 1
ATOM 2898 N N . LYS A 1 359 ? -16.588 0.394 17.471 1.00 92.50 359 LYS A N 1
ATOM 2899 C CA . LYS A 1 359 ? -17.151 -0.789 18.133 1.00 92.50 359 LYS A CA 1
ATOM 2900 C C . LYS A 1 359 ? -16.062 -1.663 18.769 1.00 92.50 359 LYS A C 1
ATOM 2902 O O . LYS A 1 359 ? -16.219 -2.099 19.904 1.00 92.50 359 LYS A O 1
ATOM 2907 N N . LYS A 1 360 ? -14.949 -1.904 18.064 1.00 90.31 360 LYS A N 1
ATOM 2908 C CA . LYS A 1 360 ? -13.820 -2.667 18.623 1.00 90.31 360 LYS A CA 1
ATOM 2909 C C . LYS A 1 360 ? -13.131 -1.941 19.771 1.00 90.31 360 LYS A C 1
ATOM 2911 O O . LYS A 1 360 ? -12.706 -2.590 20.721 1.00 90.31 360 LYS A O 1
ATOM 2916 N N . HIS A 1 361 ? -13.007 -0.619 19.685 1.00 93.00 361 HIS A N 1
ATOM 2917 C CA . HIS A 1 361 ? -12.472 0.186 20.780 1.00 93.00 361 HIS A CA 1
ATOM 2918 C C . HIS A 1 361 ? -13.352 0.061 22.028 1.00 93.00 361 HIS A C 1
ATOM 2920 O O . HIS A 1 361 ? -12.830 -0.263 23.091 1.00 93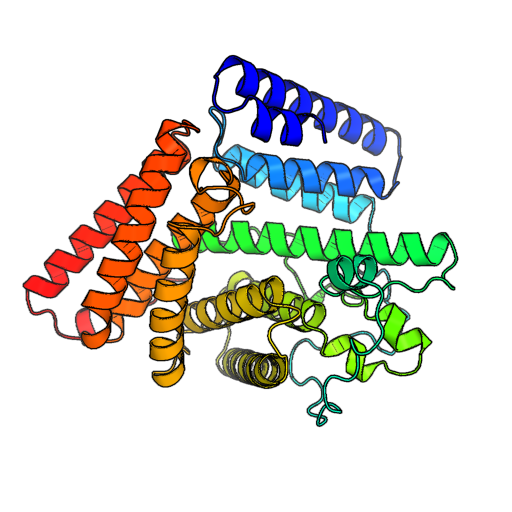.00 361 HIS A O 1
ATOM 2926 N N . ASP A 1 362 ? -14.675 0.173 21.883 1.00 92.06 362 ASP A N 1
ATOM 2927 C CA . ASP A 1 362 ? -15.640 0.001 22.978 1.00 92.06 362 ASP A CA 1
ATOM 2928 C C . ASP A 1 362 ? -15.583 -1.408 23.593 1.00 92.06 362 ASP A C 1
ATOM 2930 O O . ASP A 1 362 ? -15.626 -1.564 24.814 1.00 92.06 362 ASP A O 1
ATOM 2934 N N . GLU A 1 363 ? -15.467 -2.449 22.762 1.00 88.38 363 GLU A N 1
ATOM 2935 C CA . GLU A 1 363 ? -15.265 -3.833 23.215 1.00 88.38 363 GLU A CA 1
ATOM 2936 C C . GLU A 1 363 ? -13.973 -3.966 24.033 1.00 88.38 363 GLU A C 1
ATOM 2938 O O . GLU A 1 363 ? -13.978 -4.565 25.110 1.00 88.38 363 GLU A O 1
ATOM 2943 N N . CYS A 1 364 ? -12.875 -3.360 23.573 1.00 86.38 364 CYS A N 1
ATOM 2944 C CA . CYS A 1 364 ? -11.627 -3.329 24.325 1.00 86.38 364 CYS A CA 1
ATOM 2945 C C . CYS A 1 364 ? -11.771 -2.577 25.653 1.00 86.38 364 CYS A C 1
ATOM 2947 O O . CYS A 1 364 ? -11.307 -3.085 26.669 1.00 86.38 364 CYS A O 1
ATOM 2949 N N . LEU A 1 365 ? -12.437 -1.419 25.684 1.00 88.81 365 LEU A N 1
ATOM 2950 C CA . LEU A 1 365 ? -12.667 -0.659 26.918 1.00 88.81 365 LEU A CA 1
ATOM 2951 C C . LEU A 1 365 ? -13.473 -1.462 27.949 1.00 88.81 365 LEU A C 1
ATOM 2953 O O . LEU A 1 365 ? -13.127 -1.461 29.129 1.00 88.81 365 LEU A O 1
ATOM 2957 N N . LYS A 1 366 ? -14.496 -2.210 27.517 1.00 87.00 366 LYS A N 1
ATOM 2958 C CA . LYS A 1 366 ? -15.255 -3.109 28.406 1.00 87.00 366 LYS A CA 1
ATOM 2959 C C . LYS A 1 366 ? -14.363 -4.184 29.022 1.00 87.00 366 LYS A C 1
ATOM 2961 O O . LYS A 1 366 ? -14.338 -4.322 30.241 1.00 87.00 366 LYS A O 1
ATOM 2966 N N . LEU A 1 367 ? -13.556 -4.863 28.203 1.00 80.75 367 LEU A N 1
ATOM 2967 C CA . LEU A 1 367 ? -12.626 -5.893 28.682 1.00 80.75 367 LEU A CA 1
ATOM 2968 C C . LEU A 1 367 ? -11.572 -5.332 29.654 1.00 80.75 367 LEU A C 1
ATOM 2970 O O . LEU A 1 367 ? -11.201 -6.005 30.617 1.00 80.75 367 LEU A O 1
ATOM 2974 N N . ARG A 1 368 ? -11.100 -4.097 29.423 1.00 84.31 368 ARG A N 1
ATOM 2975 C CA . ARG A 1 368 ? -10.183 -3.382 30.330 1.00 84.31 368 ARG A CA 1
ATOM 2976 C C . ARG A 1 368 ? -10.836 -3.120 31.695 1.00 84.31 368 ARG A C 1
ATOM 2978 O O . ARG A 1 368 ? -10.189 -3.326 32.721 1.00 84.31 368 ARG A O 1
ATOM 2985 N N . ASN A 1 369 ? -12.108 -2.714 31.704 1.00 80.50 369 ASN A N 1
ATOM 2986 C CA . ASN A 1 369 ? -12.866 -2.374 32.914 1.00 80.50 369 ASN A CA 1
ATOM 2987 C C . ASN A 1 369 ? -13.295 -3.600 33.733 1.00 80.50 369 ASN A C 1
ATOM 2989 O O . ASN A 1 369 ? -13.345 -3.532 34.957 1.00 80.50 369 ASN A O 1
ATOM 2993 N N . GLU A 1 370 ? -13.564 -4.731 33.081 1.00 78.25 370 GLU A N 1
ATOM 2994 C CA . GLU A 1 370 ? -13.953 -5.992 33.733 1.00 78.25 370 GLU A CA 1
ATOM 2995 C C . GLU A 1 370 ? -12.772 -6.714 34.415 1.00 78.25 370 GLU A C 1
ATOM 2997 O O . GLU A 1 370 ? -12.920 -7.818 34.935 1.00 78.25 370 GLU A O 1
ATOM 3002 N N . GLY A 1 371 ? -11.582 -6.100 34.438 1.00 62.47 371 GLY A N 1
ATOM 3003 C CA . GLY A 1 371 ? -10.399 -6.664 35.086 1.00 62.47 371 GLY A CA 1
ATOM 3004 C C . GLY A 1 371 ? -9.844 -7.899 34.377 1.00 62.47 371 GLY A C 1
ATOM 3005 O O . GLY A 1 371 ? -9.083 -8.646 34.996 1.00 62.47 371 GLY A O 1
ATOM 3006 N N . GLY A 1 372 ? -10.191 -8.103 33.097 1.00 55.38 372 GLY A N 1
ATOM 3007 C CA . GLY A 1 372 ? -9.788 -9.263 32.306 1.00 55.38 372 GLY A CA 1
ATOM 3008 C C . GLY A 1 372 ? -8.302 -9.586 32.482 1.00 55.38 372 GLY A C 1
ATOM 3009 O O . GLY A 1 372 ? -7.434 -8.709 32.370 1.00 55.38 372 GLY A O 1
ATOM 3010 N N . ALA A 1 373 ? -8.005 -10.847 32.811 1.00 50.75 373 ALA A N 1
ATOM 3011 C CA . ALA A 1 373 ? -6.636 -11.340 32.917 1.00 50.75 373 ALA A CA 1
ATOM 3012 C C . ALA A 1 373 ? -5.894 -11.053 31.601 1.00 50.75 373 ALA A C 1
ATOM 3014 O O . ALA A 1 373 ? -6.496 -11.170 30.533 1.00 50.75 373 ALA A O 1
ATOM 3015 N N . GLU A 1 374 ? -4.603 -10.706 31.644 1.00 50.34 374 GLU A N 1
ATOM 3016 C CA . GLU A 1 374 ? -3.800 -10.466 30.428 1.00 50.34 374 GLU A CA 1
ATOM 3017 C C . GLU A 1 374 ? -3.951 -11.610 29.408 1.00 50.34 374 GLU A C 1
ATOM 3019 O O . GLU A 1 374 ? -4.073 -11.370 28.211 1.00 50.34 374 GLU A O 1
ATOM 3024 N N . SER A 1 375 ? -4.102 -12.851 29.884 1.00 45.22 375 SER A N 1
ATOM 3025 C CA . SER A 1 375 ? -4.362 -14.039 29.061 1.00 45.22 375 SER A CA 1
ATOM 3026 C C . SER A 1 375 ? -5.697 -14.032 28.299 1.00 45.22 375 SER A C 1
ATOM 3028 O O . SER A 1 375 ? -5.776 -14.617 27.225 1.00 45.22 375 SER A O 1
ATOM 3030 N N . SER A 1 376 ? -6.737 -13.364 28.810 1.00 44.28 376 SER A N 1
ATOM 3031 C CA . SER A 1 376 ? -8.044 -13.217 28.138 1.00 44.28 376 SER A CA 1
ATOM 3032 C C . SER A 1 376 ? -8.037 -12.139 27.049 1.00 44.28 376 SER A C 1
ATOM 3034 O O . SER A 1 376 ? -8.853 -12.163 26.126 1.00 44.28 376 SER A O 1
ATOM 3036 N N . LEU A 1 377 ? -7.078 -11.211 27.125 1.00 47.22 377 LEU A N 1
ATOM 3037 C CA . LEU A 1 377 ? -6.854 -10.171 26.127 1.00 47.22 377 LEU A CA 1
ATOM 3038 C C . LEU A 1 377 ? -5.930 -10.651 25.007 1.00 47.22 377 LEU A C 1
ATOM 3040 O O . LEU A 1 377 ? -6.068 -10.163 23.890 1.00 47.22 377 LEU A O 1
ATOM 3044 N N . ILE A 1 378 ? -5.064 -11.637 25.244 1.00 45.78 378 ILE A N 1
ATOM 3045 C CA . ILE A 1 378 ? -4.190 -12.248 24.230 1.00 45.78 378 ILE A CA 1
ATOM 3046 C C . ILE A 1 378 ? -4.975 -13.342 23.478 1.00 45.78 378 ILE A C 1
ATOM 3048 O O . ILE A 1 378 ? -4.698 -14.534 23.562 1.00 45.78 378 ILE A O 1
ATOM 3052 N N . GLY A 1 379 ? -6.020 -12.941 22.751 1.00 42.72 379 GLY A N 1
ATOM 3053 C CA . GLY A 1 379 ? -6.598 -13.797 21.711 1.00 42.72 379 GLY A CA 1
ATOM 3054 C C . GLY A 1 379 ? -5.648 -13.855 20.509 1.00 42.72 379 GLY A C 1
ATOM 3055 O O . GLY A 1 379 ? -4.865 -12.917 20.336 1.00 42.72 379 GLY A O 1
ATOM 3056 N N . PRO A 1 380 ? -5.693 -14.903 19.663 1.00 42.59 380 PRO A N 1
ATOM 3057 C CA . PRO A 1 380 ? -4.913 -14.908 18.432 1.00 42.59 380 PRO A CA 1
ATOM 3058 C C . PRO A 1 380 ? -5.183 -13.611 17.662 1.00 42.59 380 PRO A C 1
ATOM 3060 O O . PRO A 1 380 ? -6.343 -13.237 17.454 1.00 42.59 380 PRO A O 1
ATOM 3063 N N . PHE A 1 381 ? -4.110 -12.909 17.275 1.00 54.41 381 PHE A N 1
ATOM 3064 C CA . PHE A 1 381 ? -4.176 -11.887 16.232 1.00 54.41 381 PHE A CA 1
ATOM 3065 C C . PHE A 1 381 ? -4.923 -12.537 15.077 1.00 54.41 381 PHE A C 1
ATOM 3067 O O . PHE A 1 381 ? -4.458 -13.587 14.651 1.00 54.41 381 PHE A O 1
ATOM 3074 N N . TYR A 1 382 ? -6.098 -11.994 14.723 1.00 46.28 382 TYR A N 1
ATOM 3075 C CA . TYR A 1 382 ? -7.050 -12.488 13.717 1.00 46.28 382 TYR A CA 1
ATOM 3076 C C . TYR A 1 382 ? -6.681 -13.853 13.129 1.00 46.28 382 TYR A C 1
ATOM 3078 O O . TYR A 1 382 ? -5.697 -13.887 12.389 1.00 46.28 382 TYR A O 1
ATOM 3086 N N . PRO A 1 383 ? -7.434 -14.947 13.388 1.00 35.84 383 PRO A N 1
ATOM 3087 C CA . PRO A 1 383 ? -7.114 -16.217 12.752 1.00 35.84 383 PRO A CA 1
ATOM 3088 C C . PRO A 1 383 ? -6.967 -15.955 11.254 1.00 35.84 383 PRO A C 1
ATOM 3090 O O . PRO A 1 383 ? -7.895 -15.443 10.622 1.00 35.84 383 PRO A O 1
ATOM 3093 N N . LEU A 1 384 ? -5.759 -16.189 10.735 1.00 33.62 384 LEU A N 1
ATOM 3094 C CA . LEU A 1 384 ? -5.543 -16.334 9.307 1.00 33.62 384 LEU A CA 1
ATOM 3095 C C . LEU A 1 384 ? -6.463 -17.498 8.937 1.00 33.62 384 LEU A C 1
ATOM 3097 O O . LEU A 1 384 ? -6.194 -18.633 9.329 1.00 33.62 384 LEU A O 1
ATOM 3101 N N . VAL A 1 385 ? -7.634 -17.166 8.389 1.00 29.66 385 VAL A N 1
ATOM 3102 C CA . VAL A 1 385 ? -8.650 -18.143 7.985 1.00 29.66 385 VAL A CA 1
ATOM 3103 C C . VAL A 1 385 ? -8.088 -18.987 6.859 1.00 29.66 385 VAL A C 1
ATOM 3105 O O . VAL A 1 385 ? -7.547 -18.372 5.909 1.00 29.66 385 VAL A O 1
#

Nearest PDB structures (foldseek):
  7pkt-assembly1_M  TM=2.755E-01  e=1.897E+00  Chlamydomonas reinhardtii
  7m6l-assembly1_A  TM=2.454E-01  e=3.188E+00  Oryctolagus cuniculus
  4tql-assembly1_A  TM=1.674E-01  e=4.706E+00  synthetic construct

Sequence (385 aa):
MLAHVTLIQEGNTLPGQLRALDFADEARRITDYCLQSGSREPAHAQAAIILGVYEMHPHSHHSAARLNAALVYMDSCLRACVSQRLDVDNPHISASLVGSLRQQLPSPSRTEGAAPHVKRWVNFPAWSEEWTPAEVQREEMRRMFWSASAVTASAGLWRCTIGRAPLVLSSTLPVNFSVLYPGEAYYQQKGEWERGKLTPWALYHRTISLWHMTVNSGNVDRARRSEIVQELQAIEEALSMFSDMADYYIWQAKDWIIVTRMFLNAVNWSRLDSWFQRRLVTLAQFADPPDGIPKVTQRPLYCWWYLMQGFVAIQLSRMSRSYWKDADDILEYVYDALKAITEVWPCSAVEQAWTTLRKKHDECLKLRNEGGAESSLIGPFYPLV

Secondary structure (DSSP, 8-state):
-HHHHHHHHHTTSHHHHHHHHHHHHHHHHHHHHHHHTT---HHHHHHHHHHHHHHTS--TT--HHHHHHHHHHHHHHHHHHS-TTTTTT-TTS---SSS------------TT--HHHHHHTTS----TT--HHHHHHHHHHHHHHHHHHHHHHHHHHHHHTT-PPP--GGG-GGG---PPTTHHHHHHTT-HHHHTTSHHHHHHHHHHHHHHHHHSSS--HHHHHHHHHHHHHHHHHHHT--GGGHHHHHHHHHHHHHHHHHTT---HHHHHHHHHHHHHHHHHHHSPPTTSPPGGG-GGGHHHHHHHHHHHHHHHTS-GGGHHHHHHHHHHHHHHHHHHHHHS--HHHHHHHHHHHHHHHHHHHHHHTT--HHHH-PPSS---

Mean predicted aligned error: 6.88 Å

pLDDT: mean 85.24, std 14.67, range [29.66, 97.88]

Foldseek 3Di:
DQLQVLCLPPQLDQVSLVVSVVVLVVLLVVLVVCVVVPDQACVSLVSLLVSLLSLLFFHAPRDPVSNVVSLQVSLVSLVSRADLQLQVVPPLFCLDLFPPDDDDDDAPDDPVPPDPVVLVVLLAQDDDPPDDPVRVSLLVSLVSLLSSLVSQLLSQLLQVLVLHARDDGPSLACNSGNGQFRNLVVCVVVVNNSVSCLPLRNLLSSLSNLSSVLRVVLDQDPVSLVRSLVSLVSSLVSLVSDDPSNPPSSVNSLVSSQSSCLSSVNDDDVSLVVVLVVLLVVLVCQCPPDPPDDHLQSCRSCLSVLLSQLSSLLLSCLQDVVSLVSSVSSVVSSVVSLVSNCNSRPHVVSVVSNVVSVVSNVVSVVCVVVVPDSVNSPDRSNNSD

Solvent-accessible surface area (backbone atoms only — not comparable to full-atom values): 21308 Å² total; per-residue (Å²): 110,66,23,52,52,37,32,77,75,37,30,70,37,71,69,27,34,51,51,16,47,53,42,45,54,50,52,48,53,54,45,50,52,42,47,72,75,64,54,50,57,53,66,48,23,52,51,30,42,53,51,34,55,46,52,57,33,64,34,77,86,49,41,74,67,59,35,52,52,32,47,54,47,21,43,52,36,30,62,64,28,42,66,55,50,71,36,61,87,46,90,81,48,73,90,52,91,53,85,66,85,88,70,85,74,75,76,88,83,78,70,88,84,59,53,76,70,53,58,72,46,68,69,46,66,56,80,60,91,84,54,50,74,69,53,49,51,50,52,51,48,36,43,50,53,54,48,48,26,51,54,52,47,54,54,24,50,55,30,46,75,74,75,34,79,53,78,93,44,77,63,47,40,64,91,64,54,26,58,58,48,55,31,18,65,45,27,41,74,73,72,38,50,74,58,22,62,66,33,54,59,21,42,25,54,48,34,53,41,54,37,31,55,55,66,72,54,64,68,69,51,74,67,59,45,51,44,52,54,54,37,50,47,54,46,52,56,58,57,68,69,58,70,84,76,47,51,67,44,46,51,50,27,55,51,41,44,54,52,42,24,48,79,64,74,61,71,52,69,75,60,48,56,56,45,54,58,49,48,48,54,52,48,50,44,49,74,61,46,61,93,93,50,78,52,56,68,73,42,54,58,47,52,62,52,38,52,51,51,38,53,49,32,58,59,60,26,38,78,40,78,86,36,46,63,58,30,52,56,46,36,50,54,30,50,54,49,47,49,52,27,41,76,44,31,55,23,67,56,58,53,53,50,49,53,52,51,51,53,52,50,53,53,49,54,50,46,64,71,72,63,57,53,66,73,74,53,57,59,77,71,69,76,73,118